Protein AF-A0A1V1NU73-F1 (afdb_monomer_lite)

pLDDT: mean 94.14, std 7.28, range [34.66, 98.94]

Secondary structure (DSSP, 8-state):
-EEEEE-SSS-EEEEEEES-EEEEEEES----EEEEEEES-EEEEESSBS-EEEEESSS-EEEEE-BSEEEEEESS-EEEEESS-EEEEEEEE-STT--EEEEESS-EEE-S-EEE-TT--EEEEE-TTS---EEE-S-EEESSS-EEEEESB-EEE-TT--EE-SS-EEEE-BTS-EE--TT-EEE-TTS-EEEEESS-EEE-EEE---SS-EEEEESSS-EEE-S--S-SEEEEEEEEEEEESS-EEEEEEEEEEEEEEE-SBS-EEEEESS-EEEEEEEE-SBS-EEEEESSS-EEE--TTPPEEE-SS-EEEEE-SSS---EEE-S-EEESSS-EEEEESSS-EEESS-EEEEEE--EEEEESSS-EEE-GGG--B-GGGHHHHHHHHHTT-EEE-TTT--EEE-TTT--HHHHHHHS-GGGTTSPPEEE-S-S--EEEES--EEEEE------

Structure (mmCIF, N/CA/C/O backbone):
data_AF-A0A1V1NU73-F1
#
_entry.id   AF-A0A1V1NU73-F1
#
loop_
_atom_site.group_PDB
_atom_site.id
_atom_site.type_symbol
_atom_site.label_atom_id
_atom_site.label_alt_id
_atom_site.label_comp_id
_atom_site.label_asym_id
_atom_site.label_entity_id
_atom_site.label_seq_id
_atom_site.pdbx_PDB_ins_code
_atom_site.Cartn_x
_atom_site.Cartn_y
_atom_site.Cartn_z
_atom_site.occupancy
_atom_site.B_iso_or_equiv
_atom_site.auth_seq_id
_atom_site.auth_comp_id
_atom_site.auth_asym_id
_atom_site.auth_atom_id
_atom_site.pdbx_PDB_model_num
ATOM 1 N N . HIS A 1 1 ? 20.734 -1.912 -43.881 1.00 93.31 1 HIS A N 1
ATOM 2 C CA . HIS A 1 1 ? 20.467 -3.317 -43.519 1.00 93.31 1 HIS A CA 1
ATOM 3 C C . HIS A 1 1 ? 21.744 -4.137 -43.627 1.00 93.31 1 HIS A C 1
ATOM 5 O O . HIS A 1 1 ? 22.398 -4.109 -44.668 1.00 93.31 1 HIS A O 1
ATOM 11 N N . VAL A 1 2 ? 22.090 -4.824 -42.546 1.00 91.19 2 VAL A N 1
ATOM 12 C CA . VAL A 1 2 ? 23.205 -5.756 -42.396 1.00 91.19 2 VAL A CA 1
ATOM 13 C C . VAL A 1 2 ? 22.592 -7.050 -41.870 1.00 91.19 2 VAL A C 1
ATOM 15 O O . VAL A 1 2 ? 21.897 -7.006 -40.866 1.00 91.19 2 VAL A O 1
ATOM 18 N N . GLY A 1 3 ? 22.823 -8.176 -42.550 1.00 92.19 3 GLY A N 1
ATOM 19 C CA . GLY A 1 3 ? 22.364 -9.477 -42.053 1.00 92.19 3 GLY A CA 1
ATOM 20 C C . GLY A 1 3 ? 23.152 -9.859 -40.801 1.00 92.19 3 GLY A C 1
ATOM 21 O O . GLY A 1 3 ? 22.740 -9.572 -39.688 1.00 92.19 3 GLY A O 1
ATOM 22 N N . THR A 1 4 ? 24.351 -10.410 -40.989 1.00 92.88 4 THR A N 1
ATOM 23 C CA . THR A 1 4 ? 25.250 -10.748 -39.875 1.00 92.88 4 THR A CA 1
ATOM 24 C C . THR A 1 4 ? 26.539 -9.936 -39.946 1.00 92.88 4 THR A C 1
ATOM 26 O O . THR A 1 4 ? 27.185 -9.876 -40.999 1.00 92.88 4 THR A O 1
ATOM 29 N N . LEU A 1 5 ? 26.950 -9.363 -38.816 1.00 91.94 5 LEU A N 1
ATOM 30 C CA . LEU A 1 5 ? 28.256 -8.745 -38.612 1.00 91.94 5 LEU A CA 1
ATOM 31 C C . LEU A 1 5 ? 29.060 -9.579 -37.606 1.00 91.94 5 LEU A C 1
ATOM 33 O O . LEU A 1 5 ? 28.844 -9.492 -36.406 1.00 91.94 5 LEU A O 1
ATOM 37 N N . ASN A 1 6 ? 29.991 -10.399 -38.096 1.00 92.00 6 ASN A N 1
ATOM 38 C CA . ASN A 1 6 ? 30.822 -11.241 -37.231 1.00 92.00 6 ASN A CA 1
ATOM 39 C C . ASN A 1 6 ? 32.029 -10.467 -36.698 1.00 92.00 6 ASN A C 1
ATOM 41 O O . ASN A 1 6 ? 32.909 -10.068 -37.468 1.00 92.00 6 ASN A O 1
ATOM 45 N N . MET A 1 7 ? 32.091 -10.331 -35.382 1.00 92.38 7 MET A N 1
ATOM 46 C CA . MET A 1 7 ? 33.130 -9.643 -34.633 1.00 92.38 7 MET A CA 1
ATOM 47 C C . MET A 1 7 ? 33.997 -10.650 -33.861 1.00 92.38 7 MET A C 1
ATOM 49 O O . MET A 1 7 ? 33.571 -11.745 -33.507 1.00 92.38 7 MET A O 1
ATOM 53 N N . ASN A 1 8 ? 35.263 -10.298 -33.640 1.00 89.31 8 ASN A N 1
ATOM 54 C CA . ASN A 1 8 ? 36.188 -11.022 -32.756 1.00 89.31 8 ASN A CA 1
ATOM 55 C C . ASN A 1 8 ? 36.958 -9.984 -31.917 1.00 89.31 8 ASN A C 1
ATOM 57 O O . ASN A 1 8 ? 38.191 -9.957 -31.912 1.00 89.31 8 ASN A O 1
ATOM 61 N N . GLY A 1 9 ? 36.212 -9.068 -31.299 1.00 87.50 9 GLY A N 1
ATOM 62 C CA . GLY A 1 9 ? 36.689 -7.856 -30.636 1.00 87.50 9 GLY A CA 1
ATOM 63 C C . GLY A 1 9 ? 36.712 -6.616 -31.541 1.00 87.50 9 GLY A C 1
ATOM 64 O O . GLY A 1 9 ? 36.522 -6.698 -32.755 1.00 87.50 9 GLY A O 1
ATOM 65 N N . GLY A 1 10 ? 36.998 -5.460 -30.932 1.00 91.19 10 GLY A N 1
ATOM 66 C CA . GLY A 1 10 ? 37.005 -4.146 -31.586 1.00 91.19 10 GLY A CA 1
ATOM 67 C C . GLY A 1 10 ? 35.635 -3.463 -31.580 1.00 91.19 10 GLY A C 1
ATOM 68 O O . GLY A 1 10 ? 34.606 -4.127 -31.510 1.00 91.19 10 GLY A O 1
ATOM 69 N N . SER A 1 11 ? 35.630 -2.131 -31.635 1.00 94.00 11 SER A N 1
ATOM 70 C CA . SER A 1 11 ? 34.404 -1.327 -31.561 1.00 94.00 11 SER A CA 1
ATOM 71 C C . SER A 1 11 ? 33.724 -1.177 -32.921 1.00 94.00 11 SER A C 1
ATOM 73 O O . SER A 1 11 ? 34.387 -1.077 -33.960 1.00 94.00 11 SER A O 1
ATOM 75 N N . ILE A 1 12 ? 32.398 -1.094 -32.906 1.00 93.81 12 ILE A N 1
ATOM 76 C CA . ILE A 1 12 ? 31.575 -0.761 -34.068 1.00 93.81 12 ILE A CA 1
ATOM 77 C C . ILE A 1 12 ? 31.242 0.726 -33.996 1.00 93.81 12 ILE A C 1
ATOM 79 O O . ILE A 1 12 ? 30.816 1.225 -32.960 1.00 93.81 12 ILE A O 1
ATOM 83 N N . ASN A 1 13 ? 31.425 1.441 -35.106 1.00 94.56 13 ASN A N 1
ATOM 84 C CA . ASN A 1 13 ? 31.078 2.853 -35.177 1.00 94.56 13 ASN A CA 1
ATOM 85 C C . ASN A 1 13 ? 30.363 3.178 -36.494 1.00 94.56 13 ASN A C 1
ATOM 87 O O . ASN A 1 13 ? 30.982 3.199 -37.562 1.00 94.56 13 ASN A O 1
ATOM 91 N N . PHE A 1 14 ? 29.061 3.432 -36.405 1.00 91.94 14 PHE A N 1
ATOM 92 C CA . PHE A 1 14 ? 28.217 3.891 -37.501 1.00 91.94 14 PHE A CA 1
ATOM 93 C C . PHE A 1 14 ? 27.813 5.341 -37.249 1.00 91.94 14 PHE A C 1
ATOM 95 O O . PHE A 1 14 ? 27.024 5.622 -36.356 1.00 91.94 14 PHE A O 1
ATOM 102 N N . VAL A 1 15 ? 28.324 6.272 -38.056 1.00 90.00 15 VAL A N 1
ATOM 103 C CA . VAL A 1 15 ? 28.108 7.712 -37.849 1.00 90.00 15 VAL A CA 1
ATOM 104 C C . VAL A 1 15 ? 27.353 8.315 -39.022 1.00 90.00 15 VAL A C 1
ATOM 106 O O . VAL A 1 15 ? 27.738 8.097 -40.173 1.00 90.00 15 VAL A O 1
ATOM 109 N N . MET A 1 16 ? 26.354 9.152 -38.723 1.00 82.56 16 MET A N 1
ATOM 110 C CA . MET A 1 16 ? 25.626 9.969 -39.702 1.00 82.56 16 MET A CA 1
ATOM 111 C C . MET A 1 16 ? 25.004 9.135 -40.828 1.00 82.56 16 MET A C 1
ATOM 113 O O . MET A 1 16 ? 25.084 9.492 -42.008 1.00 82.56 16 MET A O 1
ATOM 117 N N . LEU A 1 17 ? 24.409 7.999 -40.468 1.00 87.69 17 LEU A N 1
ATOM 118 C CA . LEU A 1 17 ? 23.656 7.197 -41.422 1.00 87.69 17 LEU A CA 1
ATOM 119 C C . LEU A 1 17 ? 22.338 7.886 -41.769 1.00 87.69 17 LEU A C 1
ATOM 121 O O . LEU A 1 17 ? 21.736 8.546 -40.921 1.00 87.69 17 LEU A O 1
ATOM 125 N N . SER A 1 18 ? 21.905 7.699 -43.015 1.00 93.38 18 SER A N 1
ATOM 126 C CA . SER A 1 18 ? 20.569 8.080 -43.455 1.00 93.38 18 SER A CA 1
ATOM 127 C C . SER A 1 18 ? 19.723 6.865 -43.801 1.00 93.38 18 SER A C 1
ATOM 129 O O . SER A 1 18 ? 20.216 5.934 -44.445 1.00 93.38 18 SER A O 1
ATOM 131 N N . GLY A 1 19 ? 18.447 6.922 -43.434 1.00 94.56 19 GLY A N 1
ATOM 132 C CA . GLY A 1 19 ? 17.522 5.793 -43.439 1.00 94.56 19 GLY A CA 1
ATOM 133 C C . GLY A 1 19 ? 17.756 4.807 -42.289 1.00 94.56 19 GLY A C 1
ATOM 134 O O . GLY A 1 19 ? 18.725 4.907 -41.537 1.00 94.56 19 GLY A O 1
ATOM 135 N N . ASP A 1 20 ? 16.877 3.810 -42.208 1.00 96.62 20 ASP A N 1
ATOM 136 C CA . ASP A 1 20 ? 16.880 2.828 -41.121 1.00 96.62 20 ASP A CA 1
ATOM 137 C C . ASP A 1 20 ? 18.171 1.991 -41.075 1.00 96.62 20 ASP A C 1
ATOM 139 O O . ASP A 1 20 ? 18.646 1.442 -42.087 1.00 96.62 20 ASP A O 1
ATOM 143 N N . LEU A 1 21 ? 18.699 1.811 -39.864 1.00 96.75 21 LEU A N 1
ATOM 144 C CA . LEU A 1 21 ? 19.749 0.844 -39.579 1.00 96.75 21 LEU A CA 1
ATOM 145 C C . LEU A 1 21 ? 19.122 -0.421 -39.001 1.00 96.75 21 LEU A C 1
ATOM 147 O O . LEU A 1 21 ? 18.724 -0.446 -37.849 1.00 96.75 21 LEU A O 1
ATOM 151 N N . ASN A 1 22 ? 19.130 -1.491 -39.790 1.00 96.56 22 ASN A N 1
ATOM 152 C CA . ASN A 1 22 ? 18.749 -2.828 -39.338 1.00 96.56 22 ASN A CA 1
ATOM 153 C C . ASN A 1 22 ? 19.983 -3.733 -39.355 1.00 96.56 22 ASN A C 1
ATOM 155 O O . ASN A 1 22 ? 20.565 -3.902 -40.435 1.00 96.56 22 ASN A O 1
ATOM 159 N N . ILE A 1 23 ? 20.375 -4.280 -38.204 1.00 95.31 23 ILE A N 1
ATOM 160 C CA . ILE A 1 23 ? 21.413 -5.306 -38.049 1.00 95.31 23 ILE A CA 1
ATOM 161 C C . ILE A 1 23 ? 20.757 -6.554 -37.453 1.00 95.31 23 ILE A C 1
ATOM 163 O O . ILE A 1 23 ? 20.382 -6.542 -36.281 1.00 95.31 23 ILE A O 1
ATOM 167 N N . ASP A 1 24 ? 20.613 -7.615 -38.251 1.00 94.44 24 ASP A N 1
ATOM 168 C CA . ASP A 1 24 ? 19.883 -8.812 -37.806 1.00 94.44 24 ASP A CA 1
ATOM 169 C C . ASP A 1 24 ? 20.652 -9.607 -36.748 1.00 94.44 24 ASP A C 1
ATOM 171 O O . ASP A 1 24 ? 20.024 -10.296 -35.948 1.00 94.44 24 ASP A O 1
ATOM 175 N N . GLU A 1 25 ? 21.987 -9.542 -36.763 1.00 93.56 25 GLU A N 1
ATOM 176 C CA . GLU A 1 25 ? 22.863 -10.180 -35.780 1.00 93.56 25 GLU A CA 1
ATOM 177 C C . GLU A 1 25 ? 24.268 -9.555 -35.791 1.00 93.56 25 GLU A C 1
ATOM 179 O O . GLU A 1 25 ? 24.922 -9.459 -36.836 1.00 93.56 25 GLU A O 1
ATOM 184 N N . ILE A 1 26 ? 24.776 -9.194 -34.618 1.00 92.19 26 ILE A N 1
ATOM 185 C CA . ILE A 1 26 ? 26.206 -9.034 -34.359 1.00 92.19 26 ILE A CA 1
ATOM 186 C C . ILE A 1 26 ? 26.664 -10.321 -33.672 1.00 92.19 26 ILE A C 1
ATOM 188 O O . ILE A 1 26 ? 26.248 -10.634 -32.561 1.00 92.19 26 ILE A O 1
ATOM 192 N N . GLY A 1 27 ? 27.459 -11.109 -34.393 1.00 87.62 27 GLY A N 1
ATOM 193 C CA . GLY A 1 27 ? 27.941 -12.405 -33.929 1.00 87.62 27 GLY A CA 1
ATOM 194 C C . GLY A 1 27 ? 29.324 -12.297 -33.294 1.00 87.62 27 GLY A C 1
ATOM 195 O O . GLY A 1 27 ? 30.164 -11.528 -33.764 1.00 87.62 27 GLY A O 1
ATOM 196 N N . GLY A 1 28 ? 29.597 -13.128 -32.288 1.00 88.69 28 GLY A N 1
ATOM 197 C CA . GLY A 1 28 ? 30.849 -13.083 -31.527 1.00 88.69 28 GLY A CA 1
ATOM 198 C C . GLY A 1 28 ? 30.867 -11.936 -30.515 1.00 88.69 28 GLY A C 1
ATOM 199 O O . GLY A 1 28 ? 29.814 -11.441 -30.147 1.00 88.69 28 GLY A O 1
ATOM 200 N N . VAL A 1 29 ? 32.064 -11.535 -30.082 1.00 89.00 29 VAL A N 1
ATOM 201 C CA . VAL A 1 29 ? 32.257 -10.466 -29.086 1.00 89.0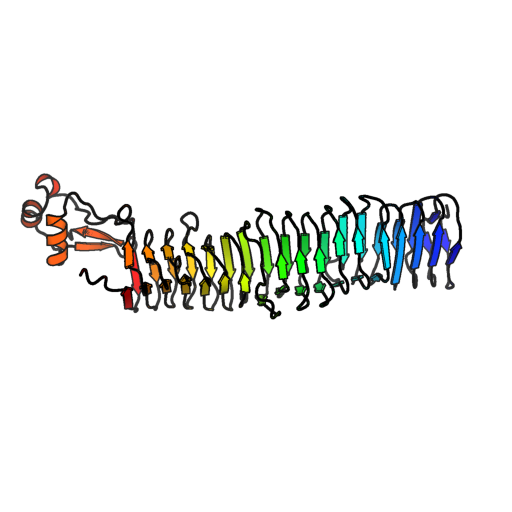0 29 VAL A CA 1
ATOM 202 C C . VAL A 1 29 ? 32.562 -9.158 -29.806 1.00 89.00 29 VAL A C 1
ATOM 204 O O . VAL A 1 29 ? 33.534 -9.098 -30.573 1.00 89.00 29 VAL A O 1
ATOM 207 N N . ALA A 1 30 ? 31.781 -8.110 -29.566 1.00 91.12 30 ALA A N 1
ATOM 208 C CA . ALA A 1 30 ? 32.102 -6.750 -29.993 1.00 91.12 30 ALA A CA 1
ATOM 209 C C . ALA A 1 30 ? 32.553 -5.897 -28.794 1.00 91.12 30 ALA A C 1
ATOM 211 O O . ALA A 1 30 ? 32.183 -6.149 -27.657 1.00 91.12 30 ALA A O 1
ATOM 212 N N . GLY A 1 31 ? 33.408 -4.900 -29.041 1.00 93.44 31 GLY A N 1
ATOM 213 C CA . GLY A 1 31 ? 33.713 -3.872 -28.040 1.00 93.44 31 GLY A CA 1
ATOM 214 C C . GLY A 1 31 ? 32.554 -2.883 -27.917 1.00 93.44 31 GLY A C 1
ATOM 215 O O . GLY A 1 31 ? 31.392 -3.261 -28.023 1.00 93.44 31 GLY A O 1
ATOM 216 N N . ASP A 1 32 ? 32.866 -1.596 -27.775 1.00 95.25 32 ASP A N 1
ATOM 217 C CA . ASP A 1 32 ? 31.817 -0.572 -27.760 1.00 95.25 32 ASP A CA 1
ATOM 218 C C . ASP A 1 32 ? 31.075 -0.486 -29.106 1.00 95.25 32 ASP A C 1
ATOM 220 O O . ASP A 1 32 ? 31.684 -0.603 -30.180 1.00 95.25 32 ASP A O 1
ATOM 224 N N . VAL A 1 33 ? 29.774 -0.209 -29.062 1.00 95.62 33 VAL A N 1
ATOM 225 C CA . VAL A 1 33 ? 28.945 0.056 -30.244 1.00 95.62 33 VAL A CA 1
ATOM 226 C C . VAL A 1 33 ? 28.441 1.483 -30.191 1.00 95.62 33 VAL A C 1
ATOM 228 O O . VAL A 1 33 ? 27.697 1.860 -29.297 1.00 95.62 33 VAL A O 1
ATOM 231 N N . ILE A 1 34 ? 28.819 2.278 -31.186 1.00 96.75 34 ILE A N 1
ATOM 232 C CA . ILE A 1 34 ? 28.381 3.664 -31.322 1.00 96.75 34 ILE A CA 1
ATOM 233 C C . ILE A 1 34 ? 27.600 3.792 -32.624 1.00 96.75 34 ILE A C 1
ATOM 235 O O . ILE A 1 34 ? 28.113 3.493 -33.707 1.00 96.75 34 ILE A O 1
ATOM 239 N N . VAL A 1 35 ? 26.353 4.238 -32.522 1.00 97.12 35 VAL A N 1
ATOM 240 C CA . VAL A 1 35 ? 25.437 4.394 -33.651 1.00 97.12 35 VAL A CA 1
ATOM 241 C C . VAL A 1 35 ? 24.827 5.787 -33.634 1.00 97.12 35 VAL A C 1
ATOM 243 O O . VAL A 1 35 ? 24.281 6.239 -32.634 1.00 97.12 35 VAL A O 1
ATOM 246 N N . THR A 1 36 ? 24.876 6.465 -34.775 1.00 97.50 36 THR A N 1
ATOM 247 C CA . THR A 1 36 ? 24.161 7.718 -35.020 1.00 97.50 36 THR A CA 1
ATOM 248 C C . THR A 1 36 ? 23.438 7.635 -36.360 1.00 97.50 36 THR A C 1
ATOM 250 O O . THR A 1 36 ? 24.073 7.629 -37.423 1.00 97.50 36 THR A O 1
ATOM 253 N N . VAL A 1 37 ? 22.107 7.587 -36.304 1.00 97.44 37 VAL A N 1
ATOM 254 C CA . VAL A 1 37 ? 21.195 7.624 -37.451 1.00 97.44 37 VAL A CA 1
ATOM 255 C C . VAL A 1 37 ? 20.472 8.966 -37.455 1.00 97.44 37 VAL A C 1
ATOM 257 O O . VAL A 1 37 ? 19.830 9.350 -36.478 1.00 97.44 37 VAL A O 1
ATOM 260 N N . LYS A 1 38 ? 20.601 9.694 -38.566 1.00 95.56 38 LYS A N 1
ATOM 261 C CA . LYS A 1 38 ? 20.042 11.037 -38.737 1.00 95.56 38 LYS A CA 1
ATOM 262 C C . LYS A 1 38 ? 18.548 11.004 -39.039 1.00 95.56 38 LYS A C 1
ATOM 264 O O . LYS A 1 38 ? 17.787 11.823 -38.541 1.00 95.56 38 LYS A O 1
ATOM 269 N N . ASP A 1 39 ? 18.143 10.100 -39.918 1.00 93.06 39 ASP A N 1
ATOM 270 C CA . ASP A 1 39 ? 16.753 9.892 -40.290 1.00 93.06 39 ASP A CA 1
ATOM 271 C C . ASP A 1 39 ? 16.465 8.396 -40.375 1.00 93.06 39 ASP A C 1
ATOM 273 O O . ASP A 1 39 ? 17.104 7.690 -41.141 1.00 93.06 39 ASP A O 1
ATOM 277 N N . GLY A 1 40 ? 15.508 7.916 -39.586 1.00 95.94 40 GLY A N 1
ATOM 278 C CA . GLY A 1 40 ? 15.108 6.508 -39.568 1.00 95.94 40 GLY A CA 1
ATOM 279 C C . GLY A 1 40 ? 15.332 5.819 -38.229 1.00 95.94 40 GLY A C 1
ATOM 280 O O . GLY A 1 40 ? 15.871 6.403 -37.286 1.00 95.94 40 GLY A O 1
ATOM 281 N N . ASP A 1 41 ? 14.874 4.576 -38.177 1.00 97.81 41 ASP A N 1
ATOM 282 C CA . ASP A 1 41 ? 14.865 3.755 -36.970 1.00 97.81 41 ASP A CA 1
ATOM 283 C C . ASP A 1 41 ? 16.171 2.956 -36.823 1.00 97.81 41 ASP A C 1
ATOM 285 O O . ASP A 1 41 ? 16.885 2.690 -37.799 1.00 97.81 41 ASP A O 1
ATOM 289 N N . VAL A 1 42 ? 16.488 2.558 -35.591 1.00 98.19 42 VAL A N 1
ATOM 290 C CA . VAL A 1 42 ? 17.620 1.676 -35.279 1.00 98.19 42 VAL A CA 1
ATOM 291 C C . VAL A 1 42 ? 17.094 0.362 -34.730 1.00 98.19 42 VAL A C 1
ATOM 293 O O . VAL A 1 42 ? 16.465 0.341 -33.677 1.00 98.19 42 VAL A O 1
ATOM 296 N N . SER A 1 43 ? 17.416 -0.740 -35.404 1.00 97.50 43 SER A N 1
ATOM 297 C CA . SER A 1 43 ? 17.231 -2.085 -34.880 1.00 97.50 43 SER A CA 1
ATOM 298 C C . SER A 1 43 ? 18.515 -2.893 -34.945 1.00 97.50 43 SER A C 1
ATOM 300 O O . SER A 1 43 ? 19.143 -3.021 -36.001 1.00 97.50 43 SER A O 1
ATOM 302 N N . ILE A 1 44 ? 18.932 -3.413 -33.793 1.00 95.25 44 ILE A N 1
ATOM 303 C CA . ILE A 1 44 ? 20.182 -4.156 -33.629 1.00 95.25 44 ILE A CA 1
ATOM 304 C C . ILE A 1 44 ? 19.905 -5.362 -32.753 1.00 95.25 44 ILE A C 1
ATOM 306 O O . ILE A 1 44 ? 19.334 -5.229 -31.672 1.00 95.25 44 ILE A O 1
ATOM 310 N N . LYS A 1 45 ? 20.357 -6.526 -33.207 1.00 94.31 45 LYS A N 1
ATOM 311 C CA . LYS A 1 45 ? 20.440 -7.716 -32.368 1.00 94.31 45 LYS A CA 1
ATOM 312 C C . LYS A 1 45 ? 21.894 -8.072 -32.133 1.00 94.31 45 LYS A C 1
ATOM 314 O O . LYS A 1 45 ? 22.658 -8.199 -33.090 1.00 94.31 45 LYS A O 1
ATOM 319 N N . ASN A 1 46 ? 22.273 -8.222 -30.879 1.00 86.12 46 ASN A N 1
ATOM 320 C CA . ASN A 1 46 ? 23.610 -8.572 -30.453 1.00 86.12 46 ASN A CA 1
ATOM 321 C C . ASN A 1 46 ? 23.543 -9.521 -29.262 1.00 86.12 46 ASN A C 1
ATOM 323 O O . ASN A 1 46 ? 22.622 -9.430 -28.459 1.00 86.12 46 ASN A O 1
ATOM 327 N N . ASN A 1 47 ? 24.526 -10.408 -29.178 1.00 77.88 47 ASN A N 1
ATOM 328 C CA . ASN A 1 47 ? 24.659 -11.367 -28.094 1.00 77.88 47 ASN A CA 1
ATOM 329 C C . ASN A 1 47 ? 25.842 -11.073 -27.161 1.00 77.88 47 ASN A C 1
ATOM 331 O O . ASN A 1 47 ? 25.946 -11.780 -26.169 1.00 77.88 47 ASN A O 1
ATOM 335 N N . ASP A 1 48 ? 26.753 -10.142 -27.489 1.00 87.50 48 ASP A N 1
ATOM 336 C CA . ASP A 1 48 ? 27.885 -9.781 -26.612 1.00 87.50 48 ASP A CA 1
ATOM 337 C C . ASP A 1 48 ? 28.536 -8.442 -27.034 1.00 87.50 48 ASP A C 1
ATOM 339 O O . ASP A 1 48 ? 29.200 -8.349 -28.083 1.00 87.50 48 ASP A O 1
ATOM 343 N N . THR A 1 49 ? 28.340 -7.394 -26.227 1.00 89.56 49 THR A N 1
ATOM 344 C CA . THR A 1 49 ? 28.940 -6.061 -26.391 1.00 89.56 49 THR A CA 1
ATOM 345 C C . THR A 1 49 ? 29.441 -5.442 -25.100 1.00 89.56 49 THR A C 1
ATOM 347 O O . THR A 1 49 ? 28.931 -5.704 -24.024 1.00 89.56 49 THR A O 1
ATOM 350 N N . GLY A 1 50 ? 30.408 -4.527 -25.241 1.00 93.38 50 GLY A N 1
ATOM 351 C CA . GLY A 1 50 ? 30.730 -3.572 -24.180 1.00 93.38 50 GLY A CA 1
ATOM 352 C C . GLY A 1 50 ? 29.676 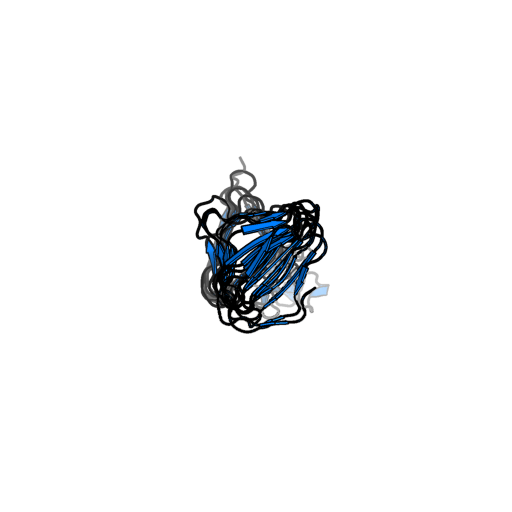-2.462 -24.085 1.00 93.38 50 GLY A C 1
ATOM 353 O O . GLY A 1 50 ? 28.472 -2.700 -24.123 1.00 93.38 50 GLY A O 1
ATOM 354 N N . ASN A 1 51 ? 30.122 -1.206 -24.035 1.00 96.12 51 ASN A N 1
ATOM 355 C CA . ASN A 1 51 ? 29.205 -0.072 -23.916 1.00 96.12 51 ASN A CA 1
ATOM 356 C C . ASN A 1 51 ? 28.485 0.206 -25.239 1.00 96.12 51 ASN A C 1
ATOM 358 O O . ASN A 1 51 ? 29.109 0.218 -26.306 1.00 96.12 51 ASN A O 1
ATOM 362 N N . VAL A 1 52 ? 27.194 0.524 -25.182 1.00 97.50 52 VAL A N 1
ATOM 363 C CA . VAL A 1 52 ? 26.403 0.854 -26.369 1.00 97.50 52 VAL A CA 1
ATOM 364 C C . VAL A 1 52 ? 25.848 2.272 -26.275 1.00 97.50 52 VAL A C 1
ATOM 366 O O . VAL A 1 52 ? 25.165 2.648 -25.325 1.00 97.50 52 VAL A O 1
ATOM 369 N N . THR A 1 53 ? 26.115 3.066 -27.310 1.00 98.00 53 THR A N 1
ATOM 370 C CA . THR A 1 53 ? 25.558 4.405 -27.505 1.00 98.00 53 THR A CA 1
ATOM 371 C C . THR A 1 53 ? 24.766 4.449 -28.805 1.00 98.00 53 THR A C 1
ATOM 373 O O . THR A 1 53 ? 25.324 4.211 -29.880 1.00 98.00 53 THR A O 1
ATOM 376 N N . ILE A 1 54 ? 23.479 4.792 -28.735 1.00 98.31 54 ILE A N 1
ATOM 377 C CA . ILE A 1 54 ? 22.603 4.905 -29.908 1.00 98.31 54 ILE A CA 1
ATOM 378 C C . ILE A 1 54 ? 21.939 6.275 -29.927 1.00 98.31 54 ILE A C 1
ATOM 380 O O . ILE A 1 54 ? 21.273 6.674 -28.980 1.00 98.31 54 ILE A O 1
ATOM 384 N N . ILE A 1 55 ? 22.064 6.971 -31.051 1.00 98.31 55 ILE A N 1
ATOM 385 C CA . ILE A 1 55 ? 21.352 8.214 -31.330 1.00 98.31 55 ILE A CA 1
ATOM 386 C C . ILE A 1 55 ? 20.522 8.005 -32.598 1.00 98.31 55 ILE A C 1
ATOM 388 O O . ILE A 1 55 ? 21.078 7.901 -33.693 1.00 98.31 55 ILE A O 1
ATOM 392 N N . ALA A 1 56 ? 19.201 7.955 -32.454 1.00 97.94 56 ALA A N 1
ATOM 393 C CA . ALA A 1 56 ? 18.228 7.981 -33.542 1.00 97.94 56 ALA A CA 1
ATOM 394 C C . ALA A 1 56 ? 17.534 9.353 -33.548 1.00 97.94 56 ALA A C 1
ATOM 396 O O . ALA A 1 56 ? 16.526 9.559 -32.872 1.00 97.94 56 ALA A O 1
ATOM 397 N N . GLU A 1 57 ? 18.083 10.319 -34.295 1.00 96.38 57 GLU A N 1
ATOM 398 C CA . GLU A 1 57 ? 17.688 11.738 -34.197 1.00 96.38 57 GLU A CA 1
ATOM 399 C C . GLU A 1 57 ? 16.195 11.979 -34.482 1.00 96.38 57 GLU A C 1
ATOM 401 O O . GLU A 1 57 ? 15.597 12.892 -33.912 1.00 96.38 57 GLU A O 1
ATOM 406 N N . THR A 1 58 ? 15.576 11.170 -35.351 1.00 95.38 58 THR A N 1
ATOM 407 C CA . THR A 1 58 ? 14.147 11.294 -35.695 1.00 95.38 58 THR A CA 1
ATOM 408 C C . THR A 1 58 ? 13.333 10.016 -35.501 1.00 95.38 58 THR A C 1
ATOM 410 O O . THR A 1 58 ? 12.113 10.077 -35.655 1.00 95.38 58 THR A O 1
ATOM 413 N N . GLY A 1 59 ? 13.982 8.880 -35.246 1.00 97.19 59 GLY A N 1
ATOM 414 C CA . GLY A 1 59 ? 13.366 7.551 -35.274 1.00 97.19 59 GLY A CA 1
ATOM 415 C C . GLY A 1 59 ? 13.285 6.870 -33.913 1.00 97.19 59 GLY A C 1
ATOM 416 O O . GLY A 1 59 ? 13.679 7.433 -32.889 1.00 97.19 59 GLY A O 1
ATOM 417 N N . ALA A 1 60 ? 12.740 5.659 -33.933 1.00 98.31 60 ALA A N 1
ATOM 418 C CA . ALA A 1 60 ? 12.651 4.736 -32.810 1.00 98.31 60 ALA A CA 1
ATOM 419 C C . ALA A 1 60 ? 13.922 3.882 -32.668 1.00 98.31 60 ALA A C 1
ATOM 421 O O . ALA A 1 60 ? 14.742 3.784 -33.587 1.00 98.31 60 ALA A O 1
ATOM 422 N N . VAL A 1 61 ? 14.063 3.242 -31.509 1.00 98.69 61 VAL A N 1
ATOM 423 C CA . VAL A 1 61 ? 15.133 2.286 -31.207 1.00 98.69 61 VAL A CA 1
ATOM 424 C C . VAL A 1 61 ? 14.491 0.985 -30.732 1.00 98.69 61 VAL A C 1
ATOM 426 O O . VAL A 1 61 ? 13.716 0.995 -29.784 1.00 98.69 61 VAL A O 1
ATOM 429 N N . ASP A 1 62 ? 14.795 -0.128 -31.394 1.00 98.25 62 ASP A N 1
ATOM 430 C CA . ASP A 1 62 ? 14.316 -1.473 -31.046 1.00 98.25 62 ASP A CA 1
ATOM 431 C C . ASP A 1 62 ? 15.487 -2.458 -31.068 1.00 98.25 62 ASP A C 1
ATOM 433 O O . ASP A 1 62 ? 15.928 -2.912 -32.132 1.00 98.25 62 ASP A O 1
ATOM 437 N N . VAL A 1 63 ? 16.041 -2.737 -29.892 1.00 97.50 63 VAL A N 1
ATOM 438 C CA . VAL A 1 63 ? 17.297 -3.469 -29.755 1.00 97.50 63 VAL A CA 1
ATOM 439 C C . VAL A 1 63 ? 17.160 -4.678 -28.841 1.00 97.50 63 VAL A C 1
ATOM 441 O O . VAL A 1 63 ? 16.452 -4.651 -27.841 1.00 97.50 63 VAL A O 1
ATOM 444 N N . SER A 1 64 ? 17.880 -5.738 -29.195 1.00 95.94 64 SER A N 1
ATOM 445 C CA . SER A 1 64 ? 18.123 -6.903 -28.348 1.00 95.94 64 SER A CA 1
ATOM 446 C C . SER A 1 64 ? 19.629 -7.019 -28.197 1.00 95.94 64 SER A C 1
ATOM 448 O O . SER A 1 64 ? 20.297 -7.315 -29.182 1.00 95.94 64 SER A O 1
ATOM 450 N N . LEU A 1 65 ? 20.177 -6.708 -27.032 1.00 93.50 65 LEU A N 1
ATOM 451 C CA . LEU A 1 65 ? 21.613 -6.560 -26.815 1.00 93.50 65 LEU A CA 1
ATOM 452 C C . LEU A 1 65 ? 22.062 -7.387 -25.612 1.00 93.50 65 LEU A C 1
ATOM 454 O O . LEU A 1 65 ? 21.244 -7.915 -24.869 1.00 93.50 65 LEU A O 1
ATOM 458 N N . GLU A 1 66 ? 23.374 -7.453 -25.470 1.00 94.19 66 GLU A N 1
ATOM 459 C CA . GLU A 1 66 ? 24.086 -7.883 -24.274 1.00 94.19 66 GLU A CA 1
ATOM 460 C C . GLU A 1 66 ? 25.115 -6.781 -24.023 1.00 94.19 66 GLU A C 1
ATOM 462 O O . GLU A 1 66 ? 26.012 -6.618 -24.857 1.00 94.19 66 GLU A O 1
ATOM 467 N N . ALA A 1 67 ? 24.889 -5.894 -23.058 1.00 95.19 67 ALA A N 1
ATOM 468 C CA . ALA A 1 67 ? 25.639 -4.644 -22.951 1.00 95.19 67 ALA A CA 1
ATOM 469 C C . ALA A 1 67 ? 25.889 -4.213 -21.506 1.00 95.19 67 ALA A C 1
ATOM 471 O O . ALA A 1 67 ? 24.948 -3.927 -20.772 1.00 95.19 67 ALA A O 1
ATOM 472 N N . ASP A 1 68 ? 27.160 -3.954 -21.178 1.00 94.75 68 ASP A N 1
ATOM 473 C CA . ASP A 1 68 ? 27.561 -3.432 -19.862 1.00 94.75 68 ASP A CA 1
ATOM 474 C C . ASP A 1 68 ? 26.817 -2.127 -19.501 1.00 94.75 68 ASP A C 1
ATOM 476 O O . ASP A 1 68 ? 26.331 -1.924 -18.383 1.00 94.75 68 ASP A O 1
ATOM 480 N N . THR A 1 69 ? 26.772 -1.187 -20.455 1.00 97.81 69 THR A N 1
ATOM 481 C CA . THR A 1 69 ? 26.119 0.113 -20.279 1.00 97.81 69 THR A CA 1
ATOM 482 C C . THR A 1 69 ? 25.385 0.559 -21.539 1.00 97.81 69 THR A C 1
ATOM 484 O O . THR A 1 69 ? 25.855 0.341 -22.660 1.00 97.81 69 THR A O 1
ATOM 487 N N . LEU A 1 70 ? 24.249 1.238 -21.356 1.00 98.19 70 LEU A N 1
ATOM 488 C CA . LEU A 1 70 ? 23.450 1.823 -22.433 1.00 98.19 70 LEU A CA 1
ATOM 489 C C . LEU A 1 70 ? 23.329 3.347 -22.278 1.00 98.19 70 LEU A C 1
ATOM 491 O O . LEU A 1 70 ? 23.019 3.855 -21.198 1.00 98.19 70 LEU A O 1
ATOM 495 N N . SER A 1 71 ? 23.535 4.070 -23.381 1.00 98.50 71 SER A N 1
ATOM 496 C CA . SER A 1 71 ? 23.137 5.472 -23.580 1.00 98.50 71 SER A CA 1
ATOM 497 C C . SER A 1 71 ? 22.323 5.561 -24.872 1.00 98.50 71 SER A C 1
ATOM 499 O O . SER A 1 71 ? 22.826 5.248 -25.955 1.00 98.50 71 SER A O 1
ATOM 501 N N . ILE A 1 72 ? 21.041 5.918 -24.775 1.00 98.50 72 ILE A N 1
ATOM 502 C CA . ILE A 1 72 ? 20.132 5.923 -25.929 1.00 98.50 72 ILE A CA 1
ATOM 503 C C . ILE A 1 72 ? 19.380 7.246 -26.020 1.00 98.50 72 ILE A C 1
ATOM 505 O O . ILE A 1 72 ? 18.692 7.655 -25.093 1.00 98.50 72 ILE A O 1
ATOM 509 N N . ILE A 1 73 ? 19.436 7.880 -27.187 1.00 98.31 73 ILE A N 1
ATOM 510 C CA . ILE A 1 73 ? 18.634 9.054 -27.529 1.00 98.31 73 ILE A CA 1
ATOM 511 C C . ILE A 1 73 ? 17.796 8.708 -28.756 1.00 98.31 73 ILE A C 1
ATOM 513 O O . ILE A 1 73 ? 18.340 8.383 -29.810 1.00 98.31 73 ILE A O 1
ATOM 517 N N . ALA A 1 74 ? 16.476 8.809 -28.643 1.00 98.25 74 ALA A N 1
ATOM 518 C CA . ALA A 1 74 ? 15.546 8.540 -29.732 1.00 98.25 74 ALA A CA 1
ATOM 519 C C . ALA A 1 74 ? 14.471 9.626 -29.837 1.00 98.25 74 ALA A C 1
ATOM 521 O O . ALA A 1 74 ? 14.152 10.323 -28.874 1.00 98.25 74 ALA A O 1
ATOM 522 N N . ASN A 1 75 ? 13.862 9.746 -31.013 1.00 97.19 75 ASN A N 1
ATOM 523 C CA . ASN A 1 75 ? 12.665 10.561 -31.243 1.00 97.19 75 ASN A CA 1
ATOM 524 C C . ASN A 1 75 ? 11.481 9.682 -31.700 1.00 97.19 75 ASN A C 1
ATOM 526 O O . ASN A 1 75 ? 10.596 10.093 -32.452 1.00 97.19 75 ASN A O 1
ATOM 530 N N . GLY A 1 76 ? 11.474 8.449 -31.205 1.00 97.31 76 GLY A N 1
ATOM 531 C CA . GLY A 1 76 ? 10.463 7.411 -31.351 1.00 97.31 76 GLY A CA 1
ATOM 532 C C . GLY A 1 76 ? 10.513 6.503 -30.125 1.00 97.31 76 GLY A C 1
ATOM 533 O O . GLY A 1 76 ? 11.261 6.792 -29.192 1.00 97.31 76 GLY A O 1
ATOM 534 N N . ASP A 1 77 ? 9.699 5.455 -30.090 1.00 98.38 77 ASP A N 1
ATOM 535 C CA . ASP A 1 77 ? 9.691 4.536 -28.946 1.00 98.38 77 ASP A CA 1
ATOM 536 C C . ASP A 1 77 ? 11.070 3.887 -28.763 1.00 98.38 77 ASP A C 1
ATOM 538 O O . ASP A 1 77 ? 11.805 3.697 -29.737 1.00 98.38 77 ASP A O 1
ATOM 542 N N . ILE A 1 78 ? 11.424 3.578 -27.518 1.00 98.81 78 ILE A N 1
ATOM 543 C CA . ILE A 1 78 ? 12.660 2.872 -27.181 1.00 98.81 78 ILE A CA 1
ATOM 544 C C . ILE A 1 78 ? 12.275 1.528 -26.575 1.00 98.81 78 ILE A C 1
ATOM 546 O O . ILE A 1 78 ? 11.667 1.483 -25.509 1.00 98.81 78 ILE A O 1
ATOM 550 N N . ASN A 1 79 ? 12.636 0.444 -27.253 1.00 98.62 79 ASN A N 1
ATOM 551 C CA . ASN A 1 79 ? 12.441 -0.924 -26.796 1.00 98.62 79 ASN A CA 1
ATOM 552 C C . ASN A 1 79 ? 13.807 -1.595 -26.672 1.00 98.62 79 ASN A C 1
ATOM 554 O O . ASN A 1 79 ? 14.575 -1.641 -27.634 1.00 98.62 79 ASN A O 1
ATOM 558 N N . ILE A 1 80 ? 14.108 -2.085 -25.475 1.00 98.19 80 ILE A N 1
ATOM 559 C CA . ILE A 1 80 ? 15.376 -2.717 -25.132 1.00 98.19 80 ILE A CA 1
ATOM 560 C C . ILE A 1 80 ? 15.062 -4.090 -24.558 1.00 98.19 80 ILE A C 1
ATOM 562 O O . ILE A 1 80 ? 14.359 -4.209 -23.555 1.00 98.19 80 ILE A O 1
ATOM 566 N N . VAL A 1 81 ? 15.606 -5.116 -25.194 1.00 97.44 81 VAL A N 1
ATOM 567 C CA . VAL A 1 81 ? 15.804 -6.428 -24.592 1.00 97.44 81 VAL A CA 1
ATOM 568 C C . VAL A 1 81 ? 17.288 -6.553 -24.305 1.00 97.44 81 VAL A C 1
ATOM 570 O O . VAL A 1 81 ? 18.112 -6.329 -25.186 1.00 97.44 81 VAL A O 1
ATOM 573 N N . GLU A 1 82 ? 17.614 -6.877 -23.074 1.00 96.06 82 GLU A N 1
ATOM 574 C CA . GLU A 1 82 ? 18.970 -7.027 -22.580 1.00 96.06 82 GLU A CA 1
ATOM 575 C C . GLU A 1 82 ? 19.086 -8.438 -21.974 1.00 96.06 82 GLU A C 1
ATOM 577 O O . GLU A 1 82 ? 18.100 -8.959 -21.436 1.00 96.06 82 GLU A O 1
ATOM 582 N N . ALA A 1 83 ? 20.201 -9.131 -22.203 1.00 93.50 83 ALA A N 1
ATOM 583 C CA . ALA A 1 83 ? 20.321 -10.548 -21.885 1.00 93.50 83 ALA A CA 1
ATOM 584 C C . ALA A 1 83 ? 20.829 -10.834 -20.459 1.00 93.50 83 ALA A C 1
ATOM 586 O O . ALA A 1 83 ? 20.440 -11.877 -19.919 1.00 93.50 83 ALA A O 1
ATOM 587 N N . ASP A 1 84 ? 21.580 -9.934 -19.824 1.00 93.62 84 ASP A N 1
ATOM 588 C CA . ASP A 1 84 ? 22.036 -10.041 -18.440 1.00 93.62 84 ASP A CA 1
ATOM 589 C C . ASP A 1 84 ? 21.870 -8.740 -17.611 1.00 93.62 84 ASP A C 1
ATOM 591 O O . ASP A 1 84 ? 20.745 -8.262 -17.426 1.00 93.62 84 ASP A O 1
ATOM 595 N N . ASP A 1 85 ? 22.926 -8.251 -16.971 1.00 96.44 85 ASP A N 1
ATOM 596 C CA . ASP A 1 85 ? 22.953 -7.065 -16.135 1.00 96.44 85 ASP A CA 1
ATOM 597 C C . ASP A 1 85 ? 23.271 -5.822 -16.976 1.00 96.44 85 ASP A C 1
ATOM 599 O O . ASP A 1 85 ? 24.275 -5.762 -17.677 1.00 96.44 85 ASP A O 1
ATOM 603 N N . VAL A 1 86 ? 22.505 -4.744 -16.793 1.00 97.75 86 VAL A N 1
ATOM 604 C CA . VAL A 1 86 ? 22.719 -3.501 -17.544 1.00 97.75 86 VAL A CA 1
ATOM 605 C C . VAL A 1 86 ? 22.688 -2.250 -16.680 1.00 97.75 86 VAL A C 1
ATOM 607 O O . VAL A 1 86 ? 21.820 -2.050 -15.822 1.00 97.75 86 VAL A O 1
ATOM 610 N N . VAL A 1 87 ? 23.610 -1.331 -16.971 1.00 98.62 87 VAL A N 1
ATOM 611 C CA . VAL A 1 87 ? 23.566 0.041 -16.458 1.00 98.62 87 VAL A CA 1
ATOM 612 C C . VAL A 1 87 ? 23.016 0.983 -17.527 1.00 98.62 87 VAL A C 1
ATOM 614 O O . VAL A 1 87 ? 23.655 1.262 -18.541 1.00 98.62 87 VAL A O 1
ATOM 617 N N . ILE A 1 88 ? 21.843 1.554 -17.275 1.00 98.50 88 ILE A N 1
ATOM 618 C CA . ILE A 1 88 ? 21.283 2.631 -18.090 1.00 98.50 88 ILE A CA 1
ATOM 619 C C . ILE A 1 88 ? 21.924 3.943 -17.639 1.00 98.50 88 ILE A C 1
ATOM 621 O O . ILE A 1 88 ? 21.543 4.538 -16.627 1.00 98.50 88 ILE A O 1
ATOM 625 N N . SER A 1 89 ? 22.939 4.364 -18.388 1.00 98.12 89 SER A N 1
ATOM 626 C CA . SER A 1 89 ? 23.680 5.603 -18.142 1.00 98.12 89 SER A CA 1
ATOM 627 C C . SER A 1 89 ? 22.958 6.840 -18.671 1.00 98.12 89 SER A C 1
ATOM 629 O O . SER A 1 89 ? 23.146 7.918 -18.130 1.00 98.12 89 SER A O 1
ATOM 631 N N . GLU A 1 90 ? 22.130 6.697 -19.707 1.00 98.44 90 GLU A N 1
ATOM 632 C CA . GLU A 1 90 ? 21.288 7.766 -20.244 1.00 98.44 90 GLU A CA 1
ATOM 633 C C . GLU A 1 90 ? 20.177 7.154 -21.103 1.00 98.44 90 GLU A C 1
ATOM 635 O O . GLU A 1 90 ? 20.425 6.268 -21.923 1.00 98.44 90 GLU A O 1
ATOM 640 N N . ILE A 1 91 ? 18.951 7.654 -20.972 1.00 98.19 91 ILE A N 1
ATOM 641 C CA . ILE A 1 91 ? 17.890 7.347 -21.928 1.00 98.19 91 ILE A CA 1
ATOM 642 C C . ILE A 1 91 ? 17.001 8.571 -22.143 1.00 98.19 91 ILE A C 1
ATOM 644 O O . ILE A 1 91 ? 16.414 9.118 -21.212 1.00 98.19 91 ILE A O 1
ATOM 648 N N . VAL A 1 92 ? 16.912 9.021 -23.392 1.00 98.12 92 VAL A N 1
ATOM 649 C CA . VAL A 1 92 ? 16.149 10.207 -23.782 1.00 98.12 92 VAL A CA 1
ATOM 650 C C . VAL A 1 92 ? 15.206 9.845 -24.915 1.00 98.12 92 VAL A C 1
ATOM 652 O O . VAL A 1 92 ? 15.627 9.522 -26.025 1.00 98.12 92 VAL A O 1
ATOM 655 N N . GLN A 1 93 ? 13.911 9.953 -24.642 1.00 97.50 93 GLN A N 1
ATOM 656 C CA . GLN A 1 93 ? 12.837 9.717 -25.594 1.00 97.50 93 GLN A CA 1
ATOM 657 C C . GLN A 1 93 ? 12.162 11.069 -25.884 1.00 97.50 93 GLN A C 1
ATOM 659 O O . GLN A 1 93 ? 11.534 11.666 -25.017 1.00 97.50 93 GLN A O 1
ATOM 664 N N . ASN A 1 94 ? 12.340 11.591 -27.100 1.00 96.19 94 ASN A N 1
ATOM 665 C CA . ASN A 1 94 ? 11.933 12.959 -27.454 1.00 96.19 94 ASN A CA 1
ATOM 666 C C . ASN A 1 94 ? 10.553 13.056 -28.127 1.00 96.19 94 ASN A C 1
ATOM 668 O O . ASN A 1 94 ? 10.049 14.159 -28.359 1.00 96.19 94 ASN A O 1
ATOM 672 N N . LYS A 1 95 ? 9.927 11.926 -28.480 1.00 96.88 95 LYS A N 1
ATOM 673 C CA . LYS A 1 95 ? 8.620 11.946 -29.151 1.00 96.88 95 LYS A CA 1
ATOM 674 C C . LYS A 1 95 ? 7.523 12.178 -28.122 1.00 96.88 95 LYS A C 1
ATOM 676 O O . LYS A 1 95 ? 7.345 11.386 -27.212 1.00 96.88 95 LYS A O 1
ATOM 681 N N . ALA A 1 96 ? 6.692 13.180 -28.363 1.00 96.81 96 ALA A N 1
ATOM 682 C CA . ALA A 1 96 ? 5.387 13.312 -27.724 1.00 96.81 96 ALA A CA 1
ATOM 683 C C . ALA A 1 96 ? 4.637 11.964 -27.632 1.00 96.81 96 ALA A C 1
ATOM 685 O O . ALA A 1 96 ? 4.322 11.369 -28.668 1.00 96.81 96 ALA A O 1
ATOM 686 N N . GLY A 1 97 ? 4.354 11.500 -26.409 1.00 96.75 97 GLY A N 1
ATOM 687 C CA . GLY A 1 97 ? 3.652 10.238 -26.159 1.00 96.75 97 GLY A CA 1
ATOM 688 C C . GLY A 1 97 ? 4.432 8.971 -26.528 1.00 96.75 97 GLY A C 1
ATOM 689 O O . GLY A 1 97 ? 3.835 7.898 -26.577 1.00 96.75 97 GLY A O 1
ATOM 690 N N . GLY A 1 98 ? 5.728 9.077 -26.832 1.00 98.19 98 GLY A N 1
ATOM 691 C CA . GLY A 1 98 ? 6.579 7.915 -27.054 1.00 98.19 98 GLY A CA 1
ATOM 692 C C . GLY A 1 98 ? 6.936 7.225 -25.742 1.00 98.19 98 GLY A C 1
ATOM 693 O O . GLY A 1 98 ? 6.992 7.861 -24.693 1.00 98.19 98 GLY A O 1
ATOM 694 N N . SER A 1 99 ? 7.131 5.912 -25.803 1.00 98.50 99 SER A N 1
ATOM 695 C CA . SER A 1 99 ? 7.312 5.070 -24.614 1.00 98.50 99 SER A CA 1
ATOM 696 C C . SER A 1 99 ? 8.715 4.478 -24.525 1.00 98.50 99 SER A C 1
ATOM 698 O O . SER A 1 99 ? 9.432 4.379 -25.524 1.00 98.50 99 SER A O 1
ATOM 700 N N . ILE A 1 100 ? 9.082 4.066 -23.314 1.00 98.88 100 ILE A N 1
ATOM 701 C CA . ILE A 1 100 ? 10.310 3.338 -23.006 1.00 98.88 100 ILE A CA 1
ATOM 702 C C . ILE A 1 100 ? 9.929 1.972 -22.435 1.00 98.88 100 ILE A C 1
ATOM 704 O O . ILE A 1 100 ? 9.174 1.889 -21.468 1.00 98.88 100 ILE A O 1
ATOM 708 N N . THR A 1 101 ? 10.481 0.911 -23.017 1.00 98.75 101 THR A N 1
ATOM 709 C CA . THR A 1 101 ? 10.401 -0.455 -22.495 1.00 98.75 101 THR A CA 1
ATOM 710 C C . THR A 1 101 ? 11.805 -1.029 -22.361 1.00 98.75 101 THR A C 1
ATOM 712 O O . THR A 1 101 ? 12.555 -1.052 -23.336 1.00 98.75 101 THR A O 1
ATOM 715 N N . ILE A 1 102 ? 12.148 -1.512 -21.170 1.00 98.56 102 ILE A N 1
ATOM 716 C CA . ILE A 1 102 ? 13.425 -2.156 -20.850 1.00 98.56 102 ILE A CA 1
ATOM 717 C C . ILE A 1 102 ? 13.124 -3.523 -20.248 1.00 98.56 102 ILE A C 1
ATOM 719 O O . ILE A 1 102 ? 12.381 -3.613 -19.276 1.00 98.56 102 ILE A O 1
ATOM 723 N N . ASN A 1 103 ? 13.690 -4.580 -20.813 1.00 98.06 103 ASN A N 1
ATOM 724 C CA . ASN A 1 103 ? 13.574 -5.937 -20.297 1.00 98.06 103 ASN A CA 1
ATOM 725 C C . ASN A 1 103 ? 14.963 -6.568 -20.255 1.00 98.06 103 ASN A C 1
ATOM 727 O O . ASN A 1 103 ? 15.467 -6.958 -21.304 1.00 98.06 103 ASN A O 1
ATOM 731 N N . ALA A 1 104 ? 15.555 -6.644 -19.068 1.00 97.50 104 ALA A N 1
ATOM 732 C CA . ALA A 1 104 ? 16.851 -7.270 -18.847 1.00 97.50 104 ALA A CA 1
ATOM 733 C C . ALA A 1 104 ? 16.697 -8.680 -18.260 1.00 97.50 104 ALA A C 1
ATOM 735 O O . ALA A 1 104 ? 15.799 -8.941 -17.446 1.00 97.50 104 ALA A O 1
ATOM 736 N N . GLY A 1 105 ? 17.574 -9.595 -18.670 1.00 96.31 105 GLY A N 1
ATOM 737 C CA . GLY A 1 105 ? 17.649 -10.945 -18.111 1.00 96.31 105 GLY A CA 1
ATOM 738 C C . GLY A 1 105 ? 18.171 -10.965 -16.673 1.00 96.31 105 GLY A C 1
ATOM 739 O O . GLY A 1 105 ? 17.809 -11.858 -15.914 1.00 96.31 105 GLY A O 1
ATOM 740 N N . GLY A 1 106 ? 18.947 -9.956 -16.284 1.00 97.56 106 GLY A N 1
ATOM 741 C CA . GLY A 1 106 ? 19.526 -9.761 -14.961 1.00 97.56 106 GLY A CA 1
ATOM 742 C C . GLY A 1 106 ? 19.166 -8.405 -14.351 1.00 97.56 106 GLY A C 1
ATOM 743 O O . GLY A 1 106 ? 18.026 -7.938 -14.424 1.00 97.56 106 GLY A O 1
ATOM 744 N N . ASN A 1 107 ? 20.125 -7.802 -13.658 1.00 98.38 107 ASN A N 1
ATOM 745 C CA . ASN A 1 107 ? 19.955 -6.570 -12.899 1.00 98.38 107 ASN A CA 1
ATOM 746 C C . ASN A 1 107 ? 19.818 -5.350 -13.818 1.00 98.38 107 ASN A C 1
ATOM 748 O O . ASN A 1 107 ? 20.484 -5.247 -14.841 1.00 98.38 107 ASN A O 1
ATOM 752 N N . VAL A 1 108 ? 19.033 -4.356 -13.406 1.00 98.75 108 VAL A N 1
ATOM 753 C CA . VAL A 1 108 ? 18.974 -3.054 -14.088 1.00 98.75 108 VAL A CA 1
ATOM 754 C C . VAL A 1 108 ? 19.365 -1.962 -13.108 1.00 98.75 108 VAL A C 1
ATOM 756 O O . VAL A 1 108 ? 18.778 -1.845 -12.035 1.00 98.75 108 VAL A O 1
ATOM 759 N N . THR A 1 109 ? 20.322 -1.119 -13.492 1.00 98.75 109 THR A N 1
ATOM 760 C CA . THR A 1 109 ? 20.642 0.118 -12.767 1.00 98.75 109 THR A CA 1
ATOM 761 C C . THR A 1 109 ? 20.317 1.328 -13.630 1.00 98.75 109 THR A C 1
ATOM 763 O O . THR A 1 109 ? 21.000 1.584 -14.620 1.00 98.75 109 THR A O 1
ATOM 766 N N . LEU A 1 110 ? 19.310 2.111 -13.244 1.00 98.69 110 LEU A N 1
ATOM 767 C CA . LEU A 1 110 ? 19.017 3.403 -13.859 1.00 98.69 110 LEU A CA 1
ATOM 768 C C . LEU A 1 110 ? 19.826 4.494 -13.156 1.00 98.69 110 LEU A C 1
ATOM 770 O O . LEU A 1 110 ? 19.573 4.803 -11.992 1.00 98.69 110 LEU A O 1
ATOM 774 N N . SER A 1 111 ? 20.810 5.062 -13.854 1.00 98.31 111 SER A N 1
ATOM 775 C CA . SER A 1 111 ? 21.725 6.059 -13.279 1.00 98.31 111 SER A CA 1
ATOM 776 C C . SER A 1 111 ? 21.216 7.491 -13.414 1.00 98.31 111 SER A C 1
ATOM 778 O O . SER A 1 111 ? 21.447 8.302 -12.526 1.00 98.31 111 SER A O 1
ATOM 780 N N . GLU A 1 112 ? 20.518 7.788 -14.508 1.00 98.38 112 GLU A N 1
ATOM 781 C CA . GLU A 1 112 ? 20.049 9.130 -14.857 1.00 98.38 112 GLU A CA 1
ATOM 782 C C . GLU A 1 112 ? 18.527 9.168 -14.984 1.00 98.38 112 GLU A C 1
ATOM 784 O O . GLU A 1 112 ? 17.864 8.142 -15.139 1.00 98.38 112 GLU A O 1
ATOM 789 N N . SER A 1 113 ? 17.963 10.371 -14.900 1.00 98.25 113 SER A N 1
ATOM 790 C CA . SER A 1 113 ? 16.512 10.549 -14.885 1.00 98.25 113 SER A CA 1
ATOM 791 C C . SER A 1 113 ? 15.856 10.211 -16.229 1.00 98.25 113 SER A C 1
ATOM 793 O O . SER A 1 113 ? 16.368 10.561 -17.294 1.00 98.25 113 SER A O 1
ATOM 795 N N . ILE A 1 114 ? 14.652 9.640 -16.178 1.00 98.62 114 ILE A N 1
ATOM 796 C CA . ILE A 1 114 ? 13.772 9.455 -17.340 1.00 98.62 114 ILE A CA 1
ATOM 797 C C . ILE A 1 114 ? 12.677 10.514 -17.299 1.00 98.62 114 ILE A C 1
ATOM 799 O O . ILE A 1 114 ? 11.984 10.656 -16.297 1.00 98.62 114 ILE A O 1
ATOM 803 N N . ASN A 1 115 ? 12.486 11.240 -18.400 1.00 98.19 115 ASN A N 1
ATOM 804 C CA . ASN A 1 115 ? 11.471 12.286 -18.496 1.00 98.19 115 ASN A CA 1
ATOM 805 C C . ASN A 1 115 ? 10.665 12.122 -19.786 1.00 98.19 115 ASN A C 1
ATOM 807 O O . ASN A 1 115 ? 11.172 12.398 -20.873 1.00 98.19 115 ASN A O 1
ATOM 811 N N . LEU A 1 116 ? 9.412 11.683 -19.661 1.00 98.12 116 LEU A N 1
ATOM 812 C CA . LEU A 1 116 ? 8.467 11.524 -20.764 1.00 98.12 116 LEU A CA 1
ATOM 813 C C . LEU A 1 116 ? 7.378 12.598 -20.727 1.00 98.12 116 LEU A C 1
ATOM 815 O O . LEU A 1 116 ? 7.017 13.124 -19.676 1.00 98.12 116 LEU A O 1
ATOM 819 N N . THR A 1 117 ? 6.826 12.905 -21.900 1.00 94.88 117 THR A N 1
ATOM 820 C CA . THR A 1 117 ? 5.734 13.878 -22.061 1.00 94.88 117 THR A CA 1
ATOM 821 C C . THR A 1 117 ? 4.473 13.202 -22.587 1.00 94.88 117 THR A C 1
ATOM 823 O O . THR A 1 117 ? 4.540 12.169 -23.263 1.00 94.88 117 THR A O 1
ATOM 826 N N . GLN A 1 118 ? 3.313 13.810 -22.333 1.00 96.88 118 GLN A N 1
ATOM 827 C CA . GLN A 1 118 ? 1.996 13.287 -22.693 1.00 96.88 118 GLN A CA 1
ATOM 828 C C . GLN A 1 118 ? 1.794 11.858 -22.165 1.00 96.88 118 GLN A C 1
ATOM 830 O O . GLN A 1 118 ? 2.008 11.598 -20.985 1.00 96.88 118 GLN A O 1
ATOM 835 N N . SER A 1 119 ? 1.349 10.932 -23.011 1.00 96.69 119 SER A N 1
ATOM 836 C CA . SER A 1 119 ? 0.977 9.567 -22.632 1.00 96.69 119 SER A CA 1
ATOM 837 C C . SER A 1 119 ? 2.138 8.567 -22.701 1.00 96.69 119 SER A C 1
ATOM 839 O O . SER A 1 119 ? 1.892 7.372 -22.848 1.00 96.69 119 SER A O 1
ATOM 841 N N . GLY A 1 120 ? 3.390 9.033 -22.707 1.00 98.25 120 GLY A N 1
ATOM 842 C CA . GLY A 1 120 ? 4.557 8.157 -22.826 1.00 98.25 120 GLY A CA 1
ATOM 843 C C . GLY A 1 120 ? 4.691 7.247 -21.608 1.00 98.25 120 GLY A C 1
ATOM 844 O O . GLY A 1 120 ? 4.751 7.741 -20.487 1.00 98.25 120 GLY A O 1
ATOM 845 N N . MET A 1 121 ? 4.720 5.932 -21.805 1.00 98.56 121 MET A N 1
ATOM 846 C CA . MET A 1 121 ? 4.803 4.966 -20.705 1.00 98.56 121 MET A CA 1
ATOM 847 C C . MET A 1 121 ? 6.252 4.581 -20.410 1.00 98.56 121 MET A C 1
ATOM 849 O O . MET A 1 121 ? 7.091 4.584 -21.315 1.00 98.56 121 MET A O 1
ATOM 853 N N . VAL A 1 122 ? 6.521 4.190 -19.165 1.00 98.88 122 VAL A N 1
ATOM 854 C CA . VAL A 1 122 ? 7.798 3.587 -18.760 1.00 98.88 122 VAL A CA 1
ATOM 855 C C . VAL A 1 122 ? 7.532 2.190 -18.221 1.00 98.88 122 VAL A C 1
ATOM 857 O O . VAL A 1 122 ? 6.858 2.043 -17.208 1.00 98.88 122 VAL A O 1
ATOM 860 N N . ASN A 1 123 ? 8.087 1.179 -18.884 1.00 98.81 123 ASN A N 1
ATOM 861 C CA . ASN A 1 123 ? 8.056 -0.208 -18.431 1.00 98.81 123 ASN A CA 1
ATOM 862 C C . ASN A 1 123 ? 9.491 -0.702 -18.246 1.00 98.81 123 ASN A C 1
ATOM 864 O O . ASN A 1 123 ? 10.248 -0.743 -19.216 1.00 98.81 123 ASN A O 1
ATOM 868 N N . ILE A 1 124 ? 9.872 -1.082 -17.029 1.00 98.81 124 ILE A N 1
ATOM 869 C CA . ILE A 1 124 ? 11.194 -1.655 -16.746 1.00 98.81 124 ILE A CA 1
ATOM 870 C C . ILE A 1 124 ? 11.008 -3.007 -16.070 1.00 98.81 124 ILE A C 1
ATOM 872 O O . ILE A 1 124 ? 10.320 -3.112 -15.059 1.00 98.81 124 ILE A O 1
ATOM 876 N N . THR A 1 125 ? 11.640 -4.036 -16.620 1.00 98.69 125 THR A N 1
ATOM 877 C CA . THR A 1 125 ? 11.715 -5.375 -16.044 1.00 98.69 125 THR A CA 1
ATOM 878 C C . THR A 1 125 ? 13.179 -5.749 -15.854 1.00 98.69 125 THR A C 1
ATOM 880 O O . THR A 1 125 ? 13.923 -5.819 -16.831 1.00 98.69 125 THR A O 1
ATOM 883 N N . ALA A 1 126 ? 13.574 -5.989 -14.606 1.00 98.50 126 ALA A N 1
ATOM 884 C CA . ALA A 1 126 ? 14.860 -6.567 -14.236 1.00 98.50 126 ALA A CA 1
ATOM 885 C C . ALA A 1 126 ? 14.658 -8.027 -13.824 1.00 98.50 126 ALA A C 1
ATOM 887 O O . ALA A 1 126 ? 13.858 -8.316 -12.932 1.00 98.50 126 ALA A O 1
ATOM 888 N N . GLY A 1 127 ? 15.367 -8.953 -14.462 1.00 95.62 127 GLY A N 1
ATOM 889 C CA . GLY A 1 127 ? 15.262 -10.367 -14.140 1.00 95.62 127 GLY A CA 1
ATOM 890 C C . GLY A 1 127 ? 13.969 -10.991 -14.624 1.00 95.62 127 GLY A C 1
ATOM 891 O O . GLY A 1 127 ? 13.152 -11.426 -13.814 1.00 95.62 127 GLY A O 1
ATOM 892 N N . ASN A 1 128 ? 13.774 -11.069 -15.939 1.00 86.69 128 ASN A N 1
ATOM 893 C CA . ASN A 1 128 ? 12.605 -11.742 -16.520 1.00 86.69 128 ASN A CA 1
ATOM 894 C C . ASN A 1 128 ? 12.482 -13.241 -16.158 1.00 86.69 128 ASN A C 1
ATOM 896 O O . ASN A 1 128 ? 11.434 -13.848 -16.393 1.00 86.69 128 ASN A O 1
ATOM 900 N N . ASP A 1 129 ? 13.524 -13.823 -15.563 1.00 89.44 129 ASP A N 1
ATOM 901 C CA . ASP A 1 129 ? 13.571 -15.174 -15.010 1.00 89.44 129 ASP A CA 1
ATOM 902 C C . ASP A 1 129 ? 13.213 -15.255 -13.509 1.00 89.44 129 ASP A C 1
ATOM 904 O O . ASP A 1 129 ? 13.173 -16.352 -12.946 1.00 89.44 129 ASP A O 1
ATOM 908 N N . GLY A 1 130 ? 12.937 -14.112 -12.873 1.00 91.88 130 GLY A N 1
ATOM 909 C CA . GLY A 1 130 ? 12.628 -13.988 -11.450 1.00 91.88 130 GLY A CA 1
ATOM 910 C C . GLY A 1 130 ? 13.837 -13.743 -10.539 1.00 91.88 130 GLY A C 1
ATOM 911 O O . GLY A 1 130 ? 13.682 -13.843 -9.328 1.00 91.88 130 GLY A O 1
ATOM 912 N N . THR A 1 131 ? 15.032 -13.426 -11.059 1.00 93.06 131 THR A N 1
ATOM 913 C CA . THR A 1 131 ? 16.250 -13.302 -10.223 1.00 93.06 131 THR A CA 1
ATOM 914 C C . THR A 1 131 ? 16.912 -11.923 -10.182 1.00 93.06 131 THR A C 1
ATOM 916 O O . THR A 1 131 ? 17.713 -11.675 -9.282 1.00 93.06 131 THR A O 1
ATOM 919 N N . GLY A 1 132 ? 16.595 -11.022 -11.109 1.00 97.88 132 GLY A N 1
ATOM 920 C CA . GLY A 1 132 ? 17.226 -9.702 -11.238 1.00 97.88 132 GLY A CA 1
ATOM 921 C C . GLY A 1 132 ? 16.693 -8.657 -10.256 1.00 97.88 132 GLY A C 1
ATOM 922 O O . GLY A 1 132 ? 15.521 -8.679 -9.876 1.00 97.88 132 GLY A O 1
ATOM 923 N N . THR A 1 133 ? 17.559 -7.722 -9.870 1.00 98.69 133 THR A N 1
ATOM 924 C CA . THR A 1 133 ? 17.226 -6.563 -9.027 1.00 98.69 133 THR A CA 1
ATOM 925 C C . THR A 1 133 ? 17.105 -5.287 -9.857 1.00 98.69 133 THR A C 1
ATOM 927 O O . THR A 1 133 ? 17.791 -5.122 -10.868 1.00 98.69 133 THR A O 1
ATOM 930 N N . LEU A 1 134 ? 16.254 -4.357 -9.419 1.00 98.88 134 LEU A N 1
ATOM 931 C CA . LEU A 1 134 ? 16.113 -3.039 -10.038 1.00 98.88 134 LEU A CA 1
ATOM 932 C C . LEU A 1 134 ? 16.615 -1.946 -9.093 1.00 98.88 134 LEU A C 1
ATOM 934 O O . LEU A 1 134 ? 16.056 -1.743 -8.018 1.00 98.88 134 LEU A O 1
ATOM 938 N N . THR A 1 135 ? 17.637 -1.207 -9.515 1.00 98.88 135 THR A N 1
ATOM 939 C CA . THR A 1 135 ? 18.144 -0.031 -8.800 1.00 98.88 135 THR A CA 1
ATOM 940 C C . THR A 1 135 ? 17.802 1.235 -9.575 1.00 98.88 135 THR A C 1
ATOM 942 O O . THR A 1 135 ? 18.218 1.399 -10.722 1.00 98.88 135 THR A O 1
ATOM 945 N N . ILE A 1 136 ? 17.074 2.151 -8.942 1.00 98.81 136 ILE A N 1
ATOM 946 C CA . ILE A 1 136 ? 16.722 3.462 -9.484 1.00 98.81 136 ILE A CA 1
ATOM 947 C C . ILE A 1 136 ? 17.506 4.519 -8.709 1.00 98.81 136 ILE A C 1
ATOM 949 O O . ILE A 1 136 ? 17.232 4.762 -7.537 1.00 98.81 136 ILE A O 1
ATOM 953 N N . ASN A 1 137 ? 18.486 5.153 -9.353 1.00 98.50 137 ASN A N 1
ATOM 954 C CA . ASN A 1 137 ? 19.293 6.201 -8.719 1.00 98.50 137 ASN A CA 1
ATOM 955 C C . ASN A 1 137 ? 18.772 7.613 -8.985 1.00 98.50 137 ASN A C 1
ATOM 957 O O . ASN A 1 137 ? 19.235 8.554 -8.347 1.00 98.50 137 ASN A O 1
ATOM 961 N N . SER A 1 138 ? 17.844 7.772 -9.926 1.00 98.38 138 SER A N 1
ATOM 962 C CA . SER A 1 138 ? 17.372 9.072 -10.386 1.00 98.38 138 SER A CA 1
ATOM 963 C C . SER A 1 138 ? 15.907 8.999 -10.809 1.00 98.38 138 SER A C 1
ATOM 965 O O . SER A 1 138 ? 15.369 7.920 -11.052 1.00 98.38 138 SER A O 1
ATOM 967 N N . SER A 1 139 ? 15.244 10.148 -10.871 1.00 98.44 139 SER A N 1
ATOM 968 C CA . SER A 1 139 ? 13.785 10.201 -10.980 1.00 98.44 139 SER A CA 1
ATOM 969 C C . SER A 1 139 ? 13.238 9.720 -12.334 1.00 98.44 139 SER A C 1
ATOM 971 O O . SER A 1 139 ? 13.850 9.922 -13.383 1.00 98.44 139 SER A O 1
ATOM 973 N N . ILE A 1 140 ? 12.036 9.138 -12.326 1.00 98.81 140 ILE A N 1
ATOM 974 C CA . ILE A 1 140 ? 11.267 8.791 -13.531 1.00 98.81 140 ILE A CA 1
ATOM 975 C C . ILE A 1 140 ? 9.982 9.611 -13.527 1.00 98.81 140 ILE A C 1
ATOM 977 O O . ILE A 1 140 ? 9.185 9.542 -12.594 1.00 98.81 140 ILE A O 1
ATOM 981 N N . THR A 1 141 ? 9.763 10.377 -14.590 1.00 98.56 141 THR A N 1
ATOM 982 C CA . THR A 1 141 ? 8.570 11.209 -14.752 1.00 98.56 141 THR A CA 1
ATOM 983 C C . THR A 1 141 ? 7.879 10.916 -16.077 1.00 98.56 141 THR A C 1
ATOM 985 O O . THR A 1 141 ? 8.529 10.831 -17.119 1.00 98.56 141 THR A O 1
ATOM 988 N N . SER A 1 142 ? 6.551 10.824 -16.050 1.00 98.19 142 SER A N 1
ATOM 989 C CA . SER A 1 142 ? 5.688 10.869 -17.234 1.00 98.19 142 SER A CA 1
ATOM 990 C C . SER A 1 142 ? 4.483 11.755 -16.950 1.00 98.19 142 SER A C 1
ATOM 992 O O . SER A 1 142 ? 3.943 11.688 -15.860 1.00 98.19 142 SER A O 1
ATOM 994 N N . GLU A 1 143 ? 4.008 12.566 -17.897 1.00 97.88 143 GLU A N 1
ATOM 995 C CA . GLU A 1 143 ? 2.838 13.423 -17.638 1.00 97.88 143 GLU A CA 1
ATOM 996 C C . GLU A 1 143 ? 1.568 12.604 -17.358 1.00 97.88 143 GLU A C 1
ATOM 998 O O . GLU A 1 143 ? 0.939 12.802 -16.331 1.00 97.88 143 GLU A O 1
ATOM 1003 N N . THR A 1 144 ? 1.195 11.682 -18.250 1.00 97.94 144 THR A N 1
ATOM 1004 C CA . THR A 1 144 ? -0.065 10.903 -18.172 1.00 97.94 144 THR A CA 1
ATOM 1005 C C . THR A 1 144 ? 0.108 9.442 -18.600 1.00 97.94 144 THR A C 1
ATOM 1007 O O . THR A 1 144 ? -0.871 8.728 -18.818 1.00 97.94 144 THR A O 1
ATOM 1010 N N . GLY A 1 145 ? 1.346 8.997 -18.822 1.00 98.62 145 GLY A N 1
ATOM 1011 C CA . GLY A 1 145 ? 1.637 7.605 -19.137 1.00 98.62 145 GLY A CA 1
ATOM 1012 C C . GLY A 1 145 ? 1.942 6.812 -17.874 1.00 98.62 145 GLY A C 1
ATOM 1013 O O . GLY A 1 145 ? 2.668 7.282 -17.005 1.00 98.62 145 GLY A O 1
ATOM 1014 N N . ALA A 1 146 ? 1.411 5.594 -17.798 1.00 98.75 146 ALA A N 1
ATOM 1015 C CA . ALA A 1 146 ? 1.668 4.696 -16.681 1.00 98.75 146 ALA A CA 1
ATOM 1016 C C . ALA A 1 146 ? 3.165 4.383 -16.524 1.00 98.75 146 ALA A C 1
ATOM 1018 O O . ALA A 1 146 ? 3.917 4.328 -17.508 1.00 98.75 146 ALA A O 1
ATOM 1019 N N . ILE A 1 147 ? 3.569 4.143 -15.277 1.00 98.94 147 ILE A N 1
ATOM 1020 C CA . ILE A 1 147 ? 4.922 3.723 -14.920 1.00 98.94 147 ILE A CA 1
ATOM 1021 C C . ILE A 1 147 ? 4.829 2.360 -14.232 1.00 98.94 147 ILE A C 1
ATOM 1023 O O . ILE A 1 147 ? 4.223 2.232 -13.170 1.00 98.94 147 ILE A O 1
ATOM 1027 N N . THR A 1 148 ? 5.435 1.343 -14.838 1.00 98.88 148 THR A N 1
ATOM 1028 C CA . THR A 1 148 ? 5.475 -0.024 -14.312 1.00 98.88 148 THR A CA 1
ATOM 1029 C C . THR A 1 148 ? 6.918 -0.475 -14.163 1.00 98.88 148 THR A C 1
ATOM 1031 O O . THR A 1 148 ? 7.663 -0.567 -15.141 1.00 98.88 148 THR A O 1
ATOM 1034 N N . LEU A 1 149 ? 7.308 -0.774 -12.929 1.00 98.94 149 LEU A N 1
ATOM 1035 C CA . LEU A 1 149 ? 8.634 -1.258 -12.575 1.00 98.94 149 LEU A CA 1
ATOM 1036 C C . LEU A 1 149 ? 8.505 -2.659 -11.982 1.00 98.94 149 LEU A C 1
ATOM 1038 O O . LEU A 1 149 ? 7.724 -2.887 -11.061 1.00 98.94 149 LEU A O 1
ATOM 1042 N N . THR A 1 150 ? 9.261 -3.609 -12.515 1.00 98.81 150 THR A N 1
ATOM 1043 C CA . THR A 1 150 ? 9.238 -5.009 -12.092 1.00 98.81 150 THR A CA 1
ATOM 1044 C C . THR A 1 150 ? 10.660 -5.507 -11.888 1.00 98.81 150 THR A C 1
ATOM 1046 O O . THR A 1 150 ? 11.514 -5.324 -12.753 1.00 98.81 150 THR A O 1
ATOM 1049 N N . ALA A 1 151 ? 10.903 -6.155 -10.759 1.00 98.75 151 ALA A N 1
ATOM 1050 C CA . ALA A 1 151 ? 12.129 -6.869 -10.453 1.00 98.75 151 ALA A CA 1
ATOM 1051 C C . ALA A 1 151 ? 11.800 -8.310 -10.052 1.00 98.75 151 ALA A C 1
ATOM 1053 O O . ALA A 1 151 ? 10.707 -8.590 -9.565 1.00 98.75 151 ALA A O 1
ATOM 1054 N N . GLY A 1 152 ? 12.744 -9.223 -10.246 1.00 98.00 152 GLY A N 1
ATOM 1055 C CA . GLY A 1 152 ? 12.614 -10.602 -9.789 1.00 98.00 152 GLY A CA 1
ATOM 1056 C C . GLY A 1 152 ? 12.941 -10.781 -8.305 1.00 98.00 152 GLY A C 1
ATOM 1057 O O . GLY A 1 152 ? 12.283 -11.557 -7.617 1.00 98.00 152 GLY A O 1
ATOM 1058 N N . SER A 1 153 ? 13.941 -10.056 -7.797 1.00 97.69 153 SER A N 1
ATOM 1059 C CA . SER A 1 153 ? 14.546 -10.331 -6.483 1.00 97.69 153 SER A CA 1
ATOM 1060 C C . SER A 1 153 ? 14.817 -9.096 -5.618 1.00 97.69 153 SER A C 1
ATOM 1062 O O . SER A 1 153 ? 15.576 -9.173 -4.650 1.00 97.69 153 SER A O 1
ATOM 1064 N N . GLY A 1 154 ? 14.187 -7.967 -5.930 1.00 98.62 154 GLY A N 1
ATOM 1065 C CA . GLY A 1 154 ? 14.224 -6.768 -5.097 1.00 98.62 154 GLY A CA 1
ATOM 1066 C C . GLY A 1 154 ? 14.336 -5.475 -5.891 1.00 98.62 154 GLY A C 1
ATOM 1067 O O . GLY A 1 154 ? 14.807 -5.446 -7.032 1.00 98.62 154 GLY A O 1
ATOM 1068 N N . MET A 1 155 ? 13.918 -4.382 -5.262 1.00 98.88 155 MET A N 1
ATOM 1069 C CA . MET A 1 155 ? 13.954 -3.047 -5.845 1.00 98.88 155 MET A CA 1
ATOM 1070 C C . MET A 1 155 ? 14.510 -2.037 -4.842 1.00 98.88 155 MET A C 1
ATOM 1072 O O . MET A 1 155 ? 14.207 -2.083 -3.650 1.00 98.88 155 MET A O 1
ATOM 1076 N N . THR A 1 156 ? 15.349 -1.118 -5.311 1.00 98.75 156 THR A N 1
ATOM 1077 C CA . THR A 1 156 ? 15.940 -0.062 -4.482 1.00 98.75 156 THR A CA 1
ATOM 1078 C C . THR A 1 156 ? 15.845 1.282 -5.186 1.00 98.75 156 THR A C 1
ATOM 1080 O O . THR A 1 156 ? 16.283 1.420 -6.327 1.00 98.75 156 THR A O 1
ATOM 1083 N N . PHE A 1 157 ? 15.317 2.279 -4.484 1.00 98.75 157 PHE A N 1
ATOM 1084 C CA . PHE A 1 157 ? 15.340 3.681 -4.884 1.00 98.75 157 PHE A CA 1
ATOM 1085 C C . PHE A 1 157 ? 16.370 4.418 -4.034 1.00 98.75 157 PHE A C 1
ATOM 1087 O O . PHE A 1 157 ? 16.416 4.251 -2.815 1.00 98.75 157 PHE A O 1
ATOM 1094 N N . SER A 1 158 ? 17.207 5.231 -4.671 1.00 97.81 158 SER A N 1
ATOM 1095 C CA . SER A 1 158 ? 18.036 6.199 -3.954 1.00 97.81 158 SER A CA 1
ATOM 1096 C C . SER A 1 158 ? 17.171 7.321 -3.364 1.00 97.81 158 SER A C 1
ATOM 1098 O O . SER A 1 158 ? 16.019 7.509 -3.748 1.00 97.81 158 SER A O 1
ATOM 1100 N N . GLU A 1 159 ? 17.757 8.142 -2.493 1.00 95.69 159 GLU A N 1
ATOM 1101 C CA . GLU A 1 159 ? 17.107 9.357 -1.974 1.00 95.69 159 GLU A CA 1
ATOM 1102 C C . GLU A 1 159 ? 16.727 10.360 -3.088 1.00 95.69 159 GLU A C 1
ATOM 1104 O O . GLU A 1 159 ? 15.804 11.147 -2.925 1.00 95.69 159 GLU A O 1
ATOM 1109 N N . GLU A 1 160 ? 17.395 10.319 -4.246 1.00 96.00 160 GLU A N 1
ATOM 1110 C CA . GLU A 1 160 ? 17.122 11.204 -5.394 1.00 96.00 160 GLU A CA 1
ATOM 1111 C C . GLU A 1 160 ? 16.095 10.612 -6.382 1.00 96.00 160 GLU A C 1
ATOM 1113 O O . GLU A 1 160 ? 15.655 11.271 -7.335 1.00 96.00 160 GLU A O 1
ATOM 1118 N N . ALA A 1 161 ? 15.715 9.351 -6.185 1.00 97.94 161 ALA A N 1
ATOM 1119 C CA . ALA A 1 161 ? 14.839 8.620 -7.077 1.00 97.94 161 ALA A CA 1
ATOM 1120 C C . ALA A 1 161 ? 13.379 8.779 -6.655 1.00 97.94 161 ALA A C 1
ATOM 1122 O O . ALA A 1 161 ? 12.905 8.107 -5.744 1.00 97.94 161 ALA A O 1
ATOM 1123 N N . SER A 1 162 ? 12.658 9.655 -7.353 1.00 98.25 162 SER A N 1
ATOM 1124 C CA . SER A 1 162 ? 11.205 9.798 -7.249 1.00 98.25 162 SER A CA 1
ATOM 1125 C C . SER A 1 162 ? 10.513 9.339 -8.530 1.00 98.25 162 SER A C 1
ATOM 1127 O O . SER A 1 162 ? 11.064 9.439 -9.627 1.00 98.25 162 SER A O 1
ATOM 1129 N N . ILE A 1 163 ? 9.279 8.861 -8.399 1.00 98.81 163 ILE A N 1
ATOM 1130 C CA . ILE A 1 163 ? 8.422 8.460 -9.513 1.00 98.81 163 ILE A CA 1
ATOM 1131 C C . ILE A 1 163 ? 7.225 9.398 -9.555 1.00 98.81 163 ILE A C 1
ATOM 1133 O O . ILE A 1 163 ? 6.545 9.581 -8.549 1.00 98.81 163 ILE A O 1
ATOM 1137 N N . THR A 1 164 ? 6.968 10.035 -10.695 1.00 98.81 164 THR A N 1
ATOM 1138 C CA . THR A 1 164 ? 5.850 10.979 -10.827 1.00 98.81 164 THR A CA 1
ATOM 1139 C C . THR A 1 164 ? 5.090 10.791 -12.131 1.00 98.81 164 THR A C 1
ATOM 1141 O O . THR A 1 164 ? 5.674 10.828 -13.214 1.00 98.81 164 THR A O 1
ATOM 1144 N N . THR A 1 165 ? 3.770 10.647 -12.029 1.00 98.81 165 THR A N 1
ATOM 1145 C CA . THR A 1 165 ? 2.852 10.708 -13.166 1.00 98.81 165 THR A CA 1
ATOM 1146 C C . THR A 1 165 ? 1.441 11.138 -12.764 1.00 98.81 165 THR A C 1
ATOM 1148 O O . THR A 1 165 ? 1.166 11.257 -11.580 1.00 98.81 165 THR A O 1
ATOM 1151 N N . ASP A 1 166 ? 0.561 11.420 -13.728 1.00 98.38 166 ASP A N 1
ATOM 1152 C CA . ASP A 1 166 ? -0.895 11.557 -13.554 1.00 98.38 166 ASP A CA 1
ATOM 1153 C C . ASP A 1 166 ? -1.622 10.337 -14.159 1.00 98.38 166 ASP A C 1
ATOM 1155 O O . ASP A 1 166 ? -2.548 10.448 -14.964 1.00 98.38 166 ASP A O 1
ATOM 1159 N N . ALA A 1 167 ? -1.106 9.150 -13.841 1.00 98.50 167 ALA A N 1
ATOM 1160 C CA . ALA A 1 167 ? -1.548 7.841 -14.312 1.00 98.50 167 ALA A CA 1
ATOM 1161 C C . ALA A 1 167 ? -1.154 6.765 -13.288 1.00 98.50 167 ALA A C 1
ATOM 1163 O O . ALA A 1 167 ? -0.629 7.074 -12.223 1.00 98.50 167 ALA A O 1
ATOM 1164 N N . SER A 1 168 ? -1.416 5.492 -13.582 1.00 98.56 168 SER A N 1
ATOM 1165 C CA . SER A 1 168 ? -1.109 4.411 -12.643 1.00 98.56 168 SER A CA 1
ATOM 1166 C C . SER A 1 168 ? 0.396 4.213 -12.434 1.00 98.56 168 SER A C 1
ATOM 1168 O O . SER A 1 168 ? 1.164 4.219 -13.404 1.00 98.56 168 SER A O 1
ATOM 1170 N N . ILE A 1 169 ? 0.787 3.941 -11.189 1.00 98.94 169 ILE A N 1
ATOM 1171 C CA . ILE A 1 169 ? 2.124 3.457 -10.832 1.00 98.94 169 ILE A CA 1
ATOM 1172 C C . ILE A 1 169 ? 2.010 2.028 -10.299 1.00 98.94 169 ILE A C 1
ATOM 1174 O O . ILE A 1 169 ? 1.236 1.770 -9.381 1.00 98.94 169 ILE A O 1
ATOM 1178 N N . THR A 1 170 ? 2.812 1.118 -10.849 1.00 98.94 170 THR A N 1
ATOM 1179 C CA . THR A 1 170 ? 2.940 -0.258 -10.352 1.00 98.94 170 THR A CA 1
ATOM 1180 C C . THR A 1 170 ? 4.399 -0.554 -10.048 1.00 98.94 170 THR A C 1
ATOM 1182 O O . THR A 1 170 ? 5.243 -0.476 -10.945 1.00 98.94 170 THR A O 1
ATOM 1185 N N . LEU A 1 171 ? 4.692 -0.915 -8.802 1.00 98.94 171 LEU A N 1
ATOM 1186 C CA . LEU A 1 171 ? 6.010 -1.346 -8.348 1.00 98.94 171 LEU A CA 1
ATOM 1187 C C . LEU A 1 171 ? 5.911 -2.797 -7.890 1.00 98.94 171 LEU A C 1
ATOM 1189 O O . LEU A 1 171 ? 5.192 -3.090 -6.946 1.00 98.94 171 LEU A O 1
ATOM 1193 N N . ASN A 1 172 ? 6.642 -3.702 -8.528 1.00 98.69 172 ASN A N 1
ATOM 1194 C CA . ASN A 1 172 ? 6.712 -5.097 -8.109 1.00 98.69 172 ASN A CA 1
ATOM 1195 C C . ASN A 1 172 ? 8.176 -5.484 -7.898 1.00 98.69 172 ASN A C 1
ATOM 1197 O O . ASN A 1 172 ? 8.937 -5.587 -8.858 1.00 98.69 172 ASN A O 1
ATOM 1201 N N . ALA A 1 173 ? 8.581 -5.668 -6.644 1.00 98.69 173 ALA A N 1
ATOM 1202 C CA . ALA A 1 173 ? 9.943 -6.039 -6.270 1.00 98.69 173 ALA A CA 1
ATOM 1203 C C . ALA A 1 173 ? 10.209 -7.559 -6.330 1.00 98.69 173 ALA A C 1
ATOM 1205 O O . ALA A 1 173 ? 11.288 -8.010 -5.941 1.00 98.69 173 ALA A O 1
ATOM 1206 N N . GLY A 1 174 ? 9.252 -8.352 -6.817 1.00 98.12 174 GLY A N 1
ATOM 1207 C CA . GLY A 1 174 ? 9.371 -9.802 -6.927 1.00 98.12 174 GLY A CA 1
ATOM 1208 C C . GLY A 1 174 ? 9.458 -10.461 -5.556 1.00 98.12 174 GLY A C 1
ATOM 1209 O O . GLY A 1 174 ? 8.737 -10.080 -4.641 1.00 98.12 174 GLY A O 1
ATOM 1210 N N . ASP A 1 175 ? 10.355 -11.431 -5.392 1.00 96.94 175 ASP A N 1
ATOM 1211 C CA . ASP A 1 175 ? 10.530 -12.159 -4.126 1.00 96.94 175 ASP A CA 1
ATOM 1212 C C . ASP A 1 175 ? 11.346 -11.377 -3.073 1.00 96.94 175 ASP A C 1
ATOM 1214 O O . ASP A 1 175 ? 11.439 -11.805 -1.919 1.00 96.94 175 ASP A O 1
ATOM 1218 N N . GLY A 1 176 ? 11.957 -10.253 -3.458 1.00 98.25 176 GLY A N 1
ATOM 1219 C CA . GLY A 1 176 ? 12.858 -9.474 -2.609 1.00 98.25 176 GLY A CA 1
ATOM 1220 C C . GLY A 1 176 ? 12.200 -8.324 -1.857 1.00 98.25 176 GLY A C 1
ATOM 1221 O O . GLY A 1 176 ? 10.982 -8.149 -1.873 1.00 98.25 176 GLY A O 1
ATOM 1222 N N . ASP A 1 177 ? 13.042 -7.531 -1.196 1.00 98.75 177 ASP A N 1
ATOM 1223 C CA . ASP A 1 177 ? 12.638 -6.303 -0.512 1.00 98.75 177 ASP A CA 1
ATOM 1224 C C . ASP A 1 177 ? 12.403 -5.160 -1.517 1.00 98.75 177 ASP A C 1
ATOM 1226 O O . ASP A 1 177 ? 13.051 -5.085 -2.567 1.00 98.75 177 ASP A O 1
ATOM 1230 N N . LEU A 1 178 ? 11.524 -4.225 -1.153 1.00 98.81 178 LEU A N 1
ATOM 1231 C CA . LEU A 1 178 ? 11.444 -2.900 -1.765 1.00 98.81 178 LEU A CA 1
ATOM 1232 C C . LEU A 1 178 ? 11.982 -1.884 -0.761 1.00 98.81 178 LEU A C 1
ATOM 1234 O O . LEU A 1 178 ? 11.400 -1.696 0.301 1.00 98.81 178 LEU A O 1
ATOM 1238 N N . THR A 1 179 ? 13.081 -1.215 -1.094 1.00 98.25 179 THR A N 1
ATOM 1239 C CA . THR A 1 179 ? 13.634 -0.133 -0.269 1.00 98.25 179 THR A CA 1
ATOM 1240 C C . THR A 1 179 ? 13.499 1.190 -1.001 1.00 98.25 179 THR A C 1
ATOM 1242 O O . THR A 1 179 ? 14.087 1.369 -2.069 1.00 98.25 179 THR A O 1
ATOM 1245 N N . MET A 1 180 ? 12.740 2.118 -0.430 1.00 97.75 180 MET A N 1
ATOM 1246 C CA . MET A 1 180 ? 12.701 3.505 -0.878 1.00 97.75 180 MET A CA 1
ATOM 1247 C C . MET A 1 180 ? 13.726 4.340 -0.102 1.00 97.75 180 MET A C 1
ATOM 1249 O O . MET A 1 180 ? 13.994 4.071 1.063 1.00 97.75 180 MET A O 1
ATOM 1253 N N . GLY A 1 181 ? 14.355 5.325 -0.738 1.00 95.25 181 GLY A N 1
ATOM 1254 C CA . GLY A 1 181 ? 15.199 6.275 -0.019 1.00 95.25 181 GLY A CA 1
ATOM 1255 C C . GLY A 1 181 ? 14.342 7.198 0.850 1.00 95.25 181 GLY A C 1
ATOM 1256 O O . GLY A 1 181 ? 13.161 7.392 0.571 1.00 95.25 181 GLY A O 1
ATOM 1257 N N . ASN A 1 182 ? 14.941 7.823 1.866 1.00 91.88 182 ASN A N 1
ATOM 1258 C CA . ASN A 1 182 ? 14.215 8.699 2.796 1.00 91.88 182 ASN A CA 1
ATOM 1259 C C . ASN A 1 182 ? 13.457 9.841 2.096 1.00 91.88 182 ASN A C 1
ATOM 1261 O O . ASN A 1 182 ? 12.399 10.246 2.561 1.00 91.88 182 ASN A O 1
ATOM 1265 N N . ASP A 1 183 ? 13.991 10.344 0.980 1.00 94.12 183 ASP A N 1
ATOM 1266 C CA . ASP A 1 183 ? 13.400 11.429 0.185 1.00 94.12 183 ASP A CA 1
ATOM 1267 C C . ASP A 1 183 ? 12.710 10.935 -1.105 1.00 94.12 183 ASP A C 1
ATOM 1269 O O . ASP A 1 183 ? 12.287 11.739 -1.941 1.00 94.12 183 ASP A O 1
ATOM 1273 N N . THR A 1 184 ? 12.564 9.616 -1.281 1.00 97.00 184 THR A N 1
ATOM 1274 C CA . THR A 1 184 ? 11.830 9.036 -2.412 1.00 97.00 184 THR A CA 1
ATOM 1275 C C . THR A 1 184 ? 10.350 9.391 -2.318 1.00 97.00 184 THR A C 1
ATOM 1277 O O . THR A 1 184 ? 9.691 9.111 -1.316 1.00 97.00 184 THR A O 1
ATOM 1280 N N . ILE A 1 185 ? 9.803 9.944 -3.404 1.00 97.94 185 ILE A N 1
ATOM 1281 C CA . ILE A 1 185 ? 8.371 10.208 -3.549 1.00 97.94 185 ILE A CA 1
ATOM 1282 C C . ILE A 1 185 ? 7.812 9.388 -4.709 1.00 97.94 185 ILE A C 1
ATOM 1284 O O . ILE A 1 185 ? 8.284 9.495 -5.841 1.00 97.94 185 ILE A O 1
ATOM 1288 N N . ILE A 1 186 ? 6.750 8.631 -4.447 1.00 98.75 186 ILE A N 1
ATOM 1289 C CA . ILE A 1 186 ? 5.934 7.951 -5.454 1.00 98.75 186 ILE A CA 1
ATOM 1290 C C . ILE A 1 186 ? 4.622 8.721 -5.593 1.00 98.75 186 ILE A C 1
ATOM 1292 O O . ILE A 1 186 ? 3.808 8.721 -4.677 1.00 98.75 186 ILE A O 1
ATOM 1296 N N . ASN A 1 187 ? 4.409 9.407 -6.714 1.00 98.75 187 ASN A N 1
ATOM 1297 C CA . ASN A 1 187 ? 3.253 10.277 -6.926 1.00 98.75 187 ASN A CA 1
ATOM 1298 C C . ASN A 1 187 ? 2.518 9.933 -8.225 1.00 98.75 187 ASN A C 1
ATOM 1300 O O . ASN A 1 187 ? 3.017 10.231 -9.308 1.00 98.75 187 ASN A O 1
ATOM 1304 N N . ALA A 1 188 ? 1.323 9.354 -8.114 1.00 98.75 188 ALA A N 1
ATOM 1305 C CA . ALA A 1 188 ? 0.497 8.959 -9.259 1.00 98.75 188 ALA A CA 1
ATOM 1306 C C . ALA A 1 188 ? -0.516 10.028 -9.701 1.00 98.75 188 ALA A C 1
ATOM 1308 O O . ALA A 1 188 ? -1.325 9.773 -10.595 1.00 98.75 188 ALA A O 1
ATOM 1309 N N . GLY A 1 189 ? -0.508 11.223 -9.096 1.00 98.62 189 GLY A N 1
ATOM 1310 C CA . GLY A 1 189 ? -1.458 12.273 -9.455 1.00 98.62 189 GLY A CA 1
ATOM 1311 C C . GLY A 1 189 ? -2.877 11.808 -9.152 1.00 98.62 189 GLY A C 1
ATOM 1312 O O . GLY A 1 189 ? -3.221 11.642 -7.989 1.00 98.62 189 GLY A O 1
ATOM 1313 N N . SER A 1 190 ? -3.711 11.610 -10.165 1.00 97.25 190 SER A N 1
ATOM 1314 C CA . SER A 1 190 ? -5.057 11.033 -10.036 1.00 97.25 190 SER A CA 1
ATOM 1315 C C . SER A 1 190 ? -5.124 9.512 -10.241 1.00 97.25 190 SER A C 1
ATOM 1317 O O . SER A 1 190 ? -6.198 8.929 -10.091 1.00 97.25 190 SER A O 1
ATOM 1319 N N . GLY A 1 191 ? -4.008 8.869 -10.589 1.00 98.44 191 GLY A N 1
ATOM 1320 C CA . GLY A 1 191 ? -3.932 7.440 -10.874 1.00 98.44 191 GLY A CA 1
ATOM 1321 C C . GLY A 1 191 ? -3.845 6.540 -9.640 1.00 98.44 191 GLY A C 1
ATOM 1322 O O . GLY A 1 191 ? -3.539 6.979 -8.528 1.00 98.44 191 GLY A O 1
ATOM 1323 N N . ALA A 1 192 ? -4.102 5.252 -9.869 1.00 98.19 192 ALA A N 1
ATOM 1324 C CA . ALA A 1 192 ? -3.946 4.192 -8.879 1.00 98.19 192 ALA A CA 1
ATOM 1325 C C . ALA A 1 192 ? -2.467 3.892 -8.582 1.00 98.19 192 ALA A C 1
ATOM 1327 O O . ALA A 1 192 ? -1.590 4.113 -9.425 1.00 98.19 192 ALA A O 1
ATOM 1328 N N . ILE A 1 193 ? -2.203 3.348 -7.397 1.00 98.88 193 ILE A N 1
ATOM 1329 C CA . ILE A 1 193 ? -0.870 2.914 -6.975 1.00 98.88 193 ILE A CA 1
ATOM 1330 C C . ILE A 1 193 ? -0.966 1.490 -6.439 1.00 98.88 193 ILE A C 1
ATOM 1332 O O . ILE A 1 193 ? -1.797 1.202 -5.577 1.00 98.88 193 ILE A O 1
ATOM 1336 N N . ASP A 1 194 ? -0.087 0.632 -6.946 1.00 98.88 194 ASP A N 1
ATOM 1337 C CA . ASP A 1 194 ? 0.043 -0.765 -6.542 1.00 98.88 194 ASP A CA 1
ATOM 1338 C C . ASP A 1 194 ? 1.515 -1.083 -6.256 1.00 98.88 194 ASP A C 1
ATOM 1340 O O . ASP A 1 194 ? 2.379 -0.864 -7.113 1.00 98.88 194 ASP A O 1
ATOM 1344 N N . ILE A 1 195 ? 1.810 -1.522 -5.033 1.00 98.94 195 ILE A N 1
ATOM 1345 C CA . ILE A 1 195 ? 3.166 -1.770 -4.541 1.00 98.94 195 ILE A CA 1
ATOM 1346 C C . ILE A 1 195 ? 3.241 -3.173 -3.944 1.00 98.94 195 ILE A C 1
ATOM 1348 O O . ILE A 1 195 ? 2.692 -3.432 -2.877 1.00 98.94 195 ILE A O 1
ATOM 1352 N N . ASP A 1 196 ? 4.015 -4.041 -4.583 1.00 98.81 196 ASP A N 1
ATOM 1353 C CA . ASP A 1 196 ? 4.217 -5.426 -4.175 1.00 98.81 196 ASP A CA 1
ATOM 1354 C C . ASP A 1 196 ? 5.689 -5.716 -3.873 1.00 98.81 196 ASP A C 1
ATOM 1356 O O . ASP A 1 196 ? 6.594 -5.346 -4.630 1.00 98.81 196 ASP A O 1
ATOM 1360 N N . ALA A 1 197 ? 5.928 -6.474 -2.804 1.00 98.81 197 ALA A N 1
ATOM 1361 C CA . ALA A 1 197 ? 7.212 -7.096 -2.518 1.00 98.81 197 ALA A CA 1
ATOM 1362 C C . ALA A 1 197 ? 7.034 -8.462 -1.841 1.00 98.81 197 ALA A C 1
ATOM 1364 O O . ALA A 1 197 ? 6.122 -8.699 -1.043 1.00 98.81 197 ALA A O 1
ATOM 1365 N N . GLY A 1 198 ? 7.943 -9.386 -2.132 1.00 98.50 198 GLY A N 1
ATOM 1366 C CA . GLY A 1 198 ? 8.041 -10.662 -1.437 1.00 98.50 198 GLY A CA 1
ATOM 1367 C C . GLY A 1 198 ? 8.607 -10.486 -0.033 1.00 98.50 198 GLY A C 1
ATOM 1368 O O . GLY A 1 198 ? 8.159 -11.166 0.889 1.00 98.50 198 GLY A O 1
ATOM 1369 N N . GLY A 1 199 ? 9.553 -9.564 0.126 1.00 98.56 199 GLY A N 1
ATOM 1370 C CA . GLY A 1 199 ? 10.187 -9.180 1.379 1.00 98.56 199 GLY A CA 1
ATOM 1371 C C . GLY A 1 199 ? 9.588 -7.918 1.999 1.00 98.56 199 GLY A C 1
ATOM 1372 O O . GLY A 1 199 ? 8.424 -7.585 1.786 1.00 98.56 199 GLY A O 1
ATOM 1373 N N . THR A 1 200 ? 10.383 -7.234 2.815 1.00 98.62 200 THR A N 1
ATOM 1374 C CA . THR A 1 200 ? 9.992 -6.008 3.521 1.00 98.62 200 THR A CA 1
ATOM 1375 C C . THR A 1 200 ? 9.875 -4.836 2.551 1.00 98.62 200 THR A C 1
ATOM 1377 O O . THR A 1 200 ? 10.698 -4.678 1.650 1.00 98.62 200 THR A O 1
ATOM 1380 N N . ILE A 1 201 ? 8.864 -3.997 2.765 1.00 98.81 201 ILE A N 1
ATOM 1381 C CA . ILE A 1 201 ? 8.699 -2.715 2.083 1.00 98.81 201 ILE A CA 1
ATOM 1382 C C . ILE A 1 201 ? 9.122 -1.614 3.054 1.00 98.81 201 ILE A C 1
ATOM 1384 O O . ILE A 1 201 ? 8.430 -1.353 4.038 1.00 98.81 201 ILE A O 1
ATOM 1388 N N . GLY A 1 202 ? 10.269 -0.996 2.785 1.00 97.69 202 GLY A N 1
ATOM 1389 C CA . GLY A 1 202 ? 10.708 0.237 3.432 1.00 97.69 202 GLY A CA 1
ATOM 1390 C C . GLY A 1 202 ? 10.138 1.443 2.696 1.00 97.69 202 GLY A C 1
ATOM 1391 O O . GLY A 1 202 ? 10.448 1.641 1.519 1.00 97.69 202 GLY A O 1
ATOM 1392 N N . MET A 1 203 ? 9.297 2.210 3.384 1.00 95.50 203 MET A N 1
ATOM 1393 C CA . MET A 1 203 ? 8.489 3.293 2.828 1.00 95.50 203 MET A CA 1
ATOM 1394 C C . MET A 1 203 ? 9.261 4.609 2.665 1.00 95.50 203 MET A C 1
ATOM 1396 O O . MET A 1 203 ? 9.861 5.121 3.606 1.00 95.50 203 MET A O 1
ATOM 1400 N N . GLY A 1 204 ? 9.182 5.188 1.467 1.00 94.81 204 GLY A N 1
ATOM 1401 C CA . GLY A 1 204 ? 9.293 6.634 1.275 1.00 94.81 204 GLY A CA 1
ATOM 1402 C C . GLY A 1 204 ? 7.894 7.250 1.316 1.00 94.81 204 GLY A C 1
ATOM 1403 O O . GLY A 1 204 ? 6.946 6.620 1.784 1.00 94.81 204 GLY A O 1
ATOM 1404 N N . THR A 1 205 ? 7.714 8.434 0.733 1.00 97.31 205 THR A N 1
ATOM 1405 C CA . THR A 1 205 ? 6.379 9.041 0.658 1.00 97.31 205 THR A CA 1
ATOM 1406 C C . THR A 1 205 ? 5.595 8.563 -0.569 1.00 97.31 205 THR A C 1
ATOM 1408 O O . THR A 1 205 ? 6.038 8.717 -1.708 1.00 97.31 205 THR A O 1
ATOM 1411 N N . VAL A 1 206 ? 4.368 8.084 -0.371 1.00 98.50 206 VAL A N 1
ATOM 1412 C CA . VAL A 1 206 ? 3.441 7.643 -1.424 1.00 98.50 206 VAL A CA 1
ATOM 1413 C C . VAL A 1 206 ? 2.245 8.591 -1.515 1.00 98.50 206 VAL A C 1
ATOM 1415 O O . VAL A 1 206 ? 1.620 8.920 -0.509 1.00 98.50 206 VAL A O 1
ATOM 1418 N N . LYS A 1 207 ? 1.914 9.062 -2.724 1.00 98.56 207 LYS A N 1
ATOM 1419 C CA . LYS A 1 207 ? 0.910 10.108 -2.958 1.00 98.56 207 LYS A CA 1
ATOM 1420 C C . LYS A 1 207 ? -0.019 9.797 -4.120 1.0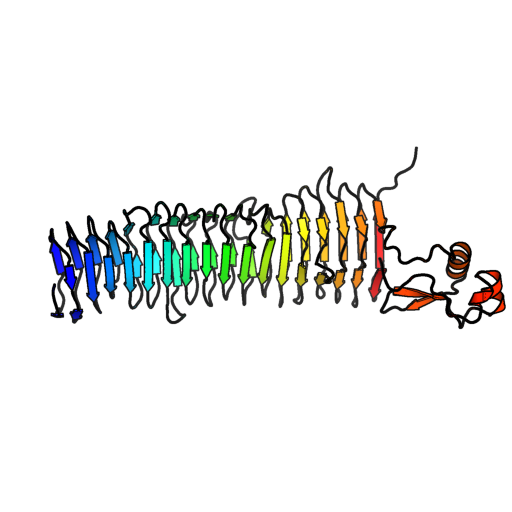0 98.56 207 LYS A C 1
ATOM 1422 O O . LYS A 1 207 ? 0.426 9.562 -5.241 1.00 98.56 207 LYS A O 1
ATOM 1427 N N . THR A 1 208 ? -1.317 9.931 -3.881 1.00 98.75 208 THR A N 1
ATOM 1428 C CA . THR A 1 208 ? -2.322 10.007 -4.944 1.00 98.75 208 THR A CA 1
ATOM 1429 C C . THR A 1 208 ? -3.492 10.888 -4.513 1.00 98.75 208 THR A C 1
ATOM 1431 O O . THR A 1 208 ? -3.765 11.100 -3.338 1.00 98.75 208 THR A O 1
ATOM 1434 N N . THR A 1 209 ? -4.191 11.446 -5.485 1.00 98.50 209 THR A N 1
ATOM 1435 C CA . THR A 1 209 ? -5.474 12.134 -5.331 1.00 98.50 209 THR A CA 1
ATOM 1436 C C . THR A 1 209 ? -6.614 11.316 -5.930 1.00 98.50 209 THR A C 1
ATOM 1438 O O . THR A 1 209 ? -7.757 11.764 -5.894 1.00 98.50 209 THR A O 1
ATOM 1441 N N . GLY A 1 210 ? -6.315 10.136 -6.483 1.00 97.94 210 GLY A N 1
ATOM 1442 C CA . GLY A 1 210 ? -7.299 9.201 -7.003 1.00 97.94 210 GLY A CA 1
ATOM 1443 C C . GLY A 1 210 ? -8.213 8.640 -5.913 1.00 97.94 210 GLY A C 1
ATOM 1444 O O . GLY A 1 210 ? -7.944 8.754 -4.718 1.00 97.94 210 GLY A O 1
ATOM 1445 N N . THR A 1 211 ? -9.320 8.049 -6.353 1.00 98.00 211 THR A N 1
ATOM 1446 C CA . THR A 1 211 ? -10.295 7.357 -5.493 1.00 98.00 211 THR A CA 1
ATOM 1447 C C . THR A 1 211 ? -10.150 5.840 -5.541 1.00 98.00 211 THR A C 1
ATOM 1449 O O . THR A 1 211 ? -10.860 5.145 -4.822 1.00 98.00 211 THR A O 1
ATOM 1452 N N . ASP A 1 212 ? -9.310 5.332 -6.446 1.00 98.12 212 ASP A N 1
ATOM 1453 C CA . ASP A 1 212 ? -9.006 3.907 -6.537 1.00 98.12 212 ASP A CA 1
ATOM 1454 C C . ASP A 1 212 ? -8.230 3.458 -5.293 1.00 98.12 212 ASP A C 1
ATOM 1456 O O . ASP A 1 212 ? -7.593 4.272 -4.617 1.00 98.12 212 ASP A O 1
ATOM 1460 N N . ASP A 1 213 ? -8.280 2.161 -5.000 1.00 98.19 213 ASP A N 1
ATOM 1461 C CA . ASP A 1 213 ? -7.550 1.589 -3.875 1.00 98.19 213 ASP A CA 1
ATOM 1462 C C . ASP A 1 213 ? -6.035 1.817 -4.039 1.00 98.19 213 ASP A C 1
ATOM 1464 O O . ASP A 1 213 ? -5.466 1.636 -5.120 1.00 98.19 213 ASP A O 1
ATOM 1468 N N . LEU A 1 214 ? -5.385 2.200 -2.940 1.00 98.75 214 LEU A N 1
ATOM 1469 C CA . LEU A 1 214 ? -3.933 2.240 -2.800 1.00 98.75 214 LEU A CA 1
ATOM 1470 C C . LEU A 1 214 ? -3.494 0.924 -2.150 1.00 98.75 214 LEU A C 1
ATOM 1472 O O . LEU A 1 214 ? -3.773 0.701 -0.972 1.00 98.75 214 LEU A O 1
ATOM 1476 N N . SER A 1 215 ? -2.833 0.058 -2.917 1.00 98.81 215 SER A N 1
ATOM 1477 C CA . SER A 1 215 ? -2.449 -1.294 -2.489 1.00 98.81 215 SER A CA 1
ATOM 1478 C C . SER A 1 215 ? -0.961 -1.374 -2.150 1.00 98.81 215 SER A C 1
ATOM 1480 O O . SER A 1 215 ? -0.118 -0.954 -2.944 1.00 98.81 215 SER A O 1
ATOM 1482 N N . ILE A 1 216 ? -0.639 -1.914 -0.969 1.00 98.88 216 ILE A N 1
ATOM 1483 C CA . ILE A 1 216 ? 0.729 -2.200 -0.516 1.00 98.88 216 ILE A CA 1
ATOM 1484 C C . ILE A 1 216 ? 0.778 -3.617 0.073 1.00 98.88 216 ILE A C 1
ATOM 1486 O O . ILE A 1 216 ? 0.204 -3.889 1.131 1.00 98.88 216 ILE A O 1
ATOM 1490 N N . ILE A 1 217 ? 1.475 -4.537 -0.593 1.00 98.81 217 ILE A N 1
ATOM 1491 C CA . ILE A 1 217 ? 1.502 -5.957 -0.228 1.00 98.81 217 ILE A CA 1
ATOM 1492 C C . ILE A 1 217 ? 2.941 -6.427 -0.014 1.00 98.81 217 ILE A C 1
ATOM 1494 O O . ILE A 1 217 ? 3.732 -6.553 -0.945 1.00 98.81 217 ILE A O 1
ATOM 1498 N N . SER A 1 218 ? 3.254 -6.777 1.232 1.00 98.69 218 SER A N 1
ATOM 1499 C CA . SER A 1 218 ? 4.462 -7.501 1.620 1.00 98.69 218 SER A CA 1
ATOM 1500 C C . SER A 1 218 ? 4.116 -8.964 1.916 1.00 98.69 218 SER A C 1
ATOM 1502 O O . SER A 1 218 ? 3.511 -9.296 2.938 1.00 98.69 218 SER A O 1
ATOM 1504 N N . THR A 1 219 ? 4.488 -9.874 1.012 1.00 98.44 219 THR A N 1
ATOM 1505 C CA . THR A 1 219 ? 4.028 -11.276 1.071 1.00 98.44 219 THR A CA 1
ATOM 1506 C C . THR A 1 219 ? 4.674 -12.080 2.202 1.00 98.44 219 THR A C 1
ATOM 1508 O O . THR A 1 219 ? 4.023 -12.969 2.754 1.00 98.44 219 THR A O 1
ATOM 1511 N N . ASN A 1 220 ? 5.934 -11.790 2.552 1.00 98.12 220 ASN A N 1
ATOM 1512 C CA . ASN A 1 220 ? 6.690 -12.459 3.623 1.00 98.12 220 ASN A CA 1
ATOM 1513 C C . ASN A 1 220 ? 7.303 -11.494 4.651 1.00 98.12 220 ASN A C 1
ATOM 1515 O O . ASN A 1 220 ? 7.916 -11.961 5.611 1.00 98.12 220 ASN A O 1
ATOM 1519 N N . GLY A 1 221 ? 7.167 -10.179 4.464 1.00 98.38 221 GLY A N 1
ATOM 1520 C CA . GLY A 1 221 ? 7.826 -9.167 5.287 1.00 98.38 221 GLY A CA 1
ATOM 1521 C C . GLY A 1 221 ? 6.864 -8.232 6.016 1.00 98.38 221 GLY A C 1
ATOM 1522 O O . GLY A 1 221 ? 5.690 -8.547 6.253 1.00 98.38 221 GLY A O 1
ATOM 1523 N N . ALA A 1 222 ? 7.413 -7.086 6.411 1.00 98.56 222 ALA A N 1
ATOM 1524 C CA . ALA A 1 222 ? 6.685 -5.976 7.008 1.00 98.56 222 ALA A CA 1
ATOM 1525 C C . ALA A 1 222 ? 6.539 -4.818 6.011 1.00 98.56 222 ALA A C 1
ATOM 1527 O O . ALA A 1 222 ? 7.285 -4.729 5.036 1.00 98.56 222 ALA A O 1
ATOM 1528 N N . VAL A 1 223 ? 5.621 -3.903 6.305 1.00 98.69 223 VAL A N 1
ATOM 1529 C CA . VAL A 1 223 ? 5.625 -2.544 5.749 1.00 98.69 223 VAL A CA 1
ATOM 1530 C C . VAL A 1 223 ? 6.079 -1.613 6.862 1.00 98.69 223 VAL A C 1
ATOM 1532 O O . VAL A 1 223 ? 5.482 -1.620 7.939 1.00 98.69 223 VAL A O 1
ATOM 1535 N N . VAL A 1 224 ? 7.169 -0.885 6.640 1.00 96.94 224 VAL A N 1
ATOM 1536 C CA . VAL A 1 224 ? 7.823 -0.080 7.676 1.00 96.94 224 VAL A CA 1
ATOM 1537 C C . VAL A 1 224 ? 8.077 1.331 7.178 1.00 96.94 224 VAL A C 1
ATOM 1539 O O . VAL A 1 224 ? 8.607 1.511 6.080 1.00 96.94 224 VAL A O 1
ATOM 1542 N N . ASP A 1 225 ? 7.743 2.313 8.008 1.00 94.94 225 ASP A N 1
ATOM 1543 C CA . ASP A 1 225 ? 8.326 3.642 7.884 1.00 94.94 225 ASP A CA 1
ATOM 1544 C C . ASP A 1 225 ? 9.844 3.562 8.140 1.00 94.94 225 ASP A C 1
ATOM 1546 O O . ASP A 1 225 ? 10.323 2.920 9.083 1.00 94.94 225 ASP A O 1
ATOM 1550 N N . ILE A 1 226 ? 10.610 4.162 7.235 1.00 89.44 226 ILE A N 1
ATOM 1551 C CA . ILE A 1 226 ? 12.069 4.298 7.318 1.00 89.44 226 ILE A CA 1
ATOM 1552 C C . ILE A 1 226 ? 12.522 5.753 7.188 1.00 89.44 226 ILE A C 1
ATOM 1554 O O . ILE A 1 226 ? 13.725 6.018 7.263 1.00 89.44 226 ILE A O 1
ATOM 1558 N N . ASN A 1 227 ? 11.589 6.675 6.964 1.00 84.31 227 ASN A N 1
ATOM 1559 C CA . ASN A 1 227 ? 11.856 8.077 6.728 1.00 84.31 227 ASN A CA 1
ATOM 1560 C C . ASN A 1 227 ? 11.509 8.914 7.983 1.00 84.31 227 ASN A C 1
ATOM 1562 O O . ASN A 1 227 ? 11.311 8.382 9.068 1.00 84.31 227 ASN A O 1
ATOM 1566 N N . ASP A 1 228 ? 11.630 10.239 7.885 1.00 85.00 228 ASP A N 1
ATOM 1567 C CA . ASP A 1 228 ? 11.327 11.197 8.974 1.00 85.00 228 ASP A CA 1
ATOM 1568 C C . ASP A 1 228 ? 10.404 12.308 8.431 1.00 85.00 228 ASP A C 1
ATOM 1570 O O . ASP A 1 228 ? 10.416 13.453 8.896 1.00 85.00 228 ASP A O 1
ATOM 1574 N N . HIS A 1 229 ? 9.672 12.011 7.346 1.00 87.31 229 HIS A N 1
ATOM 1575 C CA . HIS A 1 229 ? 8.663 12.913 6.799 1.00 87.31 229 HIS A CA 1
ATOM 1576 C C . HIS A 1 229 ? 7.403 12.836 7.660 1.00 87.31 229 HIS A C 1
ATOM 1578 O O . HIS A 1 229 ? 7.092 11.799 8.220 1.00 87.31 229 HIS A O 1
ATOM 1584 N N . PRO A 1 230 ? 6.619 13.922 7.737 1.00 89.06 230 PRO A N 1
ATOM 1585 C CA . PRO A 1 230 ? 5.406 13.955 8.561 1.00 89.06 230 PRO A CA 1
ATOM 1586 C C . PRO A 1 230 ? 4.240 13.105 8.021 1.00 89.06 230 PRO A C 1
ATOM 1588 O O . PRO A 1 230 ? 3.159 13.127 8.603 1.00 89.06 230 PRO A O 1
ATOM 1591 N N . LEU A 1 231 ? 4.397 12.514 6.835 1.00 95.44 231 LEU A N 1
ATOM 1592 C CA . LEU A 1 231 ? 3.405 11.683 6.163 1.00 95.44 231 LEU A CA 1
ATOM 1593 C C . LEU A 1 231 ? 4.127 10.690 5.252 1.00 95.44 231 LEU A C 1
ATOM 1595 O O . LEU A 1 231 ? 4.772 11.102 4.281 1.00 95.44 231 LEU A O 1
ATOM 1599 N N . ASP A 1 232 ? 3.908 9.406 5.499 1.00 97.38 232 ASP A N 1
ATOM 1600 C CA . ASP A 1 232 ? 4.301 8.315 4.612 1.00 97.38 232 ASP A CA 1
ATOM 1601 C C . ASP A 1 232 ? 3.322 8.169 3.460 1.00 97.38 232 ASP A C 1
ATOM 1603 O O . ASP A 1 232 ? 3.713 7.954 2.315 1.00 97.38 232 ASP A O 1
ATOM 1607 N N . ILE A 1 233 ? 2.025 8.295 3.744 1.00 98.44 233 ILE A N 1
ATOM 1608 C CA . ILE A 1 233 ? 0.970 8.055 2.761 1.00 98.44 233 ILE A CA 1
ATOM 1609 C C . ILE A 1 233 ? 0.026 9.249 2.713 1.00 98.44 233 ILE A C 1
ATOM 1611 O O . ILE A 1 233 ? -0.635 9.579 3.689 1.00 98.44 233 ILE A O 1
ATOM 1615 N N . GLN A 1 234 ? -0.086 9.872 1.542 1.00 98.50 234 GLN A N 1
ATOM 1616 C CA . GLN A 1 234 ? -1.002 10.976 1.276 1.00 98.50 234 GLN A CA 1
ATOM 1617 C C . GLN A 1 234 ? -1.977 10.586 0.158 1.00 98.50 234 GLN A C 1
ATOM 1619 O O . GLN A 1 234 ? -1.704 10.802 -1.025 1.00 98.50 234 GLN A O 1
ATOM 1624 N N . ALA A 1 235 ? -3.122 10.018 0.537 1.00 98.62 235 ALA A N 1
ATOM 1625 C CA . ALA A 1 235 ? -4.167 9.565 -0.376 1.00 98.62 235 ALA A CA 1
ATOM 1626 C C . ALA A 1 235 ? -5.578 9.866 0.175 1.00 98.62 235 ALA A C 1
ATOM 1628 O O . ALA A 1 235 ? -6.359 8.947 0.426 1.00 98.62 235 ALA A O 1
ATOM 1629 N N . PRO A 1 236 ? -5.951 11.154 0.330 1.00 98.44 236 PRO A N 1
ATOM 1630 C CA . PRO A 1 236 ? -7.108 11.594 1.127 1.00 98.44 236 PRO A CA 1
ATOM 1631 C C . PRO A 1 236 ? -8.479 11.133 0.606 1.00 98.44 236 PRO A C 1
ATOM 1633 O O . PRO A 1 236 ? -9.497 11.385 1.241 1.00 98.44 236 PRO A O 1
ATOM 1636 N N . GLN A 1 237 ? -8.538 10.522 -0.579 1.00 98.06 237 GLN A N 1
ATOM 1637 C CA . GLN A 1 237 ? -9.771 10.004 -1.179 1.00 98.06 237 GLN A CA 1
ATOM 1638 C C . GLN A 1 237 ? -9.746 8.485 -1.389 1.00 98.06 237 GLN A C 1
ATOM 1640 O O . GLN A 1 237 ? -10.764 7.923 -1.789 1.00 98.06 237 GLN A O 1
ATOM 1645 N N . ALA A 1 238 ? -8.607 7.834 -1.153 1.00 98.25 238 ALA A N 1
ATOM 1646 C CA . ALA A 1 238 ? -8.414 6.421 -1.434 1.00 98.25 238 ALA A CA 1
ATOM 1647 C C . ALA A 1 238 ? -8.691 5.560 -0.199 1.00 98.25 238 ALA A C 1
ATOM 1649 O O . ALA A 1 238 ? -8.591 6.012 0.949 1.00 98.25 238 ALA A O 1
ATOM 1650 N N . LYS A 1 239 ? -8.982 4.286 -0.461 1.00 98.56 239 LYS A N 1
ATOM 1651 C CA . LYS A 1 239 ? -8.860 3.221 0.529 1.00 98.56 239 LYS A CA 1
ATOM 1652 C C . LYS A 1 239 ? -7.433 2.682 0.494 1.00 98.56 239 LYS A C 1
ATOM 1654 O O . LYS A 1 239 ? -6.977 2.201 -0.539 1.00 98.56 239 LYS A O 1
ATOM 1659 N N . LEU A 1 240 ? -6.743 2.755 1.625 1.00 98.81 240 LEU A N 1
ATOM 1660 C CA . LEU A 1 240 ? -5.433 2.151 1.821 1.00 98.81 240 LEU A CA 1
ATOM 1661 C C . LEU A 1 240 ? -5.595 0.681 2.208 1.00 98.81 240 LEU A C 1
ATOM 1663 O O . LEU A 1 240 ? -6.193 0.363 3.236 1.00 98.81 240 LEU A O 1
ATOM 1667 N N . ILE A 1 241 ? -5.044 -0.208 1.389 1.00 98.88 241 ILE A N 1
ATOM 1668 C CA . ILE A 1 241 ? -5.001 -1.647 1.630 1.00 98.88 241 ILE A CA 1
ATOM 1669 C C . ILE A 1 241 ? -3.555 -2.033 1.916 1.00 98.88 241 ILE A C 1
ATOM 1671 O O . ILE A 1 241 ? -2.700 -1.909 1.039 1.00 98.88 241 ILE A O 1
ATOM 1675 N N . ILE A 1 242 ? -3.287 -2.536 3.123 1.00 98.81 242 ILE A N 1
ATOM 1676 C CA . ILE A 1 242 ? -1.969 -3.064 3.487 1.00 98.81 242 ILE A CA 1
ATOM 1677 C C . ILE A 1 242 ? -2.079 -4.522 3.910 1.00 98.81 242 ILE A C 1
ATOM 1679 O O . ILE A 1 242 ? -2.813 -4.868 4.839 1.00 98.81 242 ILE A O 1
ATOM 1683 N N . GLN A 1 243 ? -1.290 -5.378 3.265 1.00 98.69 243 GLN A N 1
ATOM 1684 C CA . GLN A 1 243 ? -1.129 -6.777 3.650 1.00 98.69 243 GLN A CA 1
ATOM 1685 C C . GLN A 1 243 ? 0.333 -7.056 3.987 1.00 98.69 243 GLN A C 1
ATOM 1687 O O . GLN A 1 243 ? 1.217 -6.838 3.165 1.00 98.69 243 GLN A O 1
ATOM 1692 N N . ALA A 1 244 ? 0.581 -7.561 5.193 1.00 98.56 244 ALA A N 1
ATOM 1693 C CA . ALA A 1 244 ? 1.908 -7.910 5.676 1.00 98.56 244 ALA A CA 1
ATOM 1694 C C . ALA A 1 244 ? 1.904 -9.228 6.469 1.00 98.56 244 ALA A C 1
ATOM 1696 O O . ALA A 1 244 ? 0.868 -9.767 6.887 1.00 98.56 244 ALA A O 1
ATOM 1697 N N . LYS A 1 245 ? 3.099 -9.768 6.699 1.00 98.12 245 LYS A N 1
ATOM 1698 C CA . LYS A 1 245 ? 3.316 -10.929 7.572 1.00 98.12 245 LYS A CA 1
ATOM 1699 C C . LYS A 1 245 ? 3.871 -10.529 8.922 1.00 98.12 245 LYS A C 1
ATOM 1701 O O . LYS A 1 245 ? 3.431 -11.065 9.940 1.00 98.12 245 LYS A O 1
ATOM 1706 N N . THR A 1 246 ? 4.859 -9.640 8.918 1.00 97.88 246 THR A N 1
ATOM 1707 C CA . THR A 1 246 ? 5.693 -9.356 10.089 1.00 97.88 246 THR A CA 1
ATOM 1708 C C . THR A 1 246 ? 5.565 -7.921 10.601 1.00 97.88 246 THR A C 1
ATOM 1710 O O . THR A 1 246 ? 6.458 -7.452 11.305 1.00 97.88 246 THR A O 1
ATOM 1713 N N . GLY A 1 247 ? 4.468 -7.235 10.274 1.00 98.06 247 GLY A N 1
ATOM 1714 C CA . GLY A 1 247 ? 4.109 -5.929 10.824 1.00 98.06 247 GLY A CA 1
ATOM 1715 C C . GLY A 1 247 ? 3.718 -4.886 9.777 1.00 98.06 247 GLY A C 1
ATOM 1716 O O . GLY A 1 247 ? 4.104 -4.963 8.613 1.00 98.06 247 GLY A O 1
ATOM 1717 N N . ILE A 1 248 ? 2.961 -3.895 10.237 1.00 98.50 248 ILE A N 1
ATOM 1718 C CA . ILE A 1 248 ? 2.612 -2.653 9.542 1.00 98.50 248 ILE A CA 1
ATOM 1719 C C . ILE A 1 248 ? 2.983 -1.543 10.527 1.00 98.50 248 ILE A C 1
ATOM 1721 O O . ILE A 1 248 ? 2.262 -1.321 11.495 1.00 98.50 248 ILE A O 1
ATOM 1725 N N . GLY A 1 249 ? 4.173 -0.966 10.389 1.00 89.56 249 GLY A N 1
ATOM 1726 C CA . GLY A 1 249 ? 4.823 -0.247 11.483 1.00 89.56 249 GLY A CA 1
ATOM 1727 C C . GLY A 1 249 ? 4.987 1.249 11.249 1.00 89.56 249 GLY A C 1
ATOM 1728 O O . GLY A 1 249 ? 5.656 1.630 10.294 1.00 89.56 249 GLY A O 1
ATOM 1729 N N . ALA A 1 250 ? 4.462 2.019 12.208 1.00 93.38 250 ALA A N 1
ATOM 1730 C CA . ALA A 1 250 ? 4.659 3.451 12.442 1.00 93.38 250 ALA A CA 1
ATOM 1731 C C . ALA A 1 250 ? 4.353 4.344 11.236 1.00 93.38 250 ALA A C 1
ATOM 1733 O O . ALA A 1 250 ? 5.090 5.284 10.989 1.00 93.38 250 ALA A O 1
ATOM 1734 N N . LEU A 1 251 ? 3.283 4.032 10.498 1.00 97.69 251 LEU A N 1
ATOM 1735 C CA . LEU A 1 251 ? 2.938 4.815 9.317 1.00 97.69 251 LEU A CA 1
ATOM 1736 C C . LEU A 1 251 ? 2.125 6.056 9.690 1.00 97.69 251 LEU A C 1
ATOM 1738 O O . LEU A 1 251 ? 1.055 5.934 10.298 1.00 97.69 251 LEU A O 1
ATOM 1742 N N . ASP A 1 252 ? 2.590 7.207 9.219 1.00 97.69 252 ASP A N 1
ATOM 1743 C CA . ASP A 1 252 ? 1.865 8.470 9.226 1.00 97.69 252 ASP A CA 1
ATOM 1744 C C . ASP A 1 252 ? 1.056 8.605 7.929 1.00 97.69 252 ASP A C 1
ATOM 1746 O O . ASP A 1 252 ? 1.576 8.573 6.807 1.00 97.69 252 ASP A O 1
ATOM 1750 N N . THR A 1 253 ? -0.258 8.752 8.059 1.00 98.31 253 THR A N 1
ATOM 1751 C CA . THR A 1 253 ? -1.204 8.608 6.949 1.00 98.31 253 THR A CA 1
ATOM 1752 C C . THR A 1 253 ? -2.166 9.787 6.839 1.00 98.31 253 THR A C 1
ATOM 1754 O O . THR A 1 253 ? -2.471 10.477 7.811 1.00 98.31 253 THR A O 1
ATOM 1757 N N . GLN A 1 254 ? -2.602 10.049 5.609 1.00 98.56 254 GLN A N 1
ATOM 1758 C CA . GLN A 1 254 ? -3.777 10.846 5.293 1.00 98.56 254 GLN A CA 1
ATOM 1759 C C . GLN A 1 254 ? -4.622 10.104 4.259 1.00 98.56 254 GLN A C 1
ATOM 1761 O O . GLN A 1 254 ? -4.382 10.239 3.051 1.00 98.56 254 GLN A O 1
ATOM 1766 N N . VAL A 1 255 ? -5.582 9.301 4.713 1.00 98.75 255 VAL A N 1
ATOM 1767 C CA . VAL A 1 255 ? -6.416 8.434 3.868 1.00 98.75 255 VAL A CA 1
ATOM 1768 C C . VAL A 1 255 ? -7.876 8.416 4.314 1.00 98.75 255 VAL A C 1
ATOM 1770 O O . VAL A 1 255 ? -8.195 8.619 5.478 1.00 98.75 255 VAL A O 1
ATOM 1773 N N . ALA A 1 256 ? -8.793 8.130 3.386 1.00 98.38 256 ALA A N 1
ATOM 1774 C CA . ALA A 1 256 ? -10.219 8.083 3.718 1.00 98.38 256 ALA A CA 1
ATOM 1775 C C . ALA A 1 256 ? -10.612 6.774 4.428 1.00 98.38 256 ALA A C 1
ATOM 1777 O O . ALA A 1 256 ? -11.464 6.772 5.324 1.00 98.38 256 ALA A O 1
ATOM 1778 N N . PHE A 1 257 ? -10.003 5.659 4.013 1.00 98.62 257 PHE A N 1
ATOM 1779 C CA . PHE A 1 257 ? -10.292 4.326 4.540 1.00 98.62 257 PHE A CA 1
ATOM 1780 C C . PHE A 1 257 ? -9.013 3.514 4.739 1.00 98.62 257 PHE A C 1
ATOM 1782 O O . PHE A 1 257 ? -8.080 3.648 3.948 1.00 98.62 257 PHE A O 1
ATOM 1789 N N . ILE A 1 258 ? -9.011 2.606 5.718 1.00 98.75 258 ILE A N 1
ATOM 1790 C CA . ILE A 1 258 ? -7.967 1.581 5.879 1.00 98.75 258 ILE A CA 1
ATOM 1791 C C . ILE A 1 258 ? -8.530 0.156 5.890 1.00 98.75 258 ILE A C 1
ATOM 1793 O O . ILE A 1 258 ? -9.603 -0.115 6.434 1.00 98.75 258 ILE A O 1
ATOM 1797 N N . ASP A 1 259 ? -7.757 -0.762 5.319 1.00 98.69 259 ASP A N 1
ATOM 1798 C CA . ASP A 1 259 ? -7.940 -2.212 5.358 1.00 98.69 259 ASP A CA 1
ATOM 1799 C C . ASP A 1 259 ? -6.579 -2.870 5.585 1.00 98.69 259 ASP A C 1
ATOM 1801 O O . ASP A 1 259 ? -5.715 -2.880 4.706 1.00 98.69 259 ASP A O 1
ATOM 1805 N N . LEU A 1 260 ? -6.362 -3.344 6.812 1.00 98.62 260 LEU A N 1
ATOM 1806 C CA . LEU A 1 260 ? -5.046 -3.755 7.289 1.00 98.62 260 LEU A CA 1
ATOM 1807 C C . LEU A 1 260 ? -5.053 -5.226 7.683 1.00 98.62 260 LEU A C 1
ATOM 1809 O O . LEU A 1 260 ? -5.837 -5.658 8.528 1.00 98.62 260 LEU A O 1
ATOM 1813 N N . THR A 1 261 ? -4.127 -5.997 7.124 1.00 98.38 261 THR A N 1
ATOM 1814 C CA . THR A 1 261 ? -3.958 -7.415 7.444 1.00 98.38 261 THR A CA 1
ATOM 1815 C C . THR A 1 261 ? -2.514 -7.709 7.824 1.00 98.38 261 THR A C 1
ATOM 1817 O O . THR A 1 261 ? -1.602 -7.490 7.034 1.00 98.38 261 THR A O 1
ATOM 1820 N N . ASN A 1 262 ? -2.311 -8.270 9.017 1.00 98.00 262 ASN A N 1
ATOM 1821 C CA . ASN A 1 262 ? -1.018 -8.762 9.477 1.00 98.00 262 ASN A CA 1
ATOM 1822 C C . ASN A 1 262 ? -1.156 -10.175 10.057 1.00 98.00 262 ASN A C 1
ATOM 1824 O O . ASN A 1 262 ? -1.957 -10.413 10.964 1.00 98.00 262 ASN A O 1
ATOM 1828 N N . THR A 1 263 ? -0.410 -11.141 9.511 1.00 97.44 263 THR A N 1
ATOM 1829 C CA . THR A 1 263 ? -0.769 -12.561 9.708 1.00 97.44 263 THR A CA 1
ATOM 1830 C C . THR A 1 263 ? 0.152 -13.397 10.594 1.00 97.44 263 THR A C 1
ATOM 1832 O O . THR A 1 263 ? -0.292 -14.450 11.055 1.00 97.44 263 THR A O 1
ATOM 1835 N N . GLU A 1 264 ? 1.390 -12.974 10.875 1.00 97.00 264 GLU A N 1
ATOM 1836 C CA . GLU A 1 264 ? 2.372 -13.806 11.593 1.00 97.00 264 GLU A CA 1
ATOM 1837 C C . GLU A 1 264 ? 2.915 -13.150 12.869 1.00 97.00 264 GLU A C 1
ATOM 1839 O O . GLU A 1 264 ? 2.757 -13.700 13.963 1.00 97.00 264 GLU A O 1
ATOM 1844 N N . SER A 1 265 ? 3.517 -11.965 12.767 1.00 96.75 265 SER A N 1
ATOM 1845 C CA . SER A 1 265 ? 4.068 -11.243 13.923 1.00 96.75 265 SER A CA 1
ATOM 1846 C C . SER A 1 265 ? 4.152 -9.737 13.676 1.00 96.75 265 SER A C 1
ATOM 1848 O O . SER A 1 265 ? 3.826 -9.285 12.588 1.00 96.75 265 SER A O 1
ATOM 1850 N N . GLY A 1 266 ? 4.618 -8.963 14.655 1.00 97.69 266 GLY A N 1
ATOM 1851 C CA . GLY A 1 266 ? 4.781 -7.517 14.513 1.00 97.69 266 GLY A CA 1
ATOM 1852 C C . GLY A 1 266 ? 3.477 -6.761 14.741 1.00 97.69 266 GLY A C 1
ATOM 1853 O O . GLY A 1 266 ? 2.385 -7.334 14.752 1.00 97.69 266 GLY A O 1
ATOM 1854 N N . ASN A 1 267 ? 3.605 -5.466 14.995 1.00 97.81 267 ASN A N 1
ATOM 1855 C CA . ASN A 1 267 ? 2.467 -4.618 15.321 1.00 97.81 267 ASN A CA 1
ATOM 1856 C C . ASN A 1 267 ? 1.770 -4.111 14.055 1.00 97.81 267 ASN A C 1
ATOM 1858 O O . ASN A 1 267 ? 2.332 -4.173 12.965 1.00 97.81 267 ASN A O 1
ATOM 1862 N N . ILE A 1 268 ? 0.557 -3.594 14.232 1.00 98.56 268 ILE A N 1
ATOM 1863 C CA . ILE A 1 268 ? -0.076 -2.656 13.305 1.00 98.56 268 ILE A CA 1
ATOM 1864 C C . ILE A 1 268 ? -0.102 -1.299 14.014 1.00 98.56 268 ILE A C 1
ATOM 1866 O O . ILE A 1 268 ? -0.690 -1.199 15.090 1.00 98.56 268 ILE A O 1
ATOM 1870 N N . GLU A 1 269 ? 0.546 -0.285 13.452 1.00 98.25 269 GLU A N 1
ATOM 1871 C CA . GLU A 1 269 ? 0.690 1.053 14.034 1.00 98.25 269 GLU A CA 1
ATOM 1872 C C . GLU A 1 269 ? 0.442 2.108 12.948 1.00 98.25 269 GLU A C 1
ATOM 1874 O O . GLU A 1 269 ? 1.233 2.208 12.011 1.00 98.25 269 GLU A O 1
ATOM 1879 N N . ILE A 1 270 ? -0.664 2.853 13.078 1.00 98.56 270 ILE A N 1
ATOM 1880 C CA . ILE A 1 270 ? -1.079 3.932 12.167 1.00 98.56 270 ILE A CA 1
ATOM 1881 C C . ILE A 1 270 ? -1.378 5.199 12.972 1.00 98.56 270 ILE A C 1
ATOM 1883 O O . ILE A 1 270 ? -2.181 5.159 13.912 1.00 98.56 270 ILE A O 1
ATOM 1887 N N . GLU A 1 271 ? -0.795 6.317 12.551 1.00 98.00 271 GLU A N 1
ATOM 1888 C CA . GLU A 1 271 ? -1.224 7.667 12.908 1.00 98.00 271 GLU A CA 1
ATOM 1889 C C . GLU A 1 271 ? -1.858 8.317 11.667 1.00 98.00 271 GLU A C 1
ATOM 1891 O O . GLU A 1 271 ? -1.260 8.399 10.602 1.00 98.00 271 GLU A O 1
ATOM 1896 N N . GLU A 1 272 ? -3.119 8.715 11.768 1.00 98.25 272 GLU A N 1
ATOM 1897 C CA . GLU A 1 272 ? -3.884 9.348 10.693 1.00 98.25 272 GLU A CA 1
ATOM 1898 C C . GLU A 1 272 ? -4.065 10.835 11.001 1.00 98.25 272 GLU A C 1
ATOM 1900 O O . GLU A 1 272 ? -4.381 11.224 12.125 1.00 98.25 272 GLU A O 1
ATOM 1905 N N . GLN A 1 273 ? -3.869 11.697 10.011 1.00 97.44 273 GLN A N 1
ATOM 1906 C CA . GLN A 1 273 ? -3.943 13.141 10.212 1.00 97.44 273 GLN A CA 1
ATOM 1907 C C . GLN A 1 273 ? -5.365 13.623 10.493 1.00 97.44 273 GLN A C 1
ATOM 1909 O O . GLN A 1 273 ? -5.556 14.507 11.333 1.00 97.44 273 GLN A O 1
ATOM 1914 N N . ASP A 1 274 ? -6.352 13.071 9.785 1.00 96.19 274 ASP A N 1
ATOM 1915 C CA . ASP A 1 274 ? -7.727 13.553 9.830 1.00 96.19 274 ASP A CA 1
ATOM 1916 C C . ASP A 1 274 ? -8.756 12.457 10.166 1.00 96.19 274 ASP A C 1
ATOM 1918 O O . ASP A 1 274 ? -8.600 11.722 11.140 1.00 96.19 274 ASP A O 1
ATOM 1922 N N . THR A 1 275 ? -9.902 12.433 9.486 1.00 97.69 275 THR A N 1
ATOM 1923 C CA . THR A 1 275 ? -10.985 11.497 9.797 1.00 97.69 275 THR A CA 1
ATOM 1924 C C . THR A 1 275 ? -10.726 10.168 9.117 1.00 97.69 275 THR A C 1
ATOM 1926 O O . THR A 1 275 ? -10.589 10.113 7.902 1.00 97.69 275 THR A O 1
ATOM 1929 N N . LEU A 1 276 ? -10.817 9.086 9.885 1.00 98.56 276 LEU A N 1
ATOM 1930 C CA . LEU A 1 276 ? -10.555 7.745 9.389 1.00 98.56 276 LEU A CA 1
ATOM 1931 C C . LEU A 1 276 ? -11.806 6.877 9.393 1.00 98.56 276 LEU A C 1
ATOM 1933 O O . LEU A 1 276 ? -12.505 6.786 10.406 1.00 98.56 276 LEU A O 1
ATOM 1937 N N . THR A 1 277 ? -12.030 6.147 8.303 1.00 98.69 277 THR A N 1
ATOM 1938 C CA . THR A 1 277 ? -12.908 4.973 8.326 1.00 98.69 277 THR A CA 1
ATOM 1939 C C . THR A 1 277 ? -12.078 3.692 8.332 1.00 98.69 277 THR A C 1
ATOM 1941 O O . THR A 1 277 ? -11.218 3.474 7.485 1.00 98.69 277 THR A O 1
ATOM 1944 N N . ILE A 1 278 ? -12.336 2.813 9.291 1.00 98.69 278 ILE A N 1
ATOM 1945 C CA . ILE A 1 278 ? -11.699 1.505 9.393 1.00 98.69 278 ILE A CA 1
ATOM 1946 C C . ILE A 1 278 ? -12.627 0.487 8.742 1.00 98.69 278 ILE A C 1
ATOM 1948 O O . ILE A 1 278 ? -13.650 0.128 9.326 1.00 98.69 278 ILE A O 1
ATOM 1952 N N . SER A 1 279 ? -12.256 0.026 7.548 1.00 98.12 279 SER A N 1
ATOM 1953 C CA . SER A 1 279 ? -13.002 -0.996 6.808 1.00 98.12 279 SER A CA 1
ATOM 1954 C C . SER A 1 279 ? -12.595 -2.412 7.182 1.00 98.12 279 SER A C 1
ATOM 1956 O O . SER A 1 279 ? -13.382 -3.333 7.009 1.00 98.12 279 SER A O 1
ATOM 1958 N N . ASN A 1 280 ? -11.369 -2.622 7.662 1.00 97.94 280 ASN A N 1
ATOM 1959 C CA . ASN A 1 280 ? -10.946 -3.912 8.196 1.00 97.94 280 ASN A CA 1
ATOM 1960 C C . ASN A 1 280 ? -9.635 -3.783 8.977 1.00 97.94 280 ASN A C 1
ATOM 1962 O O . ASN A 1 280 ? -8.737 -3.021 8.617 1.00 97.94 280 ASN A O 1
ATOM 1966 N N . ILE A 1 281 ? -9.519 -4.595 10.023 1.00 98.06 281 ILE A N 1
ATOM 1967 C CA . ILE A 1 281 ? -8.275 -4.902 10.717 1.00 98.06 281 ILE A CA 1
ATOM 1968 C C . ILE A 1 281 ? -8.298 -6.400 10.983 1.00 98.06 281 ILE A C 1
ATOM 1970 O O . ILE A 1 281 ? -9.194 -6.902 11.662 1.00 98.06 281 ILE A O 1
ATOM 1974 N N . SER A 1 282 ? -7.290 -7.101 10.481 1.00 97.56 282 SER A N 1
ATOM 1975 C CA . SER A 1 282 ? -7.076 -8.523 10.718 1.00 97.56 282 SER A CA 1
ATOM 1976 C C . SER A 1 282 ? -5.649 -8.760 11.200 1.00 97.56 282 SER A C 1
ATOM 1978 O O . SER A 1 282 ? -4.736 -8.983 10.404 1.00 97.56 282 SER A O 1
ATOM 1980 N N . GLN A 1 283 ? -5.457 -8.742 12.518 1.00 97.25 283 GLN A N 1
ATOM 1981 C CA . GLN A 1 283 ? -4.202 -9.097 13.180 1.00 97.25 283 GLN A CA 1
ATOM 1982 C C . GLN A 1 283 ? -4.301 -10.537 13.699 1.00 97.25 283 GLN A C 1
ATOM 1984 O O . GLN A 1 283 ? -4.740 -10.768 14.823 1.00 97.25 283 GLN A O 1
ATOM 1989 N N . THR A 1 284 ? -3.907 -11.527 12.895 1.00 93.69 284 THR A N 1
ATOM 1990 C CA . THR A 1 284 ? -3.886 -12.938 13.344 1.00 93.69 284 THR A CA 1
ATOM 1991 C C . THR A 1 284 ? -2.545 -13.340 13.951 1.00 93.69 284 THR A C 1
ATOM 1993 O O . THR A 1 284 ? -2.459 -14.363 14.633 1.00 93.69 284 THR A O 1
ATOM 1996 N N . GLY A 1 285 ? -1.502 -12.548 13.689 1.00 88.44 285 GLY A N 1
ATOM 1997 C CA . GLY A 1 285 ? -0.168 -12.732 14.238 1.00 88.44 285 GLY A CA 1
ATOM 1998 C C . GLY A 1 285 ? -0.031 -12.251 15.684 1.00 88.44 285 GLY A C 1
ATOM 1999 O O . GLY A 1 285 ? -0.944 -11.672 16.277 1.00 88.44 285 GLY A O 1
ATOM 2000 N N . SER A 1 286 ? 1.144 -12.472 16.275 1.00 93.12 286 SER A N 1
ATOM 2001 C CA . SER A 1 286 ? 1.478 -11.864 17.567 1.00 93.12 286 SER A CA 1
ATOM 2002 C C . SER A 1 286 ? 1.902 -10.405 17.389 1.00 93.12 286 SER A C 1
ATOM 2004 O O . SER A 1 286 ? 2.899 -10.141 16.723 1.00 93.12 286 SER A O 1
ATOM 2006 N N . GLY A 1 287 ? 1.234 -9.478 18.060 1.00 96.31 287 GLY A N 1
ATOM 2007 C CA . GLY A 1 287 ? 1.589 -8.060 18.043 1.00 96.31 287 GLY A CA 1
ATOM 2008 C C . GLY A 1 287 ? 0.413 -7.213 18.487 1.00 96.31 287 GLY A C 1
ATOM 2009 O O . GLY A 1 287 ? -0.705 -7.718 18.600 1.00 96.31 287 GLY A O 1
ATOM 2010 N N . THR A 1 288 ? 0.663 -5.947 18.793 1.00 97.31 288 THR A N 1
ATOM 2011 C CA . THR A 1 288 ? -0.403 -5.005 19.148 1.00 97.31 288 THR A CA 1
ATOM 2012 C C . THR A 1 288 ? -1.003 -4.371 17.900 1.00 97.31 288 THR A C 1
ATOM 2014 O O . THR A 1 288 ? -0.414 -4.420 16.820 1.00 97.31 288 THR A O 1
ATOM 2017 N N . VAL A 1 289 ? -2.179 -3.774 18.054 1.00 98.56 289 VAL A N 1
ATOM 2018 C CA . VAL A 1 289 ? -2.778 -2.881 17.064 1.00 98.56 289 VAL A CA 1
ATOM 2019 C C . VAL A 1 289 ? -2.987 -1.529 17.733 1.00 98.56 289 VAL A C 1
ATOM 2021 O O . VAL A 1 289 ? -3.633 -1.468 18.780 1.00 98.56 289 VAL A O 1
ATOM 2024 N N . THR A 1 290 ? -2.462 -0.470 17.132 1.00 98.44 290 THR A N 1
ATOM 2025 C CA . THR A 1 290 ? -2.636 0.917 17.562 1.00 98.44 290 THR A CA 1
ATOM 2026 C C . THR A 1 290 ? -3.032 1.745 16.350 1.00 98.44 290 THR A C 1
ATOM 2028 O O . THR A 1 290 ? -2.242 1.892 15.424 1.00 98.44 290 THR A O 1
ATOM 2031 N N . ILE A 1 291 ? -4.250 2.275 16.362 1.00 98.56 291 ILE A N 1
ATOM 2032 C CA . ILE A 1 291 ? -4.740 3.218 15.356 1.00 98.56 291 ILE A CA 1
ATOM 2033 C C . ILE A 1 291 ? -5.096 4.507 16.078 1.00 98.56 291 ILE A C 1
ATOM 2035 O O . ILE A 1 291 ? -5.884 4.476 17.029 1.00 98.56 291 ILE A O 1
ATOM 2039 N N . GLN A 1 292 ? -4.539 5.627 15.641 1.00 98.19 292 GLN A N 1
ATOM 2040 C CA . GLN A 1 292 ? -4.870 6.926 16.209 1.00 98.19 292 GLN A CA 1
ATOM 2041 C C . GLN A 1 292 ? -5.068 7.982 15.134 1.00 98.19 292 GLN A C 1
ATOM 2043 O O . GLN A 1 292 ? -4.411 7.931 14.104 1.00 98.19 292 GLN A O 1
ATOM 2048 N N . THR A 1 293 ? -5.962 8.934 15.383 1.00 98.31 293 THR A N 1
ATOM 2049 C CA . THR A 1 293 ? -6.047 10.168 14.595 1.00 98.31 293 THR A CA 1
ATOM 2050 C C . THR A 1 293 ? -5.423 11.326 15.369 1.00 98.31 293 THR A C 1
ATOM 2052 O O . THR A 1 293 ? -5.555 11.382 16.593 1.00 98.31 293 THR A O 1
ATOM 2055 N N . ILE A 1 294 ? -4.775 12.269 14.680 1.00 96.44 294 ILE A N 1
ATOM 2056 C CA . ILE A 1 294 ? -4.261 13.504 15.290 1.00 96.44 294 ILE A CA 1
ATOM 2057 C C . ILE A 1 294 ? -5.407 14.492 15.538 1.00 96.44 294 ILE A C 1
ATOM 2059 O O . ILE A 1 294 ? -5.559 14.994 16.654 1.00 96.44 294 ILE A O 1
ATOM 2063 N N . ASP A 1 295 ? -6.219 14.778 14.513 1.00 94.19 295 ASP A N 1
ATOM 2064 C CA . ASP A 1 295 ? -7.408 15.633 14.625 1.00 94.19 295 ASP A CA 1
ATOM 2065 C C . ASP A 1 295 ? -8.549 15.118 13.743 1.00 94.19 295 ASP A C 1
ATOM 2067 O O . ASP A 1 295 ? -8.791 15.593 12.630 1.00 94.19 295 ASP A O 1
ATOM 2071 N N . GLY A 1 296 ? -9.293 14.135 14.247 1.00 96.38 296 GLY A N 1
ATOM 2072 C CA . GLY A 1 296 ? -10.384 13.567 13.470 1.00 96.38 296 GLY A CA 1
ATOM 2073 C C . GLY A 1 296 ? -11.177 12.481 14.165 1.00 96.38 296 GLY A C 1
ATOM 2074 O O . GLY A 1 296 ? -10.776 11.914 15.182 1.00 96.38 296 GLY A O 1
ATOM 2075 N N . ALA A 1 297 ? -12.345 12.201 13.596 1.00 98.25 297 ALA A N 1
ATOM 2076 C CA . ALA A 1 297 ? -13.183 11.103 14.040 1.00 98.25 297 ALA A CA 1
ATOM 2077 C C . ALA A 1 297 ? -12.660 9.766 13.505 1.00 98.25 297 ALA A C 1
ATOM 2079 O O . ALA A 1 297 ? -12.073 9.713 12.428 1.00 98.25 297 ALA A O 1
ATOM 2080 N N . ILE A 1 298 ? -12.960 8.686 14.220 1.00 98.75 298 ILE A N 1
ATOM 2081 C CA . ILE A 1 298 ? -12.789 7.322 13.722 1.00 98.75 298 ILE A CA 1
ATOM 2082 C C . ILE A 1 298 ? -14.164 6.673 13.582 1.00 98.75 298 ILE A C 1
ATOM 2084 O O . ILE A 1 298 ? -14.969 6.687 14.515 1.00 98.75 298 ILE A O 1
ATOM 2088 N N . VAL A 1 299 ? -14.434 6.078 12.427 1.00 98.38 299 VAL A N 1
ATOM 2089 C CA . VAL A 1 299 ? -15.615 5.244 12.195 1.00 98.38 299 VAL A CA 1
ATOM 2090 C C . VAL A 1 299 ? -15.145 3.828 11.902 1.00 98.38 299 VAL A C 1
ATOM 2092 O O . VAL A 1 299 ? -14.349 3.623 10.997 1.00 98.38 299 VAL A O 1
ATOM 2095 N N . ILE A 1 300 ? -15.620 2.846 12.657 1.00 98.06 300 ILE A N 1
ATOM 2096 C CA . ILE A 1 300 ? -15.393 1.428 12.360 1.00 98.06 300 ILE A CA 1
ATOM 2097 C C . ILE A 1 300 ? -16.613 0.936 11.594 1.00 98.06 300 ILE A C 1
ATOM 2099 O O . ILE A 1 300 ? -17.686 0.831 12.189 1.00 98.06 300 ILE A O 1
ATOM 2103 N N . ASP A 1 301 ? -16.442 0.694 10.297 1.00 96.06 301 ASP A N 1
ATOM 2104 C CA . ASP A 1 301 ? -17.489 0.319 9.340 1.00 96.06 301 ASP A CA 1
ATOM 2105 C C . ASP A 1 301 ? -16.889 -0.673 8.336 1.00 96.06 301 ASP A C 1
ATOM 2107 O O . ASP A 1 301 ? -16.365 -0.314 7.280 1.00 96.06 301 ASP A O 1
ATOM 2111 N N . SER A 1 302 ? -16.877 -1.933 8.750 1.00 91.00 302 SER A N 1
ATOM 2112 C CA . SER A 1 302 ? -16.267 -3.083 8.093 1.00 91.00 302 SER A CA 1
ATOM 2113 C C . SER A 1 302 ? -17.290 -3.955 7.361 1.00 91.00 302 SER A C 1
ATOM 2115 O O . SER A 1 302 ? -17.149 -5.181 7.291 1.00 91.00 302 SER A O 1
ATOM 2117 N N . ASP A 1 303 ? -18.329 -3.325 6.805 1.00 85.62 303 ASP A N 1
ATOM 2118 C CA . ASP A 1 303 ? -19.410 -3.956 6.041 1.00 85.62 303 ASP A CA 1
ATOM 2119 C C . ASP A 1 303 ? -20.061 -5.151 6.778 1.00 85.62 303 ASP A C 1
ATOM 2121 O O . ASP A 1 303 ? -20.445 -6.158 6.170 1.00 85.62 303 ASP A O 1
ATOM 2125 N N . GLY A 1 304 ? -20.171 -5.080 8.109 1.00 77.44 304 GLY A N 1
ATOM 2126 C CA . GLY A 1 304 ? -20.725 -6.154 8.942 1.00 77.44 304 GLY A CA 1
ATOM 2127 C C . GLY A 1 304 ? -19.730 -7.239 9.362 1.00 77.44 304 GLY A C 1
ATOM 2128 O O . GLY A 1 304 ? -20.111 -8.179 10.067 1.00 77.44 304 GLY A O 1
ATOM 2129 N N . THR A 1 305 ? -18.467 -7.161 8.934 1.00 84.62 305 THR A N 1
ATOM 2130 C CA . THR A 1 305 ? -17.406 -8.082 9.373 1.00 84.62 305 THR A CA 1
ATOM 2131 C C . THR A 1 305 ? -16.771 -7.605 10.674 1.00 84.62 305 THR A C 1
ATOM 2133 O O . THR A 1 305 ? -16.775 -6.416 10.969 1.00 84.62 305 THR A O 1
ATOM 2136 N N . ALA A 1 306 ? -16.248 -8.521 11.490 1.00 85.75 306 ALA A N 1
ATOM 2137 C CA . ALA A 1 306 ? -15.581 -8.131 12.727 1.00 85.75 306 ALA A CA 1
ATOM 2138 C C . ALA A 1 306 ? -14.151 -7.655 12.457 1.00 85.75 306 ALA A C 1
ATOM 2140 O O . ALA A 1 306 ? -13.410 -8.326 11.737 1.00 85.75 306 ALA A O 1
ATOM 2141 N N . LEU A 1 307 ? -13.726 -6.584 13.131 1.00 93.69 307 LEU A N 1
ATOM 2142 C CA . LEU A 1 307 ? -12.298 -6.335 13.314 1.00 93.69 307 LEU A CA 1
ATOM 2143 C C . LEU A 1 307 ? -11.730 -7.449 14.193 1.00 93.69 307 LEU A C 1
ATOM 2145 O O . LEU A 1 307 ? -12.264 -7.722 15.273 1.00 93.69 307 LEU A O 1
ATOM 2149 N N . THR A 1 308 ? -10.646 -8.082 13.751 1.00 93.25 308 THR A N 1
ATOM 2150 C CA . THR A 1 308 ? -10.035 -9.213 14.452 1.00 93.25 308 THR A CA 1
ATOM 2151 C C . THR A 1 308 ? -8.625 -8.900 14.932 1.00 93.25 308 THR A C 1
ATOM 2153 O O . THR A 1 308 ? -7.787 -8.374 14.198 1.00 93.25 308 THR A O 1
ATOM 2156 N N . SER A 1 309 ? -8.345 -9.249 16.188 1.00 91.94 309 SER A N 1
ATOM 2157 C CA . SER A 1 309 ? -6.993 -9.213 16.752 1.00 91.94 309 SER A CA 1
ATOM 2158 C C . SER A 1 309 ? -6.684 -10.490 17.532 1.00 91.94 309 SER A C 1
ATOM 2160 O O . SER A 1 309 ? -7.564 -11.100 18.141 1.00 91.94 309 SER A O 1
ATOM 2162 N N . GLY A 1 310 ? -5.421 -10.911 17.496 1.00 91.62 310 GLY A N 1
ATOM 2163 C CA . GLY A 1 310 ? -4.899 -12.094 18.167 1.00 91.62 310 GLY A CA 1
ATOM 2164 C C . GLY A 1 310 ? -4.890 -11.934 19.687 1.00 91.62 310 GLY A C 1
ATOM 2165 O O . GLY A 1 310 ? -5.934 -11.786 20.315 1.00 91.62 310 GLY A O 1
ATOM 2166 N N . THR A 1 311 ? -3.712 -12.040 20.304 1.00 90.25 311 THR A N 1
ATOM 2167 C CA . THR A 1 311 ? -3.548 -11.918 21.767 1.00 90.25 311 THR A CA 1
ATOM 2168 C C . THR A 1 311 ? -2.935 -10.590 22.207 1.00 90.25 311 THR A C 1
ATOM 2170 O O . THR A 1 311 ? -2.738 -10.372 23.404 1.00 90.25 311 THR A O 1
ATOM 2173 N N . GLY A 1 312 ? -2.538 -9.737 21.261 1.00 94.19 312 GLY A N 1
ATOM 2174 C CA . GLY A 1 312 ? -2.031 -8.405 21.565 1.00 94.19 312 GLY A CA 1
ATOM 2175 C C . GLY A 1 312 ? -3.161 -7.419 21.828 1.00 94.19 312 GLY A C 1
ATOM 2176 O O . GLY A 1 312 ? -4.315 -7.655 21.483 1.00 94.19 312 GLY A O 1
ATOM 2177 N N . THR A 1 313 ? -2.830 -6.307 22.478 1.00 96.44 313 THR A N 1
ATOM 2178 C CA . THR A 1 313 ? -3.806 -5.249 22.745 1.00 96.44 313 THR A CA 1
ATOM 2179 C C . THR A 1 313 ? -4.228 -4.557 21.454 1.00 96.44 313 THR A C 1
ATOM 2181 O O . THR A 1 313 ? -3.377 -4.286 20.607 1.00 96.44 313 THR A O 1
ATOM 2184 N N . LEU A 1 314 ? -5.514 -4.232 21.347 1.00 98.38 314 LEU A N 1
ATOM 2185 C CA . LEU A 1 314 ? -6.084 -3.355 20.329 1.00 98.38 314 LEU A CA 1
ATOM 2186 C C . LEU A 1 314 ? -6.394 -1.998 20.966 1.00 98.38 314 LEU A C 1
ATOM 2188 O O . LEU A 1 314 ? -7.192 -1.929 21.900 1.00 98.38 314 LEU A O 1
ATOM 2192 N N . THR A 1 315 ? -5.797 -0.933 20.448 1.00 98.56 315 THR A N 1
ATOM 2193 C CA . THR A 1 315 ? -6.059 0.449 20.849 1.00 98.56 315 THR A CA 1
ATOM 2194 C C . THR A 1 315 ? -6.515 1.240 19.633 1.00 98.56 315 THR A C 1
ATOM 2196 O O . THR A 1 315 ? -5.823 1.267 18.619 1.00 98.56 315 THR A O 1
ATOM 2199 N N . ILE A 1 316 ? -7.668 1.891 19.748 1.00 98.75 316 ILE A N 1
ATOM 2200 C CA . ILE A 1 316 ? -8.186 2.825 18.749 1.00 98.75 316 ILE A CA 1
ATOM 2201 C C . ILE A 1 316 ? -8.473 4.145 19.463 1.00 98.75 316 ILE A C 1
ATOM 2203 O O . ILE A 1 316 ? -9.261 4.176 20.414 1.00 98.75 316 ILE A O 1
ATOM 2207 N N . GLN A 1 317 ? -7.817 5.220 19.030 1.00 98.62 317 GLN A N 1
ATOM 2208 C CA . GLN A 1 317 ? -7.898 6.536 19.657 1.00 98.62 317 GLN A CA 1
ATOM 2209 C C . GLN A 1 317 ? -8.274 7.611 18.640 1.00 98.62 317 GLN A C 1
ATOM 2211 O O . GLN A 1 317 ? -7.486 7.953 17.770 1.00 98.62 317 GLN A O 1
ATOM 2216 N N . ALA A 1 318 ? -9.461 8.195 18.792 1.00 98.44 318 ALA A N 1
ATOM 2217 C CA . ALA A 1 318 ? -9.795 9.425 18.089 1.00 98.44 318 ALA A CA 1
ATOM 2218 C C . ALA A 1 318 ? -9.195 10.615 18.856 1.00 98.44 318 ALA A C 1
ATOM 2220 O O . ALA A 1 318 ? -9.581 10.851 20.012 1.00 98.44 318 ALA A O 1
ATOM 2221 N N . GLY A 1 319 ? -8.261 11.335 18.229 1.00 96.56 319 GLY A N 1
ATOM 2222 C CA . GLY A 1 319 ? -7.581 12.509 18.783 1.00 96.56 319 GLY A CA 1
ATOM 2223 C C . GLY A 1 319 ? -8.094 13.836 18.222 1.00 96.56 319 GLY A C 1
ATOM 2224 O O . GLY A 1 319 ? -8.766 13.874 17.187 1.00 96.56 319 GLY A O 1
ATOM 2225 N N . GLY A 1 320 ? -7.840 14.923 18.957 1.00 93.69 320 GLY A N 1
ATOM 2226 C CA . GLY A 1 320 ? -8.159 16.292 18.537 1.00 93.69 320 GLY A CA 1
ATOM 2227 C C . GLY A 1 320 ? -9.130 17.044 19.454 1.00 93.69 320 GLY A C 1
ATOM 2228 O O . GLY A 1 320 ? -9.868 16.473 20.263 1.00 93.69 320 GLY A O 1
ATOM 2229 N N . GLU A 1 321 ? -9.166 18.374 19.320 1.00 90.75 321 GLU A N 1
ATOM 2230 C CA . GLU A 1 321 ? -9.870 19.263 20.263 1.00 90.75 321 GLU A CA 1
ATOM 2231 C C . GLU A 1 321 ? -11.384 19.386 20.027 1.00 90.75 321 GLU A C 1
ATOM 2233 O O . GLU A 1 321 ? -12.111 19.757 20.951 1.00 90.75 321 GLU A O 1
ATOM 2238 N N . THR A 1 322 ? -11.880 19.127 18.809 1.00 83.62 322 THR A N 1
ATOM 2239 C CA . THR A 1 322 ? -13.291 19.415 18.466 1.00 83.62 322 THR A CA 1
ATOM 2240 C C . THR A 1 322 ? -14.079 18.272 17.837 1.00 83.62 322 THR A C 1
ATOM 2242 O O . THR A 1 322 ? -15.294 18.236 18.028 1.00 83.62 322 THR A O 1
ATOM 2245 N N . ASN A 1 323 ? -13.439 17.342 17.123 1.00 84.12 323 ASN A N 1
ATOM 2246 C CA . ASN A 1 323 ? -14.139 16.312 16.342 1.00 84.12 323 ASN A CA 1
ATOM 2247 C C . ASN A 1 323 ? -13.668 14.882 16.629 1.00 84.12 323 ASN A C 1
ATOM 2249 O O . ASN A 1 323 ? -13.980 13.969 15.868 1.00 84.12 323 ASN A O 1
ATOM 2253 N N . ALA A 1 324 ? -12.976 14.672 17.744 1.00 95.94 324 ALA A N 1
ATOM 2254 C CA . ALA A 1 324 ? -12.390 13.392 18.105 1.00 95.94 324 ALA A CA 1
ATOM 2255 C C . ALA A 1 324 ? -13.448 12.420 18.652 1.00 95.94 324 ALA A C 1
ATOM 2257 O O . ALA A 1 324 ? -13.471 12.129 19.846 1.00 95.94 324 ALA A O 1
ATOM 2258 N N . LYS A 1 325 ? -14.401 11.992 17.818 1.00 96.94 325 LYS A N 1
ATOM 2259 C CA . LYS A 1 325 ? -15.427 10.989 18.153 1.00 96.94 325 LYS A CA 1
ATOM 2260 C C . LYS A 1 325 ? -15.049 9.615 17.601 1.00 96.94 325 LYS A C 1
ATOM 2262 O O . LYS A 1 325 ? -14.310 9.529 16.625 1.00 96.94 325 LYS A O 1
ATOM 2267 N N . LEU A 1 326 ? -15.607 8.560 18.186 1.00 98.44 326 LEU A N 1
ATOM 2268 C CA . LEU A 1 326 ? -15.428 7.190 17.710 1.00 98.44 326 LEU A CA 1
ATOM 2269 C C . LEU A 1 326 ? -16.792 6.514 17.589 1.00 98.44 326 LEU A C 1
ATOM 2271 O O . LEU A 1 326 ? -17.500 6.377 18.587 1.00 98.44 326 LEU A O 1
ATOM 2275 N N . ASP A 1 327 ? -17.151 6.097 16.378 1.00 97.62 327 ASP A N 1
ATOM 2276 C CA . ASP A 1 327 ? -18.381 5.355 16.099 1.00 97.62 327 ASP A CA 1
ATOM 2277 C C . ASP A 1 327 ? -18.031 3.888 15.780 1.00 97.62 327 ASP A C 1
ATOM 2279 O O . ASP A 1 327 ? -17.383 3.596 14.777 1.00 97.62 327 ASP A O 1
ATOM 2283 N N . LEU A 1 328 ? -18.435 2.960 16.651 1.00 97.31 328 LEU A N 1
ATOM 2284 C CA . LEU A 1 328 ? -18.264 1.515 16.474 1.00 97.31 328 LEU A CA 1
ATOM 2285 C C . LEU A 1 328 ? -19.511 0.933 15.795 1.00 97.31 328 LEU A C 1
ATOM 2287 O O . LEU A 1 328 ? -20.445 0.528 16.496 1.00 97.31 328 LEU A O 1
ATOM 2291 N N . ASN A 1 329 ? -19.548 0.919 14.458 1.00 95.38 329 ASN A N 1
ATOM 2292 C CA . ASN A 1 329 ? -20.682 0.373 13.699 1.00 95.38 329 ASN A CA 1
ATOM 2293 C C . ASN A 1 329 ? -20.627 -1.143 13.553 1.00 95.38 329 ASN A C 1
ATOM 2295 O O . ASN A 1 329 ? -21.682 -1.772 13.544 1.00 95.38 329 ASN A O 1
ATOM 2299 N N . ASP A 1 330 ? -19.425 -1.712 13.572 1.00 94.62 330 ASP A N 1
ATOM 2300 C CA . ASP A 1 330 ? -19.189 -3.140 13.386 1.00 94.62 330 ASP A CA 1
ATOM 2301 C C . ASP A 1 330 ? -18.420 -3.793 14.539 1.00 94.62 330 ASP A C 1
ATOM 2303 O O . ASP A 1 330 ? -17.794 -3.096 15.340 1.00 94.62 330 ASP A O 1
ATOM 2307 N N . PRO A 1 331 ? -18.541 -5.124 14.715 1.00 94.06 331 PRO A N 1
ATOM 2308 C CA . PRO A 1 331 ? -18.050 -5.783 15.918 1.00 94.06 331 PRO A CA 1
ATOM 2309 C C . PRO A 1 331 ? -16.522 -5.812 15.998 1.00 94.06 331 PRO A C 1
ATOM 2311 O O . PRO A 1 331 ? -15.819 -5.895 14.995 1.00 94.06 331 PRO A O 1
ATOM 2314 N N . ILE A 1 332 ? -16.003 -5.837 17.224 1.00 96.69 332 ILE A N 1
ATOM 2315 C CA . ILE A 1 332 ? -14.602 -6.167 17.508 1.00 96.69 332 ILE A CA 1
ATOM 2316 C C . ILE A 1 332 ? -14.553 -7.545 18.158 1.00 96.69 332 ILE A C 1
ATOM 2318 O O . ILE A 1 332 ? -15.237 -7.781 19.154 1.00 96.69 332 ILE A O 1
ATOM 2322 N N . GLN A 1 333 ? -13.705 -8.428 17.637 1.00 95.31 333 GLN A N 1
ATOM 2323 C CA . GLN A 1 333 ? -13.443 -9.747 18.207 1.00 95.31 333 GLN A CA 1
ATOM 2324 C C . GLN A 1 333 ? -11.947 -9.944 18.430 1.00 95.31 333 GLN A C 1
ATOM 2326 O O . GLN A 1 333 ? -11.143 -9.811 17.508 1.00 95.31 333 GLN A O 1
ATOM 2331 N N . THR A 1 334 ? -11.548 -10.301 19.649 1.00 95.19 334 THR A N 1
ATOM 2332 C CA . THR A 1 334 ? -10.157 -10.659 19.935 1.00 95.19 334 THR A CA 1
ATOM 2333 C C . THR A 1 334 ? -10.038 -12.002 20.641 1.00 95.19 334 THR A C 1
ATOM 2335 O O . THR A 1 334 ? -10.885 -12.397 21.446 1.00 95.19 334 THR A O 1
ATOM 2338 N N . THR A 1 335 ? -8.956 -12.731 20.354 1.00 94.06 335 THR A N 1
ATOM 2339 C CA . THR A 1 335 ? -8.680 -14.022 21.019 1.00 94.06 335 THR A CA 1
ATOM 2340 C C . THR A 1 335 ? -7.993 -13.865 22.379 1.00 94.06 335 THR A C 1
ATOM 2342 O O . THR A 1 335 ? -7.803 -14.840 23.106 1.00 94.06 335 THR A O 1
ATOM 2345 N N . GLY A 1 336 ? -7.627 -12.635 22.732 1.00 91.44 336 GLY A N 1
ATOM 2346 C CA . GLY A 1 336 ? -6.967 -12.217 23.960 1.00 91.44 336 GLY A CA 1
ATOM 2347 C C . GLY A 1 336 ? -6.406 -10.805 23.787 1.00 91.44 336 GLY A C 1
ATOM 2348 O O . GLY A 1 336 ? -6.560 -10.191 22.736 1.00 91.44 336 GLY A O 1
ATOM 2349 N N . GLY A 1 337 ? -5.744 -10.282 24.816 1.00 94.69 337 GLY A N 1
ATOM 2350 C CA . GLY A 1 337 ? -5.304 -8.888 24.808 1.00 94.69 337 GLY A CA 1
ATOM 2351 C C . GLY A 1 337 ? -6.478 -7.931 25.028 1.00 94.69 337 GLY A C 1
ATOM 2352 O O . GLY A 1 337 ? -7.629 -8.232 24.726 1.00 94.69 337 GLY A O 1
ATOM 2353 N N . GLY A 1 338 ? -6.209 -6.790 25.661 1.00 96.38 338 GLY A N 1
ATOM 2354 C CA . GLY A 1 338 ? -7.255 -5.805 25.936 1.00 96.38 338 GLY A CA 1
ATOM 2355 C C . GLY A 1 338 ? -7.694 -5.047 24.685 1.00 96.38 338 GLY A C 1
ATOM 2356 O O . GLY A 1 338 ? -6.897 -4.863 23.769 1.00 96.38 338 GLY A O 1
ATOM 2357 N N . VAL A 1 339 ? -8.932 -4.562 24.693 1.00 98.56 339 VAL A N 1
ATOM 2358 C CA . V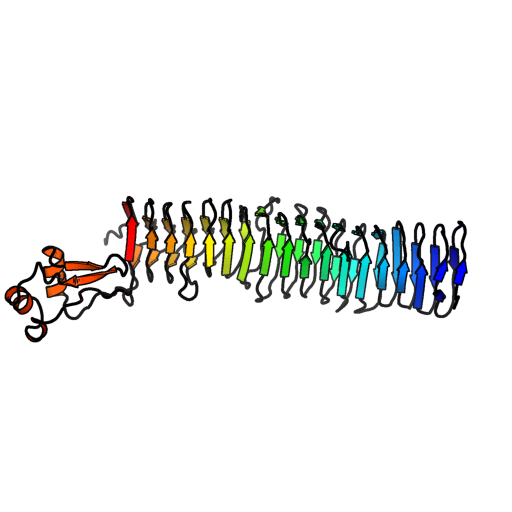AL A 1 339 ? -9.463 -3.609 23.712 1.00 98.56 339 VAL A CA 1
ATOM 2359 C C . VAL A 1 339 ? -9.623 -2.260 24.402 1.00 98.56 339 VAL A C 1
ATOM 2361 O O . VAL A 1 339 ? -10.258 -2.181 25.453 1.00 98.56 339 VAL A O 1
ATOM 2364 N N . SER A 1 340 ? -9.056 -1.205 23.826 1.00 98.56 340 SER A N 1
ATOM 2365 C CA . SER A 1 340 ? -9.149 0.163 24.325 1.00 98.56 340 SER A CA 1
ATOM 2366 C C . SER A 1 340 ? -9.686 1.084 23.237 1.00 98.56 340 SER A C 1
ATOM 2368 O O . SER A 1 340 ? -9.013 1.305 22.235 1.00 98.56 340 SER A O 1
ATOM 2370 N N . LEU A 1 341 ? -10.880 1.638 23.447 1.00 98.75 341 LEU A N 1
ATOM 2371 C CA . LEU A 1 341 ? -11.484 2.648 22.579 1.00 98.75 341 LEU A CA 1
ATOM 2372 C C . LEU A 1 341 ? -11.474 3.992 23.304 1.00 98.75 341 LEU A C 1
ATOM 2374 O O . LEU A 1 341 ? -12.042 4.114 24.396 1.00 98.75 341 LEU A O 1
ATOM 2378 N N . ILE A 1 342 ? -10.804 4.982 22.719 1.00 98.56 342 ILE A N 1
ATOM 2379 C CA . ILE A 1 342 ? -10.540 6.274 23.354 1.00 98.56 342 ILE A CA 1
ATOM 2380 C C . ILE A 1 342 ? -11.010 7.408 22.445 1.00 98.56 342 ILE A C 1
ATOM 2382 O O . ILE A 1 342 ? -10.738 7.414 21.248 1.00 98.56 342 ILE A O 1
ATOM 2386 N N . THR A 1 343 ? -11.674 8.394 23.036 1.00 98.12 343 THR A N 1
ATOM 2387 C CA . THR A 1 343 ? -11.967 9.684 22.415 1.00 98.12 343 THR A CA 1
ATOM 2388 C C . THR A 1 343 ? -11.453 10.821 23.294 1.00 98.12 343 THR A C 1
ATOM 2390 O O . THR A 1 343 ? -11.604 10.804 24.526 1.00 98.12 343 THR A O 1
ATOM 2393 N N . GLU A 1 344 ? -10.820 11.819 22.677 1.00 96.75 344 GLU A N 1
ATOM 2394 C CA . GLU A 1 344 ? -10.289 12.983 23.397 1.00 96.75 344 GLU A CA 1
ATOM 2395 C C . GLU A 1 344 ? -11.368 14.036 23.671 1.00 96.75 344 GLU A C 1
ATOM 2397 O O . GLU A 1 344 ? -11.622 14.373 24.828 1.00 96.75 344 GLU A O 1
ATOM 2402 N N . SER A 1 345 ? -12.053 14.512 22.630 1.00 94.69 345 SER A N 1
ATOM 2403 C CA . SER A 1 345 ? -13.060 15.581 22.725 1.00 94.69 345 SER A CA 1
ATOM 2404 C C . SER A 1 345 ? -14.502 15.131 22.462 1.00 94.69 345 SER A C 1
ATOM 2406 O O . SER A 1 345 ? -15.438 15.750 22.970 1.00 94.69 345 SER A O 1
ATOM 2408 N N . GLY A 1 346 ? -14.700 14.064 21.681 1.00 94.81 346 GLY A N 1
ATOM 2409 C CA . GLY A 1 346 ? -16.009 13.611 21.208 1.00 94.81 346 GLY A CA 1
ATOM 2410 C C . GLY A 1 346 ? -16.604 12.432 21.980 1.00 94.81 346 GLY A C 1
ATOM 2411 O O . GLY A 1 346 ? -16.031 11.908 22.938 1.00 94.81 346 GLY A O 1
ATOM 2412 N N . ASN A 1 347 ? -17.789 12.002 21.543 1.00 96.00 347 ASN A N 1
ATOM 2413 C CA . ASN A 1 347 ? -18.465 10.823 22.085 1.00 96.00 347 ASN A CA 1
ATOM 2414 C C . ASN A 1 347 ? -17.866 9.529 21.532 1.00 96.00 347 ASN A C 1
ATOM 2416 O O . ASN A 1 347 ? -17.404 9.487 20.392 1.00 96.00 347 ASN A O 1
ATOM 2420 N N . LEU A 1 348 ? -17.974 8.471 22.329 1.00 97.50 348 LEU A N 1
ATOM 2421 C CA . LEU A 1 348 ? -17.815 7.093 21.891 1.00 97.50 348 LEU A CA 1
ATOM 2422 C C . LEU A 1 348 ? -19.212 6.485 21.707 1.00 97.50 348 LEU A C 1
ATOM 2424 O O . LEU A 1 348 ? -19.925 6.285 22.694 1.00 97.50 348 LEU A O 1
ATOM 2428 N N . THR A 1 349 ? -19.608 6.208 20.467 1.00 96.44 349 THR A N 1
ATOM 2429 C CA . THR A 1 349 ? -20.905 5.608 20.128 1.00 96.44 349 THR A CA 1
ATOM 2430 C C . THR A 1 349 ? -20.726 4.132 19.806 1.00 96.44 349 THR A C 1
ATOM 2432 O O . THR A 1 349 ? -19.991 3.769 18.894 1.00 96.44 349 THR A O 1
ATOM 2435 N N . LEU A 1 350 ? -21.433 3.268 20.525 1.00 95.94 350 LEU A N 1
ATOM 2436 C CA . LEU A 1 350 ? -21.485 1.837 20.262 1.00 95.94 350 LEU A CA 1
ATOM 2437 C C . LEU A 1 350 ? -22.762 1.522 19.479 1.00 95.94 350 LEU A C 1
ATOM 2439 O O . LEU A 1 350 ? -23.869 1.698 19.993 1.00 95.94 350 LEU A O 1
ATOM 2443 N N . SER A 1 351 ? -22.608 1.046 18.250 1.00 93.12 351 SER A N 1
ATOM 2444 C CA . SER A 1 351 ? -23.672 0.433 17.444 1.00 93.12 351 SER A CA 1
ATOM 2445 C C . SER A 1 351 ? -23.480 -1.088 17.337 1.00 93.12 351 SER A C 1
ATOM 2447 O O . SER A 1 351 ? -24.450 -1.802 17.095 1.00 93.12 351 SER A O 1
ATOM 2449 N N . SER A 1 352 ? -22.273 -1.590 17.623 1.00 91.75 352 SER A N 1
ATOM 2450 C CA . SER A 1 352 ? -21.948 -3.017 17.709 1.00 91.75 352 SER A CA 1
ATOM 2451 C C . SER A 1 352 ? -21.192 -3.387 18.995 1.00 91.75 352 SER A C 1
ATOM 2453 O O . SER A 1 352 ? -20.944 -2.547 19.865 1.00 91.75 352 SER A O 1
ATOM 2455 N N . GLY A 1 353 ? -20.917 -4.681 19.166 1.00 91.75 353 GLY A N 1
ATOM 2456 C CA . GLY A 1 353 ? -20.308 -5.266 20.358 1.00 91.75 353 GLY A CA 1
ATOM 2457 C C . GLY A 1 353 ? -18.783 -5.404 20.312 1.00 91.75 353 GLY A C 1
ATOM 2458 O O . GLY A 1 353 ? -18.148 -5.272 19.269 1.00 91.75 353 GLY A O 1
ATOM 2459 N N . ILE A 1 354 ? -18.211 -5.709 21.476 1.00 95.00 354 ILE A N 1
ATOM 2460 C CA . ILE A 1 354 ? -16.799 -6.055 21.664 1.00 95.00 354 ILE A CA 1
ATOM 2461 C C . ILE A 1 354 ? -16.742 -7.386 22.408 1.00 95.00 354 ILE A C 1
ATOM 2463 O O . ILE A 1 354 ? -17.256 -7.495 23.525 1.00 95.00 354 ILE A O 1
ATOM 2467 N N . GLU A 1 355 ? -16.080 -8.372 21.818 1.00 94.12 355 GLU A N 1
ATOM 2468 C CA . GLU A 1 355 ? -15.888 -9.698 22.393 1.00 94.12 355 GLU A CA 1
ATOM 2469 C C . GLU A 1 355 ? -14.397 -10.023 22.512 1.00 94.12 355 GLU A C 1
ATOM 2471 O O . GLU A 1 355 ? -13.646 -9.970 21.540 1.00 94.12 355 GLU A O 1
ATOM 2476 N N . ILE A 1 356 ? -13.973 -10.395 23.718 1.00 94.88 356 ILE A N 1
ATOM 2477 C CA . ILE A 1 356 ? -12.642 -10.930 24.001 1.00 94.88 356 ILE A CA 1
ATOM 2478 C C . ILE A 1 356 ? -12.827 -12.369 24.496 1.00 94.88 356 ILE A C 1
ATOM 2480 O O . ILE A 1 356 ? -13.220 -12.601 25.645 1.00 94.88 356 ILE A O 1
ATOM 2484 N N . THR A 1 357 ? -12.543 -13.358 23.645 1.00 91.75 357 THR A N 1
ATOM 2485 C CA . THR A 1 357 ? -12.708 -14.776 24.015 1.00 91.75 357 THR A CA 1
ATOM 2486 C C . THR A 1 357 ? -11.617 -15.256 24.978 1.00 91.75 357 THR A C 1
ATOM 2488 O O . THR A 1 357 ? -11.814 -16.231 25.700 1.00 91.75 357 THR A O 1
ATOM 2491 N N . GLY A 1 358 ? -10.455 -14.596 24.988 1.00 90.62 358 GLY A N 1
ATOM 2492 C CA . GLY A 1 358 ? -9.364 -14.837 25.940 1.00 90.62 358 GLY A CA 1
ATOM 2493 C C . GLY A 1 358 ? -9.276 -13.781 27.041 1.00 90.62 358 GLY A C 1
ATOM 2494 O O . GLY A 1 358 ? -10.195 -12.998 27.245 1.00 90.62 358 GLY A O 1
ATOM 2495 N N . SER A 1 359 ? -8.139 -13.739 27.744 1.00 93.19 359 SER A N 1
ATOM 2496 C CA . SER A 1 359 ? -7.882 -12.729 28.777 1.00 93.19 359 SER A CA 1
ATOM 2497 C C . SER A 1 359 ? -7.629 -11.349 28.175 1.00 93.19 359 SER A C 1
ATOM 2499 O O . SER A 1 359 ? -6.719 -11.202 27.355 1.00 93.19 359 SER A O 1
ATOM 2501 N N . GLY A 1 360 ? -8.336 -10.327 28.649 1.00 96.56 360 GLY A N 1
ATOM 2502 C CA . GLY A 1 360 ? -8.106 -8.941 28.240 1.00 96.56 360 GLY A CA 1
ATOM 2503 C C . GLY A 1 360 ? -9.136 -7.988 28.831 1.00 96.56 360 GLY A C 1
ATOM 2504 O O . GLY A 1 360 ? -10.285 -8.356 29.025 1.00 96.56 360 GLY A O 1
ATOM 2505 N N . ASN A 1 361 ? -8.752 -6.755 29.141 1.00 97.88 361 ASN A N 1
ATOM 2506 C CA . ASN A 1 361 ? -9.723 -5.765 29.607 1.00 97.88 361 ASN A CA 1
ATOM 2507 C C . ASN A 1 361 ? -10.392 -5.071 28.421 1.00 97.88 361 ASN A C 1
ATOM 2509 O O . ASN A 1 361 ? -9.726 -4.801 27.427 1.00 97.88 361 ASN A O 1
ATOM 2513 N N . ILE A 1 362 ? -11.664 -4.709 28.569 1.00 98.56 362 ILE A N 1
ATOM 2514 C CA . ILE A 1 362 ? -12.308 -3.718 27.702 1.00 98.56 362 ILE A CA 1
ATOM 2515 C C . ILE A 1 362 ? -12.212 -2.368 28.411 1.00 98.56 362 ILE A C 1
ATOM 2517 O O . ILE A 1 362 ? -12.667 -2.229 29.549 1.00 98.56 362 ILE A O 1
ATOM 2521 N N . VAL A 1 363 ? -11.616 -1.379 27.754 1.00 98.50 363 VAL A N 1
ATOM 2522 C CA . VAL A 1 363 ? -11.483 -0.006 28.241 1.00 98.50 363 VAL A CA 1
ATOM 2523 C C . VAL A 1 363 ? -12.178 0.920 27.255 1.00 98.50 363 VAL A C 1
ATOM 2525 O O . VAL A 1 363 ? -11.791 1.012 26.098 1.00 98.50 363 VAL A O 1
ATOM 2528 N N . LEU A 1 364 ? -13.209 1.612 27.721 1.00 98.56 364 LEU A N 1
ATOM 2529 C CA . LEU A 1 364 ? -13.920 2.625 26.956 1.00 98.56 364 LEU A CA 1
ATOM 2530 C C . LEU A 1 364 ? -13.700 3.967 27.646 1.00 98.56 364 LEU A C 1
ATOM 2532 O O . LEU A 1 364 ? -14.041 4.120 28.823 1.00 98.56 364 LEU A O 1
ATOM 2536 N N . LYS A 1 365 ? -13.119 4.933 26.940 1.00 98.06 365 LYS A N 1
ATOM 2537 C CA . LYS A 1 365 ? -12.823 6.249 27.500 1.00 98.06 365 LYS A CA 1
ATOM 2538 C C . LYS A 1 365 ? -13.294 7.358 26.574 1.00 98.06 365 LYS A C 1
ATOM 2540 O O . LYS A 1 365 ? -12.766 7.501 25.482 1.00 98.06 365 LYS A O 1
ATOM 2545 N N . ALA A 1 366 ? -14.219 8.180 27.055 1.00 97.19 366 ALA A N 1
ATOM 2546 C CA . ALA A 1 366 ? -14.592 9.439 26.427 1.00 97.19 366 ALA A CA 1
ATOM 2547 C C . ALA A 1 366 ? -14.176 10.604 27.328 1.00 97.19 366 ALA A C 1
ATOM 2549 O O . ALA A 1 366 ? -14.883 10.956 28.272 1.00 97.19 366 ALA A O 1
ATOM 2550 N N . SER A 1 367 ? -12.991 11.168 27.078 1.00 95.00 367 SER A N 1
ATOM 2551 C CA . SER A 1 367 ? -12.326 12.068 28.034 1.00 95.00 367 SER A CA 1
ATOM 2552 C C . SER A 1 367 ? -13.129 13.345 28.289 1.00 95.00 367 SER A C 1
ATOM 2554 O O . SER A 1 367 ? -13.309 13.735 29.442 1.00 95.00 367 SER A O 1
ATOM 2556 N N . GLU A 1 368 ? -13.680 13.946 27.233 1.00 94.06 368 GLU A N 1
ATOM 2557 C CA . GLU A 1 368 ? -14.575 15.107 27.328 1.00 94.06 368 GLU A CA 1
ATOM 2558 C C . GLU A 1 368 ? -16.014 14.819 26.856 1.00 94.06 368 GLU A C 1
ATOM 2560 O O . GLU A 1 368 ? -16.899 15.659 27.043 1.00 94.06 368 GLU A O 1
ATOM 2565 N N . GLY A 1 369 ? -16.260 13.635 26.287 1.00 93.19 369 GLY A N 1
ATOM 2566 C CA . GLY A 1 369 ? -17.557 13.214 25.757 1.00 93.19 369 GLY A CA 1
ATOM 2567 C C . GLY A 1 369 ? -18.303 12.196 26.623 1.00 93.19 369 GLY A C 1
ATOM 2568 O O . GLY A 1 369 ? -17.989 11.960 27.792 1.00 93.19 369 GLY A O 1
ATOM 2569 N N . ALA A 1 370 ? -19.319 11.582 26.019 1.00 94.88 370 ALA A N 1
ATOM 2570 C CA . ALA A 1 370 ? -20.103 10.499 26.600 1.00 94.88 370 ALA A CA 1
ATOM 2571 C C . ALA A 1 370 ? -19.810 9.157 25.915 1.00 94.88 370 ALA A C 1
ATOM 2573 O O . ALA A 1 370 ? -19.492 9.109 24.729 1.00 94.88 370 ALA A O 1
ATOM 2574 N N . ILE A 1 371 ? -20.002 8.067 26.658 1.00 95.94 371 ILE A N 1
ATOM 2575 C CA . ILE A 1 371 ? -20.101 6.716 26.097 1.00 95.94 371 ILE A CA 1
ATOM 2576 C C . ILE A 1 371 ? -21.588 6.431 25.884 1.00 95.94 371 ILE A C 1
ATOM 2578 O O . ILE A 1 371 ? -22.372 6.491 26.834 1.00 95.94 371 ILE A O 1
ATOM 2582 N N . GLN A 1 372 ? -21.982 6.172 24.642 1.00 94.00 372 GLN A N 1
ATOM 2583 C CA . GLN A 1 372 ? -23.375 6.035 24.226 1.00 94.00 372 GLN A CA 1
ATOM 2584 C C . GLN A 1 372 ? -23.590 4.708 23.506 1.00 94.00 372 GLN A C 1
ATOM 2586 O O . GLN A 1 372 ? -22.708 4.211 22.817 1.00 94.00 372 GLN A O 1
ATOM 2591 N N . VAL A 1 373 ? -24.788 4.152 23.646 1.00 91.94 373 VAL A N 1
ATOM 2592 C CA . VAL A 1 373 ? -25.272 3.057 22.802 1.00 91.94 373 VAL A CA 1
ATOM 2593 C C . VAL A 1 373 ? -26.247 3.659 21.804 1.00 91.94 373 VAL A C 1
ATOM 2595 O O . VAL A 1 373 ? -27.083 4.479 22.195 1.00 91.94 373 VAL A O 1
ATOM 2598 N N . ASN A 1 374 ? -26.163 3.255 20.539 1.00 87.44 374 ASN A N 1
ATOM 2599 C CA . ASN A 1 374 ? -27.134 3.647 19.531 1.00 87.44 374 ASN A CA 1
ATOM 2600 C C . ASN A 1 374 ? -28.541 3.191 19.978 1.00 87.44 374 ASN A C 1
ATOM 2602 O O . ASN A 1 374 ? -28.771 1.986 20.131 1.00 87.44 374 ASN A O 1
ATOM 2606 N N . PRO A 1 375 ? -29.489 4.121 20.216 1.00 80.50 375 PRO A N 1
ATOM 2607 C CA . PRO A 1 375 ? -30.804 3.792 20.762 1.00 80.50 375 PRO A CA 1
ATOM 2608 C C . PRO A 1 375 ? -31.616 2.874 19.841 1.00 80.50 375 PRO A C 1
ATOM 2610 O O . PRO A 1 375 ? -32.470 2.131 20.324 1.00 80.50 375 PRO A O 1
ATOM 2613 N N . GLU A 1 376 ? -31.332 2.890 18.537 1.00 82.88 376 GLU A N 1
ATOM 2614 C CA . GLU A 1 376 ? -31.988 2.029 17.551 1.00 82.88 376 GLU A CA 1
ATOM 2615 C C . GLU A 1 376 ? -31.476 0.577 17.605 1.00 82.88 376 GLU A C 1
ATOM 2617 O O . GLU A 1 376 ? -32.150 -0.323 17.113 1.00 82.88 376 GLU A O 1
ATOM 2622 N N . LEU A 1 377 ? -30.327 0.329 18.253 1.00 81.81 377 LEU A N 1
ATOM 2623 C CA . LEU A 1 377 ? -29.614 -0.959 18.273 1.00 81.81 377 LEU A CA 1
ATOM 2624 C C . LEU A 1 377 ? -29.385 -1.503 19.693 1.00 81.81 377 LEU A C 1
ATOM 2626 O O . LEU A 1 377 ? -28.476 -2.292 19.944 1.00 81.81 377 LEU A O 1
ATOM 2630 N N . THR A 1 378 ? -30.202 -1.086 20.661 1.00 78.44 378 THR A N 1
ATOM 2631 C CA . THR A 1 378 ? -30.052 -1.547 22.055 1.00 78.44 378 THR A CA 1
ATOM 2632 C C . THR A 1 378 ? -30.440 -3.019 22.248 1.00 78.44 378 THR A C 1
ATOM 2634 O O . THR A 1 378 ? -30.023 -3.646 23.226 1.00 78.44 378 THR A O 1
ATOM 2637 N N . GLY A 1 379 ? -31.271 -3.554 21.347 1.00 80.19 379 GLY A N 1
ATOM 2638 C CA . GLY A 1 379 ? -31.837 -4.902 21.418 1.00 80.19 379 GLY A CA 1
ATOM 2639 C C . GLY A 1 379 ? -32.894 -5.090 22.514 1.00 80.19 379 GLY A C 1
ATOM 2640 O O . GLY A 1 379 ? -33.499 -6.157 22.584 1.00 80.19 379 GLY A O 1
ATOM 2641 N N . TRP A 1 380 ? -33.129 -4.095 23.381 1.00 84.75 380 TRP A N 1
ATOM 2642 C CA . TRP A 1 380 ? -34.105 -4.187 24.469 1.00 84.75 380 TRP A CA 1
ATOM 2643 C C . TRP A 1 380 ? -35.529 -4.046 23.944 1.00 84.75 380 TRP A C 1
ATOM 2645 O O . TRP A 1 380 ? -35.848 -3.102 23.221 1.00 84.75 380 TRP A O 1
ATOM 2655 N N . LEU A 1 381 ? -36.412 -4.948 24.370 1.00 82.56 381 LEU A N 1
ATOM 2656 C CA . LEU A 1 381 ? -37.832 -4.807 24.070 1.00 82.56 381 LEU A CA 1
ATOM 2657 C C . LEU A 1 381 ? -38.430 -3.671 24.904 1.00 82.56 381 LEU A C 1
ATOM 2659 O O . LEU A 1 381 ? -38.382 -3.686 26.129 1.00 82.56 381 LEU A O 1
ATOM 2663 N N . THR A 1 382 ? -39.053 -2.691 24.259 1.00 79.88 382 THR A N 1
ATOM 2664 C CA . THR A 1 382 ? -39.687 -1.559 24.958 1.00 79.88 382 THR A CA 1
ATOM 2665 C C . THR A 1 382 ? -41.084 -1.878 25.484 1.00 79.88 382 THR A C 1
ATOM 2667 O O . THR A 1 382 ? -41.610 -1.161 26.333 1.00 79.88 382 THR A O 1
ATOM 2670 N N . ASP A 1 383 ? -41.693 -2.961 25.002 1.00 81.19 383 ASP A N 1
ATOM 2671 C CA . ASP A 1 383 ? -43.075 -3.331 25.328 1.00 81.19 383 ASP A CA 1
ATOM 2672 C C . ASP A 1 383 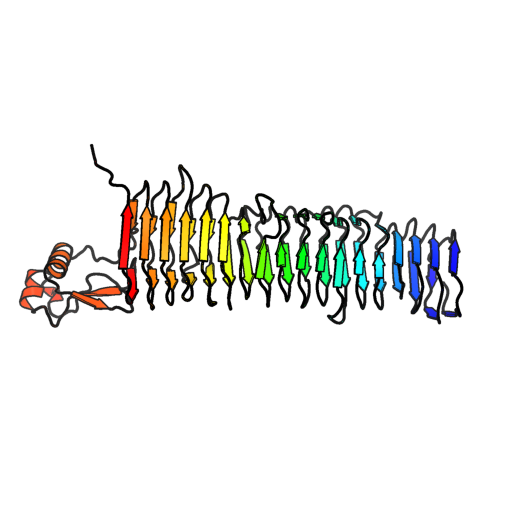? -43.224 -3.882 26.757 1.00 81.19 383 ASP A C 1
ATOM 2674 O O . ASP A 1 383 ? -44.332 -3.958 27.286 1.00 81.19 383 ASP A O 1
ATOM 2678 N N . TYR A 1 384 ? -42.105 -4.224 27.408 1.00 79.25 384 TYR A N 1
ATOM 2679 C CA . TYR A 1 384 ? -42.075 -4.856 28.727 1.00 79.25 384 TYR A CA 1
ATOM 2680 C C . TYR A 1 384 ? -41.241 -4.085 29.750 1.00 79.25 384 TYR A C 1
ATOM 2682 O O . TYR A 1 384 ? -40.697 -4.704 30.657 1.00 79.25 384 TYR A O 1
ATOM 2690 N N . THR A 1 385 ? -41.113 -2.761 29.644 1.00 83.38 385 THR A N 1
ATOM 2691 C CA . THR A 1 385 ? -40.188 -1.975 30.488 1.00 83.38 385 THR A CA 1
ATOM 2692 C C . THR A 1 385 ? -40.306 -2.284 31.989 1.00 83.38 385 THR A C 1
ATOM 2694 O O . THR A 1 385 ? -39.295 -2.548 32.636 1.00 83.38 385 THR A O 1
ATOM 2697 N N . GLU A 1 386 ? -41.522 -2.352 32.547 1.00 88.44 386 GLU A N 1
ATOM 2698 C CA . GLU A 1 386 ? -41.723 -2.711 33.965 1.00 88.44 386 GLU A CA 1
ATOM 2699 C C . GLU A 1 386 ? -41.315 -4.163 34.280 1.00 88.44 386 GLU A C 1
ATOM 2701 O O . GLU A 1 386 ? -40.668 -4.423 35.299 1.00 88.44 386 GLU A O 1
ATOM 2706 N N . GLY A 1 387 ? -41.649 -5.110 33.398 1.00 90.31 387 GLY A N 1
ATOM 2707 C CA . GLY A 1 387 ? -41.291 -6.525 33.538 1.00 90.31 387 GLY A CA 1
ATOM 2708 C C . GLY A 1 387 ? -39.788 -6.774 33.392 1.00 90.31 387 GLY A C 1
ATOM 2709 O O . GLY A 1 387 ? -39.211 -7.549 34.154 1.00 90.31 387 GLY A O 1
ATOM 2710 N N . ILE A 1 388 ? -39.127 -6.062 32.476 1.00 90.50 388 ILE A N 1
ATOM 2711 C CA . ILE A 1 388 ? -37.671 -6.061 32.296 1.00 90.50 388 ILE A CA 1
ATOM 2712 C C . ILE A 1 388 ? -37.001 -5.530 33.555 1.00 90.50 388 ILE A C 1
ATOM 2714 O O . ILE A 1 388 ? -36.127 -6.196 34.110 1.00 90.50 388 ILE A O 1
ATOM 2718 N N . GLU A 1 389 ? -37.432 -4.370 34.057 1.00 91.56 389 GLU A N 1
ATOM 2719 C CA . GLU A 1 389 ? -36.894 -3.815 35.296 1.00 91.56 389 GLU A CA 1
ATOM 2720 C C . GLU A 1 389 ? -37.030 -4.792 36.463 1.00 91.56 389 GLU A C 1
ATOM 2722 O O . GLU A 1 389 ? -36.077 -4.990 37.221 1.00 91.56 389 GLU A O 1
ATOM 2727 N N . TRP A 1 390 ? -38.202 -5.411 36.616 1.00 94.19 390 TRP A N 1
ATOM 2728 C CA . TRP A 1 390 ? -38.427 -6.425 37.637 1.00 94.19 390 TRP A CA 1
ATOM 2729 C C . TRP A 1 390 ? -37.491 -7.623 37.454 1.00 94.19 390 TRP A C 1
ATOM 2731 O O . TRP A 1 390 ? -36.843 -8.043 38.420 1.00 94.19 390 TRP A O 1
ATOM 2741 N N . ALA A 1 391 ? -37.377 -8.150 36.233 1.00 93.50 391 ALA A N 1
ATOM 2742 C CA . ALA A 1 391 ? -36.570 -9.325 35.953 1.00 93.50 391 ALA A CA 1
ATOM 2743 C C . ALA A 1 391 ? -35.090 -9.070 36.265 1.00 93.50 391 ALA A C 1
ATOM 2745 O O . ALA A 1 391 ? -34.447 -9.881 36.938 1.00 93.50 391 ALA A O 1
ATOM 2746 N N . LEU A 1 392 ? -34.568 -7.910 35.855 1.00 91.25 392 LEU A N 1
ATOM 2747 C CA . LEU A 1 392 ? -33.187 -7.500 36.103 1.00 91.25 392 LEU A CA 1
ATOM 2748 C C . LEU A 1 392 ? -32.920 -7.252 37.591 1.00 91.25 392 LEU A C 1
ATOM 2750 O O . LEU A 1 392 ? -31.967 -7.809 38.139 1.00 91.25 392 LEU A O 1
ATOM 2754 N N . LYS A 1 393 ? -33.790 -6.496 38.279 1.00 94.12 393 LYS A N 1
ATOM 2755 C CA . LYS A 1 393 ? -33.656 -6.206 39.721 1.00 94.12 393 LYS A CA 1
ATOM 2756 C C . LYS A 1 393 ? -33.660 -7.474 40.580 1.00 94.12 393 LYS A C 1
ATOM 2758 O O . LYS A 1 393 ? -33.035 -7.493 41.637 1.00 94.12 393 LYS A O 1
ATOM 2763 N N . ASN A 1 394 ? -34.350 -8.527 40.136 1.00 94.12 394 ASN A N 1
ATOM 2764 C CA . ASN A 1 394 ? -34.512 -9.776 40.883 1.00 94.12 394 ASN A CA 1
ATOM 2765 C C . ASN A 1 394 ? -33.657 -10.943 40.355 1.00 94.12 394 ASN A C 1
ATOM 2767 O O . ASN A 1 394 ? -33.816 -12.073 40.830 1.00 94.12 394 ASN A O 1
ATOM 2771 N N . GLY A 1 395 ? -32.770 -10.713 39.378 1.00 93.94 395 GLY A N 1
ATOM 2772 C CA . GLY A 1 395 ? -31.924 -11.769 38.802 1.00 93.94 395 GLY A CA 1
ATOM 2773 C C . GLY A 1 395 ? -32.718 -12.903 38.138 1.00 93.94 395 GLY A C 1
ATOM 2774 O O . GLY A 1 395 ? -32.306 -14.063 38.179 1.00 93.94 395 GLY A O 1
ATOM 2775 N N . ARG A 1 396 ? -33.890 -12.586 37.579 1.00 94.94 396 ARG A N 1
ATOM 2776 C CA . ARG A 1 396 ? -34.849 -13.515 36.954 1.00 94.94 396 ARG A CA 1
ATOM 2777 C C . ARG A 1 396 ? -34.651 -13.661 35.448 1.00 94.94 396 ARG A C 1
ATOM 2779 O O . ARG A 1 396 ? -35.593 -13.907 34.705 1.00 94.94 396 ARG A O 1
ATOM 2786 N N . PHE A 1 397 ? -33.418 -13.512 35.000 1.00 94.12 397 PHE A N 1
ATOM 2787 C CA . PHE A 1 397 ? -33.049 -13.594 33.598 1.00 94.12 397 PHE A CA 1
ATOM 2788 C C . PHE A 1 397 ? -31.936 -14.623 33.395 1.00 94.12 397 PHE A C 1
ATOM 2790 O O . PHE A 1 397 ? -31.193 -14.967 34.323 1.00 94.12 397 PHE A O 1
ATOM 2797 N N . ALA A 1 398 ? -31.856 -15.111 32.168 1.00 92.88 398 ALA A N 1
ATOM 2798 C CA . ALA A 1 398 ? -30.783 -15.916 31.627 1.00 92.88 398 ALA A CA 1
ATOM 2799 C C . ALA A 1 398 ? -30.126 -15.123 30.495 1.00 92.88 398 ALA A C 1
ATOM 2801 O O . ALA A 1 398 ? -30.808 -14.433 29.735 1.00 92.88 398 ALA A O 1
ATOM 2802 N N . VAL A 1 399 ? -28.803 -15.218 30.413 1.00 88.81 399 VAL A N 1
ATOM 2803 C CA . VAL A 1 399 ? -28.011 -14.637 29.330 1.00 88.81 399 VAL A CA 1
ATOM 2804 C C . VAL A 1 399 ? -27.478 -15.791 28.502 1.00 88.81 399 VAL A C 1
ATOM 2806 O O . VAL A 1 399 ? -26.841 -16.696 29.042 1.00 88.81 399 VAL A O 1
ATOM 2809 N N . ASP A 1 400 ? -27.768 -15.764 27.212 1.00 87.25 400 ASP A N 1
ATOM 2810 C CA . ASP A 1 400 ? -27.085 -16.583 26.227 1.00 87.25 400 ASP A CA 1
ATOM 2811 C C . ASP A 1 400 ? -25.728 -15.925 25.953 1.00 87.25 400 ASP A C 1
ATOM 2813 O O . ASP A 1 400 ? -25.667 -14.798 25.466 1.00 87.25 400 ASP A O 1
ATOM 2817 N N . VAL A 1 401 ? -24.648 -16.581 26.369 1.00 77.81 401 VAL A N 1
ATOM 2818 C CA . VAL A 1 401 ? -23.294 -16.004 26.327 1.00 77.81 401 VAL A CA 1
ATOM 2819 C C . VAL A 1 401 ? -22.697 -15.971 24.924 1.00 77.81 401 VAL A C 1
ATOM 2821 O O . VAL A 1 401 ? -21.769 -15.205 24.710 1.00 77.81 401 VAL A O 1
ATOM 2824 N N . ASP A 1 402 ? -23.224 -16.773 23.996 1.00 75.06 402 ASP A N 1
ATOM 2825 C CA . ASP A 1 402 ? -22.736 -16.841 22.615 1.00 75.06 402 ASP A CA 1
ATOM 2826 C C . ASP A 1 402 ? -23.390 -15.753 21.754 1.00 75.06 402 ASP A C 1
ATOM 2828 O O . ASP A 1 402 ? -22.832 -15.302 20.759 1.00 75.06 402 ASP A O 1
ATOM 2832 N N . THR A 1 403 ? -24.606 -15.341 22.123 1.00 77.62 403 THR A N 1
ATOM 2833 C CA . THR A 1 403 ? -25.412 -14.401 21.333 1.00 77.62 403 THR A CA 1
ATOM 2834 C C . THR A 1 403 ? -25.722 -13.096 22.058 1.00 77.62 403 THR A C 1
ATOM 2836 O O . THR A 1 403 ? -26.314 -12.200 21.474 1.00 77.62 403 THR A O 1
ATOM 2839 N N . GLY A 1 404 ? -25.417 -12.980 23.352 1.00 80.19 404 GLY A N 1
ATOM 2840 C CA . GLY A 1 404 ? -25.807 -11.836 24.184 1.00 80.19 404 GLY A CA 1
ATOM 2841 C C . GLY A 1 404 ? -27.320 -11.718 24.433 1.00 80.19 404 GLY A C 1
ATOM 2842 O O . GLY A 1 404 ? -27.767 -10.765 25.082 1.00 80.19 404 GLY A O 1
ATOM 2843 N N . LYS A 1 405 ? -28.137 -12.662 23.946 1.00 88.62 405 LYS A N 1
ATOM 2844 C CA . LYS A 1 405 ? -29.591 -12.652 24.138 1.00 88.62 405 LYS A CA 1
ATOM 2845 C C . LYS A 1 405 ? -29.928 -12.745 25.623 1.00 88.62 405 LYS A C 1
ATOM 2847 O O . LYS A 1 405 ? -29.462 -13.643 26.324 1.00 88.62 405 LYS A O 1
ATOM 2852 N N . ILE A 1 406 ? -30.803 -11.864 26.102 1.00 91.25 406 ILE A N 1
ATOM 2853 C CA . ILE A 1 406 ? -31.297 -11.896 27.482 1.00 91.25 406 ILE A CA 1
ATOM 2854 C C . ILE A 1 406 ? -32.746 -12.344 27.443 1.00 91.25 406 ILE A C 1
ATOM 2856 O O . ILE A 1 406 ? -33.593 -11.690 26.845 1.00 91.25 406 ILE A O 1
ATOM 2860 N N . SER A 1 407 ? -33.045 -13.462 28.090 1.00 93.25 407 SER A N 1
ATOM 2861 C CA . SER A 1 407 ? -34.409 -13.981 28.213 1.00 93.25 407 SER A CA 1
ATOM 2862 C C . SER A 1 407 ? -34.782 -14.126 29.676 1.00 93.25 407 SER A C 1
ATOM 2864 O O . SER A 1 407 ? -33.924 -14.179 30.555 1.00 93.25 407 SER A O 1
ATOM 2866 N N . LEU A 1 408 ? -36.072 -14.190 29.952 1.00 93.75 408 LEU A N 1
ATOM 2867 C CA . LEU A 1 408 ? -36.564 -14.554 31.262 1.00 93.75 408 LEU A CA 1
ATOM 2868 C C . LEU A 1 408 ? -36.122 -15.988 31.591 1.00 93.75 408 LEU A C 1
ATOM 2870 O O . LEU A 1 408 ? -36.192 -16.881 30.747 1.00 93.75 408 LEU A O 1
ATOM 2874 N N . ASP A 1 409 ? -35.638 -16.206 32.811 1.00 93.75 409 ASP A N 1
ATOM 2875 C CA . ASP A 1 409 ? -35.178 -17.529 33.230 1.00 93.75 409 ASP A CA 1
ATOM 2876 C C . ASP A 1 409 ? -36.360 -18.362 33.733 1.00 93.75 409 ASP A C 1
ATOM 2878 O O . ASP A 1 409 ? -36.781 -18.243 34.886 1.00 93.75 409 ASP A O 1
ATOM 2882 N N . ASP A 1 410 ? -36.877 -19.233 32.868 1.00 88.00 410 ASP A N 1
ATOM 2883 C CA . ASP A 1 410 ? -38.012 -20.115 33.163 1.00 88.00 410 ASP A CA 1
ATOM 2884 C C . ASP A 1 410 ? -37.750 -21.094 34.322 1.00 88.00 410 ASP A C 1
ATOM 2886 O O . ASP A 1 410 ? -38.692 -21.670 34.864 1.00 88.00 410 ASP A O 1
ATOM 2890 N N . GLN A 1 411 ? -36.494 -21.281 34.751 1.00 90.44 411 GLN A N 1
ATOM 2891 C CA . GLN A 1 411 ? -36.183 -22.060 35.954 1.00 90.44 411 GLN A CA 1
ATOM 2892 C C . GLN A 1 411 ? -36.275 -21.238 37.243 1.00 90.44 411 GLN A C 1
ATOM 2894 O O . GLN A 1 411 ? -36.366 -21.809 38.332 1.00 90.44 411 GLN A O 1
ATOM 2899 N N . LYS A 1 412 ? -36.240 -19.907 37.138 1.00 92.19 412 LYS A N 1
ATOM 2900 C CA . LYS A 1 412 ? -36.286 -18.980 38.276 1.00 92.19 412 LYS A CA 1
ATOM 2901 C C . LYS A 1 412 ? -37.617 -18.243 38.404 1.00 92.19 412 LYS A C 1
ATOM 2903 O O . LYS A 1 412 ? -37.814 -17.580 39.422 1.00 92.19 412 LYS A O 1
ATOM 2908 N N . VAL A 1 413 ? -38.497 -18.328 37.406 1.00 91.00 413 VAL A N 1
ATOM 2909 C CA . VAL A 1 413 ? -39.760 -17.582 37.367 1.00 91.00 413 VAL A CA 1
ATOM 2910 C C . VAL A 1 413 ? -40.961 -18.514 37.271 1.00 91.00 413 VAL A C 1
ATOM 2912 O O . VAL A 1 413 ? -41.072 -19.323 36.353 1.00 91.00 413 VAL A O 1
ATOM 2915 N N . SER A 1 414 ? -41.888 -18.377 38.217 1.00 89.44 414 SER A N 1
ATOM 2916 C CA . SER A 1 414 ? -43.168 -19.087 38.204 1.00 89.44 414 SER A CA 1
ATOM 2917 C C . SER A 1 414 ? -44.158 -18.498 37.192 1.00 89.44 414 SER A C 1
ATOM 2919 O O . SER A 1 414 ? -44.074 -17.332 36.815 1.00 89.44 414 SER A O 1
ATOM 2921 N N . LEU A 1 415 ? -45.154 -19.293 36.784 1.00 86.62 415 LEU A N 1
ATOM 2922 C CA . LEU A 1 415 ? -46.238 -18.825 35.905 1.00 86.62 415 LEU A CA 1
ATOM 2923 C C . LEU A 1 415 ? -47.018 -17.640 36.503 1.00 86.62 415 LEU A C 1
ATOM 2925 O O . LEU A 1 415 ? -47.481 -16.779 35.763 1.00 86.62 415 LEU A O 1
ATOM 2929 N N . GLU A 1 416 ? -47.147 -17.591 37.832 1.00 87.50 416 GLU A N 1
ATOM 2930 C CA . GLU A 1 416 ? -47.811 -16.497 38.553 1.00 87.50 416 GLU A CA 1
ATOM 2931 C C . GLU A 1 416 ? -46.976 -15.211 38.485 1.00 87.50 416 GLU A C 1
ATOM 2933 O O . GLU A 1 416 ? -47.479 -14.186 38.040 1.00 87.50 416 GLU A O 1
ATOM 2938 N N . GLU A 1 417 ? -45.672 -15.287 38.779 1.00 90.00 417 GLU A N 1
ATOM 2939 C CA . GLU A 1 417 ? -44.758 -14.143 38.636 1.00 90.00 417 GLU A CA 1
ATOM 2940 C C . GLU A 1 417 ? -44.703 -13.625 37.188 1.00 90.00 417 GLU A C 1
ATOM 2942 O O . GLU A 1 417 ? -44.639 -12.416 36.970 1.00 90.00 417 GLU A O 1
ATOM 2947 N N . LYS A 1 418 ? -44.765 -14.514 36.183 1.00 89.06 418 LYS A N 1
ATOM 2948 C CA . LYS A 1 418 ? -44.868 -14.097 34.775 1.00 89.06 418 LYS A CA 1
ATOM 2949 C C . LYS A 1 418 ? -46.146 -13.307 34.511 1.00 89.06 418 LYS A C 1
ATOM 2951 O O . LYS A 1 418 ? -46.075 -12.262 33.877 1.00 89.06 418 LYS A O 1
ATOM 2956 N N . ALA A 1 419 ? -47.292 -13.797 34.977 1.00 87.12 419 ALA A N 1
ATOM 2957 C CA . ALA A 1 419 ? -48.582 -13.146 34.755 1.00 87.12 419 ALA A CA 1
ATOM 2958 C C . ALA A 1 419 ? -48.726 -11.813 35.512 1.00 87.12 419 ALA A C 1
ATOM 2960 O O . ALA A 1 419 ? -49.471 -10.943 35.065 1.00 87.12 419 ALA A O 1
ATOM 2961 N N . ASP A 1 420 ? -48.020 -11.650 36.634 1.00 90.19 420 ASP A N 1
ATOM 2962 C CA . ASP A 1 420 ? -48.029 -10.419 37.431 1.00 90.19 420 ASP A CA 1
ATOM 2963 C C . ASP A 1 420 ? -47.137 -9.312 36.841 1.00 90.19 420 ASP A C 1
ATOM 2965 O O . ASP A 1 420 ? -47.413 -8.128 37.045 1.00 90.19 420 ASP A O 1
ATOM 2969 N N . HIS A 1 421 ? -46.066 -9.681 36.127 1.00 89.88 421 HIS A N 1
ATOM 2970 C CA . HIS A 1 421 ? -45.043 -8.741 35.646 1.00 89.88 421 HIS A CA 1
ATOM 2971 C C . HIS A 1 421 ? -44.967 -8.589 34.120 1.00 89.88 421 HIS A C 1
ATOM 2973 O O . HIS A 1 421 ? -44.336 -7.650 33.635 1.00 89.88 421 HIS A O 1
ATOM 2979 N N . PHE A 1 422 ? -45.607 -9.478 33.364 1.00 89.25 422 PHE A N 1
ATOM 2980 C CA . PHE A 1 422 ? -45.684 -9.448 31.903 1.00 89.25 422 PHE A CA 1
ATOM 2981 C C . PHE A 1 422 ? -47.132 -9.648 31.441 1.00 89.25 422 PHE A C 1
ATOM 2983 O O . PHE A 1 422 ? -48.024 -9.894 32.250 1.00 89.25 422 PHE A O 1
ATOM 2990 N N . ASP A 1 423 ? -47.385 -9.534 30.132 1.00 85.12 423 ASP A N 1
ATOM 2991 C CA . ASP A 1 423 ? -48.715 -9.793 29.572 1.00 85.12 423 ASP A CA 1
ATOM 2992 C C . ASP A 1 423 ? -49.183 -11.215 29.968 1.00 85.12 423 ASP A C 1
ATOM 2994 O O . ASP A 1 423 ? -48.514 -12.196 29.625 1.00 85.12 423 ASP A O 1
ATOM 2998 N N . PRO A 1 424 ? -50.332 -11.364 30.660 1.00 80.44 424 PRO A N 1
ATOM 2999 C CA . PRO A 1 424 ? -50.841 -12.664 31.096 1.00 80.44 424 PRO A CA 1
ATOM 3000 C C . PRO A 1 424 ? -51.042 -13.679 29.962 1.00 80.44 424 PRO A C 1
ATOM 3002 O O . PRO A 1 424 ? -51.049 -14.885 30.207 1.00 80.44 4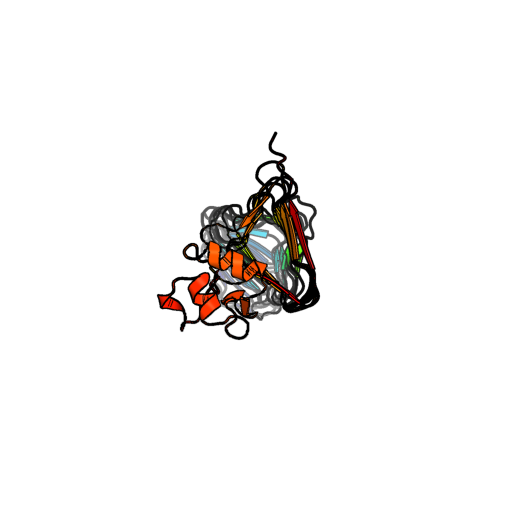24 PRO A O 1
ATOM 3005 N N . SER A 1 425 ? -51.199 -13.222 28.714 1.00 82.00 425 SER A N 1
ATOM 3006 C CA . SER A 1 425 ? -51.284 -14.088 27.530 1.00 82.00 425 SER A CA 1
ATOM 3007 C C . SER A 1 425 ? -49.955 -14.765 27.156 1.00 82.00 425 SER A C 1
ATOM 3009 O O . SER A 1 425 ? -49.946 -15.706 26.358 1.00 82.00 425 SER A O 1
ATOM 3011 N N . LEU A 1 426 ? -48.843 -14.334 27.756 1.00 78.06 426 LEU A N 1
ATOM 3012 C CA . LEU A 1 426 ? -47.490 -14.844 27.524 1.00 78.06 426 LEU A CA 1
ATOM 3013 C C . LEU A 1 426 ? -46.983 -15.758 28.649 1.00 78.06 426 LEU A C 1
ATOM 3015 O O . LEU A 1 426 ? -45.836 -16.192 28.596 1.00 78.06 426 LEU A O 1
ATOM 3019 N N . ALA A 1 427 ? -47.809 -16.083 29.651 1.00 76.94 427 ALA A N 1
ATOM 3020 C CA . ALA A 1 427 ? -47.382 -16.844 30.831 1.00 76.94 427 ALA A CA 1
ATOM 3021 C C . ALA A 1 427 ? -46.715 -18.194 30.486 1.00 76.94 427 ALA A C 1
ATOM 3023 O O . ALA A 1 427 ? -45.734 -18.582 31.120 1.00 76.94 427 ALA A O 1
ATOM 3024 N N . ASP A 1 428 ? -47.184 -18.870 29.435 1.00 78.50 428 ASP A N 1
ATOM 3025 C CA . ASP A 1 428 ? -46.645 -20.161 28.985 1.00 78.50 428 ASP A CA 1
ATOM 3026 C C . ASP A 1 428 ? -45.532 -20.034 27.921 1.00 78.50 428 ASP A C 1
ATOM 3028 O O . ASP A 1 428 ? -45.065 -21.040 27.387 1.00 78.50 428 ASP A O 1
ATOM 3032 N N . GLN A 1 429 ? -45.107 -18.812 27.583 1.00 82.50 429 GLN A N 1
ATOM 3033 C CA . GLN A 1 429 ? -44.093 -18.543 26.562 1.00 82.50 429 GLN A CA 1
ATOM 3034 C C . GLN A 1 429 ? -42.741 -18.182 27.194 1.00 82.50 429 GLN A C 1
ATOM 3036 O O . GLN A 1 429 ? -42.657 -17.692 28.327 1.00 82.50 429 GLN A O 1
ATOM 3041 N N . SER A 1 430 ? -41.665 -18.433 26.443 1.00 84.94 430 SER A N 1
ATOM 3042 C CA . SER A 1 430 ? -40.348 -17.878 26.754 1.00 84.94 430 SER A CA 1
ATOM 3043 C C . SER A 1 430 ? -40.360 -16.399 26.383 1.00 84.94 430 SER A C 1
ATOM 3045 O O . SER A 1 430 ? -40.696 -16.046 25.252 1.00 84.94 430 SER A O 1
ATOM 3047 N N . ILE A 1 431 ? -40.036 -15.542 27.347 1.00 90.00 431 ILE A N 1
ATOM 3048 C CA . ILE A 1 431 ? -40.046 -14.091 27.163 1.00 90.00 431 ILE A CA 1
ATOM 3049 C C . ILE A 1 431 ? -38.614 -13.644 26.903 1.00 90.00 431 ILE A C 1
ATOM 3051 O O . ILE A 1 431 ? -37.745 -13.797 27.761 1.00 90.00 431 ILE A O 1
ATOM 3055 N N . VAL A 1 432 ? -38.369 -13.084 25.724 1.00 90.94 432 VAL A N 1
ATOM 3056 C CA . VAL A 1 432 ? -37.109 -12.404 25.418 1.00 90.94 432 VAL A CA 1
ATOM 3057 C C . VAL A 1 432 ? -37.170 -11.008 26.034 1.00 90.94 432 VAL A C 1
ATOM 3059 O O . VAL A 1 432 ? -38.181 -10.330 25.921 1.00 90.94 432 VAL A O 1
ATOM 3062 N N . LEU A 1 433 ? -36.123 -10.599 26.743 1.00 89.94 433 LEU A N 1
ATOM 3063 C CA . LEU A 1 433 ? -35.996 -9.272 27.357 1.00 89.94 433 LEU A CA 1
ATOM 3064 C C . LEU A 1 433 ? -35.116 -8.362 26.489 1.00 89.94 433 LEU A C 1
ATOM 3066 O O . LEU A 1 433 ? -35.410 -7.179 26.322 1.00 89.94 433 LEU A O 1
ATOM 3070 N N . ARG A 1 434 ? -34.063 -8.949 25.914 1.00 88.88 434 ARG A N 1
ATOM 3071 C CA . ARG A 1 434 ? -33.168 -8.348 24.927 1.00 88.88 434 ARG A CA 1
ATOM 3072 C C . ARG A 1 434 ? -32.869 -9.383 23.847 1.00 88.88 434 ARG A C 1
ATOM 3074 O O . ARG A 1 434 ? -32.510 -10.514 24.186 1.00 88.88 434 ARG A O 1
ATOM 3081 N N . GLU A 1 435 ? -33.009 -9.013 22.583 1.00 87.88 435 GLU A N 1
ATOM 3082 C CA . GLU A 1 435 ? -32.632 -9.883 21.466 1.00 87.88 435 GLU A CA 1
ATOM 3083 C C . GLU A 1 435 ? -31.115 -10.145 21.430 1.00 87.88 435 GLU A C 1
ATOM 3085 O O . GLU A 1 435 ? -30.335 -9.522 22.154 1.00 87.88 435 GLU A O 1
ATOM 3090 N N . ALA A 1 436 ? -30.701 -11.121 20.619 1.00 79.25 436 ALA A N 1
ATOM 3091 C CA . ALA A 1 436 ? -29.284 -11.409 20.376 1.00 79.25 436 ALA A CA 1
ATOM 3092 C C . ALA A 1 436 ? -28.554 -10.227 19.708 1.00 79.25 436 ALA A C 1
ATOM 3094 O O . ALA A 1 436 ? -27.359 -10.025 19.890 1.00 79.25 436 ALA A O 1
ATOM 3095 N N . GLU A 1 437 ? -29.286 -9.420 18.946 1.00 69.19 437 GLU A N 1
ATOM 3096 C CA . GLU A 1 437 ? -28.733 -8.300 18.195 1.00 69.19 437 GLU A CA 1
ATOM 3097 C C . GLU A 1 437 ? -28.534 -7.063 19.088 1.00 69.19 437 GLU A C 1
ATOM 3099 O O . GLU A 1 437 ? -29.318 -6.792 20.002 1.00 69.19 437 GLU A O 1
ATOM 3104 N N . GLY A 1 438 ? -27.469 -6.307 18.815 1.00 70.69 438 GLY A N 1
ATOM 3105 C CA . GLY A 1 438 ? -27.154 -5.045 19.483 1.00 70.69 438 GLY A CA 1
ATOM 3106 C C . GLY A 1 438 ? -25.868 -5.071 20.305 1.00 70.69 438 GLY A C 1
ATOM 3107 O O . GLY A 1 438 ? -25.210 -6.100 20.456 1.00 70.69 438 GLY A O 1
ATOM 3108 N N . VAL A 1 439 ? -25.527 -3.926 20.895 1.00 86.69 439 VAL A N 1
ATOM 3109 C CA . VAL A 1 439 ? -24.264 -3.734 21.627 1.00 86.69 439 VAL A CA 1
ATOM 3110 C C . VAL A 1 439 ? -24.132 -4.698 22.803 1.00 86.69 439 VAL A C 1
ATOM 3112 O O . VAL A 1 439 ? -24.953 -4.681 23.726 1.00 86.69 439 VAL A O 1
ATOM 3115 N N . TYR A 1 440 ? -23.074 -5.506 22.788 1.00 86.38 440 TYR A N 1
ATOM 3116 C CA . TYR A 1 440 ? -22.703 -6.430 23.855 1.00 86.38 440 TYR A CA 1
ATOM 3117 C C . TYR A 1 440 ? -21.198 -6.332 24.126 1.00 86.38 440 TYR A C 1
ATOM 3119 O O . TYR A 1 440 ? -20.407 -6.263 23.192 1.00 86.38 440 TYR A O 1
ATOM 3127 N N . LEU A 1 441 ? -20.807 -6.275 25.401 1.00 92.00 441 LEU A N 1
ATOM 3128 C CA . LEU A 1 441 ? -19.408 -6.193 25.826 1.00 92.00 441 LEU A CA 1
ATOM 3129 C C . LEU A 1 441 ? -19.071 -7.444 26.636 1.00 92.00 441 LEU A C 1
ATOM 3131 O O . LEU A 1 441 ? -19.667 -7.668 27.693 1.00 92.00 441 LEU A O 1
ATOM 3135 N N . GLN A 1 442 ? -18.113 -8.236 26.162 1.00 91.75 442 GLN A N 1
ATOM 3136 C CA . GLN A 1 442 ? -17.736 -9.506 26.774 1.00 91.75 442 GLN A CA 1
ATOM 3137 C C . GLN A 1 442 ? -16.225 -9.662 26.859 1.00 91.75 442 GLN A C 1
ATOM 3139 O O . GLN A 1 442 ? -15.496 -9.405 25.908 1.00 91.75 442 GLN A O 1
ATOM 3144 N N . THR A 1 443 ? -15.760 -10.151 28.004 1.00 93.00 443 THR A N 1
ATOM 3145 C CA . THR A 1 443 ? -14.380 -10.597 28.181 1.00 93.00 443 THR A CA 1
ATOM 3146 C C . THR A 1 443 ? -14.317 -11.817 29.093 1.00 93.00 443 THR A C 1
ATOM 3148 O O . THR A 1 443 ? -15.079 -11.914 30.060 1.00 93.00 443 THR A O 1
ATOM 3151 N N . THR A 1 444 ? -13.404 -12.742 28.795 1.00 89.00 444 THR A N 1
ATOM 3152 C CA . THR A 1 444 ? -13.089 -13.886 29.655 1.00 89.00 444 THR A CA 1
ATOM 3153 C C . THR A 1 444 ? -11.909 -13.523 30.553 1.00 89.00 444 THR A C 1
ATOM 3155 O O . THR A 1 444 ? -10.855 -13.143 30.069 1.00 89.00 444 THR A O 1
ATOM 3158 N N . ASP A 1 445 ? -12.054 -13.625 31.875 1.00 87.69 445 ASP A N 1
ATOM 3159 C CA . ASP A 1 445 ? -10.978 -13.312 32.838 1.00 87.69 445 ASP A CA 1
ATOM 3160 C C . ASP A 1 445 ? -10.408 -11.874 32.745 1.00 87.69 445 ASP A C 1
ATOM 3162 O O . ASP A 1 445 ? -9.273 -11.607 33.151 1.00 87.69 445 ASP A O 1
ATOM 3166 N N . GLY A 1 446 ? -11.212 -10.931 32.247 1.00 92.06 446 GLY A N 1
ATOM 3167 C CA . GLY A 1 446 ? -10.913 -9.502 32.190 1.00 92.06 446 GLY A CA 1
ATOM 3168 C C . GLY A 1 446 ? -11.958 -8.628 32.884 1.00 92.06 446 GLY A C 1
ATOM 3169 O O . GLY A 1 446 ? -13.003 -9.093 33.340 1.00 92.06 446 GLY A O 1
ATOM 3170 N N . GLY A 1 447 ? -11.660 -7.335 32.985 1.00 95.94 447 GLY A N 1
ATOM 3171 C CA . GLY A 1 447 ? -12.587 -6.312 33.465 1.00 95.94 447 GLY A CA 1
ATOM 3172 C C . GLY A 1 447 ? -13.109 -5.424 32.338 1.00 95.94 447 GLY A C 1
ATOM 3173 O O . GLY A 1 447 ? -12.458 -5.261 31.308 1.00 95.94 447 GLY A O 1
ATOM 3174 N N . ILE A 1 448 ? -14.268 -4.808 32.571 1.00 97.44 448 ILE A N 1
ATOM 3175 C CA . ILE A 1 448 ? -14.811 -3.736 31.731 1.00 97.44 448 ILE A CA 1
ATOM 3176 C C . ILE A 1 448 ? -14.671 -2.427 32.508 1.00 97.44 448 ILE A C 1
ATOM 3178 O O . ILE A 1 448 ? -15.168 -2.312 33.631 1.00 97.44 448 ILE A O 1
ATOM 3182 N N . PHE A 1 449 ? -13.997 -1.447 31.914 1.00 97.69 449 PHE A N 1
ATOM 3183 C CA . PHE A 1 449 ? -13.740 -0.132 32.493 1.00 97.69 449 PHE A CA 1
ATOM 3184 C C . PHE A 1 449 ? -14.315 0.936 31.572 1.00 97.69 449 PHE A C 1
ATOM 3186 O O . PHE A 1 449 ? -14.027 0.950 30.379 1.00 97.69 449 PHE A O 1
ATOM 3193 N N . MET A 1 450 ? -15.131 1.824 32.130 1.00 97.25 450 MET A N 1
ATOM 3194 C CA . MET A 1 450 ? -15.767 2.909 31.392 1.00 97.25 450 MET A CA 1
ATOM 3195 C C . MET A 1 450 ? -15.498 4.226 32.113 1.00 97.25 450 MET A C 1
ATOM 3197 O O . MET A 1 450 ? -15.821 4.361 33.295 1.00 97.25 450 MET A O 1
ATOM 3201 N N . GLU A 1 451 ? -14.910 5.184 31.406 1.00 96.38 451 GLU A N 1
ATOM 3202 C CA . GLU A 1 451 ? -14.658 6.542 31.884 1.00 96.38 451 GLU A CA 1
ATOM 3203 C C . GLU A 1 451 ? -15.270 7.532 30.891 1.00 96.38 451 GLU A C 1
ATOM 3205 O O . GLU A 1 451 ? -14.950 7.511 29.708 1.00 96.38 451 GLU A O 1
ATOM 3210 N N . ALA A 1 452 ? -16.163 8.397 31.362 1.00 94.44 452 ALA A N 1
ATOM 3211 C CA . ALA A 1 452 ? -16.767 9.450 30.554 1.00 94.44 452 ALA A CA 1
ATOM 3212 C C . ALA A 1 452 ? -16.832 10.743 31.365 1.00 94.44 452 ALA A C 1
ATOM 3214 O O . ALA A 1 452 ? -16.969 10.695 32.598 1.00 94.44 452 ALA A O 1
ATOM 3215 N N . LYS A 1 453 ? -16.781 11.902 30.701 1.00 87.69 453 LYS A N 1
ATOM 3216 C CA . LYS A 1 453 ? -16.953 13.176 31.400 1.00 87.69 453 LYS A CA 1
ATOM 3217 C C . LYS A 1 453 ? -18.339 13.243 32.025 1.00 87.69 453 LYS A C 1
ATOM 3219 O O . LYS A 1 453 ? -19.366 13.068 31.372 1.00 87.69 453 LYS A O 1
ATOM 3224 N N . THR A 1 454 ? -18.380 13.552 33.318 1.00 60.97 454 THR A N 1
ATOM 3225 C CA . THR A 1 454 ? -19.642 13.865 33.987 1.00 60.97 454 THR A CA 1
ATOM 3226 C C . THR A 1 454 ? -20.130 15.215 33.469 1.00 60.97 454 THR A C 1
ATOM 3228 O O . THR A 1 454 ? -19.566 16.252 33.823 1.00 60.97 454 THR A O 1
ATOM 3231 N N . ILE A 1 455 ? -21.186 15.228 32.654 1.00 55.78 455 ILE A N 1
ATOM 3232 C CA . ILE A 1 455 ? -21.990 16.440 32.485 1.00 55.78 455 ILE A CA 1
ATOM 3233 C C . ILE A 1 455 ? -22.714 16.634 33.820 1.00 55.78 455 ILE A C 1
ATOM 3235 O O . ILE A 1 455 ? -23.748 16.028 34.086 1.00 55.78 455 ILE A O 1
ATOM 3239 N N . LEU A 1 456 ? -22.108 17.403 34.724 1.00 43.09 456 LEU A N 1
ATOM 3240 C CA . LEU A 1 456 ? -22.840 17.963 35.850 1.00 43.09 456 LEU A CA 1
ATOM 3241 C C . LEU A 1 456 ? -23.769 19.017 35.249 1.00 43.09 456 LEU A C 1
ATOM 3243 O O . LEU A 1 456 ? -23.323 20.126 34.953 1.00 43.09 456 LEU A O 1
ATOM 3247 N N . ASP A 1 457 ? -25.028 18.645 35.016 1.00 43.00 457 ASP A N 1
ATOM 3248 C CA . ASP A 1 457 ? -26.098 19.608 34.761 1.00 43.00 457 ASP A CA 1
ATOM 3249 C C . ASP A 1 457 ? -26.048 20.674 35.869 1.00 43.00 457 ASP A C 1
ATOM 3251 O O . ASP A 1 457 ? -26.239 20.363 37.049 1.00 43.00 457 ASP A O 1
ATOM 3255 N N . ASN A 1 458 ? -25.740 21.917 35.491 1.00 34.66 458 ASN A N 1
ATOM 3256 C CA . ASN A 1 458 ? -25.858 23.101 36.345 1.00 34.66 458 ASN A CA 1
ATOM 3257 C C . ASN A 1 458 ? -27.092 23.904 35.949 1.00 34.66 458 ASN A C 1
ATOM 3259 O O . ASN A 1 458 ? -27.204 24.236 34.745 1.00 34.66 458 ASN A O 1
#

Foldseek 3Di:
DAEEAEDQEEEAAAPAAEEEAAYNEDHHAYEEYEEAYAAYEYEYEYDYYEEYEYHAPQYEYAYEYAYAEYAYAHQAAYHYHYEEEYEDPYDHHNHQQHEYAAAHLAEYADQEEAEEEDQYEYHYEHNPVLHHEYEYAAEYEYAAHEYEYYYSAAYEYALHYEYDYCEEYEAAGHLYEYAYHQNYEYENEQYEYEAYYNEEYAFHAYDYQHQEAHYHEHNEYEYDHPYDDQARYYHQNYEYEYAEAAEHDDGEYRYAEYAYAYAAYYEYAYEYAEEYEYQEAHANHHYEYAYEYAAYEYEDCNVQDEHEHEAAAYAYWQHDAAHSEYEDQYEYEYQHEAYAYYGEAEEYEFFAEYEHVAYYEYHYYYPNYYHYYDPVFAQFDPQQVQLLVVCVVPVQWDADPVQRWIWGNPVRDALVNCVVRHPNVCSVDIGTGGGSTHYDYYHDNYYYHYYHDDPPDD

Radius of gyration: 31.51 Å; chains: 1; bounding box: 88×45×84 Å

Organism: NCBI:txid890399

Sequence (458 aa):
HVGTLNMNGGSINFVMLSGDLNIDEIGGVAGDVIVTVKDGDVSIKNNDTGNVTIIAETGAVDVSLEADTLSIIANGDINIVEADDVVISEIVQNKAGGSITINAGGNVTLSESINLTQSGMVNITAGNDGTGTLTINSSITSETGAITLTAGSGMTFSEEASITTDASITLNAGDGDLTMGNDTIINAGSGAIDIDAGGTIGMGTVKTTGTDDLSIISTNGAVVDINDHPLDIQAPQAKLIIQAKTGIGALDTQVAFIDLTNTESGNIEIEEQDTLTISNISQTGSGTVTIQTIDGAIVIDSDGTALTSGTGTLTIQAGGETNAKLDLNDPIQTTGGGVSLITESGNLTLSSGIEITGSGNIVLKASEGAIQVNPELTGWLTDYTEGIEWALKNGRFAVDVDTGKISLDDQKVSLEEKADHFDPSLADQSIVLREAEGVYLQTTDGGIFMEAKTILDN